Protein AF-A0A661N215-F1 (afdb_monomer_lite)

Foldseek 3Di:
DDDDDDDDDDDDDDDDDDDDDDDDDDDDDDDDDDDDDDDDPDPDDDDWDWFKWWKKWWFFFFDDDDDDDDDDDDDDDDDDDDDDDDDDDDDDDDDDDDDPPPPPPQPPPPPPCDVVNVVCVVPDDDDDPDPLVVLLVVQLVLLLVVLVVDDQQDWFKKKKFADDPDDLCLLLVLLQDDLVVNVVSQVVQCVVLVVVVVVVCVVCVVQVWAWFAAARLGGMTITTHRSNSSVVVVVDPRIGMHGKDDDDFFWFADFLVCLCVLQVLVQLVLVPLQQCAQALHPDRRAGAEEEQEAAQFDALQVALQQAQAAVHDGLAPADWEFELHATDGDDDDDDGDFLSQLLQQQQEGFCQNVSDVVQPDNVLRSRQGHQRHNHRYHYYHYNILSSVLNSLVVCSSVSHQEYEALDFRPRQQLFQVLDLSRDHSNVLSSLVSSLSSLYAYFYEQHFAQQPDQRFTGGPPLQFLSHQYEWAWDPPDPDPALFTAGDRRGTFHWRWFAAQVRDIATAASHAAYEHFWHFQGQGSHDSGTGRTTGGTSSSRRSSVRNLLSSQSSVCVVVVDPSSRNQNSSNVQLLQAFCDLRHGRDTNPDQKQHRGGGSHHNHNQDAPPDVVSDDGPSRRDPPIHIDMDMDIAIAQDKDKDFDSDQFADALSTFKMKMKMATGDSRRHHQWQKKKFKFFVVVPRHTLDIDRHSYRMIMGMDGSVSRGRGRIMMMMHTD

pLDDT: mean 73.9, std 22.43, range [23.33, 97.94]

Structure (mmCIF, N/CA/C/O backbone):
data_AF-A0A661N215-F1
#
_entry.id   AF-A0A661N215-F1
#
loop_
_atom_site.group_PDB
_atom_site.id
_atom_site.type_symbol
_atom_site.label_atom_id
_atom_site.label_alt_id
_atom_site.label_comp_id
_atom_site.label_asym_id
_atom_site.label_entity_id
_atom_site.label_seq_id
_atom_site.pdbx_PDB_ins_code
_atom_site.Cartn_x
_atom_site.Cartn_y
_atom_site.Cartn_z
_atom_site.occupancy
_atom_site.B_iso_or_equiv
_atom_site.auth_seq_id
_atom_site.auth_comp_id
_atom_site.auth_asym_id
_atom_site.auth_atom_id
_atom_site.pdbx_PDB_model_num
ATOM 1 N N . MET A 1 1 ? 46.128 -22.372 -17.627 1.00 33.53 1 MET A N 1
ATOM 2 C CA . MET A 1 1 ? 47.148 -23.351 -17.192 1.00 33.53 1 MET A CA 1
ATOM 3 C C . MET A 1 1 ? 46.422 -24.565 -16.640 1.00 33.53 1 MET A C 1
ATOM 5 O O . MET A 1 1 ? 45.306 -24.405 -16.167 1.00 33.53 1 MET A O 1
ATOM 9 N N . GLU A 1 2 ? 46.986 -25.752 -16.842 1.00 31.31 2 GLU A N 1
ATOM 10 C CA . GLU A 1 2 ? 46.258 -27.031 -16.853 1.00 31.31 2 GLU A CA 1
ATOM 11 C C . GLU A 1 2 ? 46.226 -27.787 -15.511 1.00 31.31 2 GLU A C 1
ATOM 13 O O . GLU A 1 2 ? 46.956 -27.456 -14.581 1.00 31.31 2 GLU A O 1
ATOM 18 N N . HIS A 1 3 ? 45.448 -28.881 -15.522 1.00 32.16 3 HIS A N 1
ATOM 19 C CA . HIS A 1 3 ? 45.294 -29.941 -14.512 1.00 32.16 3 HIS A CA 1
ATOM 20 C C . HIS A 1 3 ? 44.430 -29.556 -13.291 1.00 32.16 3 HIS A C 1
ATOM 22 O O . HIS A 1 3 ? 44.573 -28.484 -12.725 1.00 32.16 3 HIS A O 1
ATOM 28 N N . TRP A 1 4 ? 43.487 -30.391 -12.837 1.00 31.31 4 TRP A N 1
ATOM 29 C CA . TRP A 1 4 ? 43.508 -31.867 -12.774 1.00 31.31 4 TRP A CA 1
ATOM 30 C C . TRP A 1 4 ? 42.335 -32.605 -13.468 1.00 31.31 4 TRP A C 1
ATOM 32 O O . TRP A 1 4 ? 41.359 -32.003 -13.905 1.00 31.31 4 TRP A O 1
ATOM 42 N N . LYS A 1 5 ? 42.465 -33.937 -13.588 1.00 38.97 5 LYS A N 1
ATOM 43 C CA . LYS A 1 5 ? 41.541 -34.897 -14.236 1.00 38.97 5 LYS A CA 1
ATOM 44 C C . LYS A 1 5 ? 41.432 -36.188 -13.392 1.00 38.97 5 LYS A C 1
ATOM 46 O O . LYS A 1 5 ? 42.305 -36.417 -12.564 1.00 38.97 5 LYS A O 1
ATOM 51 N N . GLN A 1 6 ? 40.486 -37.069 -13.767 1.00 32.19 6 GLN A N 1
ATOM 52 C CA . GLN A 1 6 ? 40.220 -38.441 -13.251 1.00 32.19 6 GLN A CA 1
ATOM 53 C C . GLN A 1 6 ? 39.440 -38.474 -11.919 1.00 32.19 6 GLN A C 1
ATOM 55 O O . GLN A 1 6 ? 39.679 -37.635 -11.062 1.00 32.19 6 GLN A O 1
ATOM 60 N N . GLY A 1 7 ? 38.495 -39.389 -11.661 1.00 28.36 7 GLY A N 1
ATOM 61 C CA . GLY A 1 7 ? 37.962 -40.571 -12.383 1.00 28.36 7 GLY A CA 1
ATOM 62 C C . GLY A 1 7 ? 37.384 -41.554 -11.331 1.00 28.36 7 GLY A C 1
ATOM 63 O O . GLY A 1 7 ? 37.800 -41.475 -10.182 1.00 28.36 7 GLY A O 1
ATOM 64 N N . GLY A 1 8 ? 36.440 -42.471 -11.573 1.00 25.98 8 GLY A N 1
ATOM 65 C CA . GLY A 1 8 ? 35.729 -42.903 -12.782 1.00 25.98 8 GLY A CA 1
ATOM 66 C C . GLY A 1 8 ? 34.502 -43.774 -12.415 1.00 25.98 8 GLY A C 1
ATOM 67 O O . GLY A 1 8 ? 34.031 -43.731 -11.282 1.00 25.98 8 GLY A O 1
ATOM 68 N N . GLU A 1 9 ? 33.973 -44.530 -13.379 1.00 33.09 9 GLU A N 1
ATOM 69 C CA . GLU A 1 9 ? 32.658 -45.206 -13.341 1.00 33.09 9 GLU A CA 1
ATOM 70 C C . GLU A 1 9 ? 32.619 -46.551 -12.580 1.00 33.09 9 GLU A C 1
ATOM 72 O O . GLU A 1 9 ? 33.642 -47.216 -12.411 1.00 33.09 9 GLU A O 1
ATOM 77 N N . LEU A 1 10 ? 31.405 -47.024 -12.250 1.00 25.55 10 LEU A N 1
ATOM 78 C CA . LEU A 1 10 ? 31.095 -48.460 -12.162 1.00 25.55 10 LEU A CA 1
ATOM 79 C C . LEU A 1 10 ? 29.646 -48.733 -12.624 1.00 25.55 10 LEU A C 1
ATOM 81 O O . LEU A 1 10 ? 28.744 -47.953 -12.323 1.00 25.55 10 LEU A O 1
ATOM 85 N N . ILE A 1 11 ? 29.438 -49.823 -13.372 1.00 32.09 11 ILE A N 1
ATOM 86 C CA . ILE A 1 11 ? 28.206 -50.165 -14.116 1.00 32.09 11 ILE A CA 1
ATOM 87 C C . ILE A 1 11 ? 27.756 -51.614 -13.804 1.00 32.09 11 ILE A C 1
ATOM 89 O O . ILE A 1 11 ? 28.561 -52.423 -13.350 1.00 32.09 11 ILE A O 1
ATOM 93 N N . ASP A 1 12 ? 26.484 -51.907 -14.120 1.00 31.41 12 ASP A N 1
ATOM 94 C CA . ASP A 1 12 ? 25.762 -53.199 -14.120 1.00 31.41 12 ASP A CA 1
ATOM 95 C C . ASP A 1 12 ? 25.358 -53.819 -12.761 1.00 31.41 12 ASP A C 1
ATOM 97 O O . ASP A 1 12 ? 26.123 -53.855 -11.806 1.00 31.41 12 ASP A O 1
ATOM 101 N N . GLY A 1 13 ? 24.154 -54.392 -12.602 1.00 28.17 13 GLY A N 1
ATOM 102 C CA . GLY A 1 13 ? 22.989 -54.452 -13.509 1.00 28.17 13 GLY A CA 1
ATOM 103 C C . GLY A 1 13 ? 22.095 -55.679 -13.236 1.00 28.17 13 GLY A C 1
ATOM 104 O O . GLY A 1 13 ? 22.616 -56.722 -12.858 1.00 28.17 13 GLY A O 1
ATOM 105 N N . MET A 1 14 ? 20.763 -55.612 -13.448 1.00 25.81 14 MET A N 1
ATOM 106 C CA . MET A 1 14 ? 19.904 -56.821 -13.526 1.00 25.81 14 MET A CA 1
ATOM 107 C C . MET A 1 14 ? 18.540 -56.637 -14.244 1.00 25.81 14 MET A C 1
ATOM 109 O O . MET A 1 14 ? 17.599 -56.065 -13.713 1.00 25.81 14 MET A O 1
ATOM 113 N N . LYS A 1 15 ? 18.468 -57.217 -15.453 1.00 29.45 15 LYS A N 1
ATOM 114 C CA . LYS A 1 15 ? 17.372 -57.977 -16.116 1.00 29.45 15 LYS A CA 1
ATOM 115 C C . LYS A 1 15 ? 15.888 -57.545 -16.028 1.00 29.45 15 LYS A C 1
ATOM 117 O O . LYS A 1 15 ? 15.258 -57.549 -14.979 1.00 29.45 15 LYS A O 1
ATOM 122 N N . ARG A 1 16 ? 15.281 -57.424 -17.221 1.00 36.06 16 ARG A N 1
ATOM 123 C CA . ARG A 1 16 ? 13.825 -57.480 -17.490 1.00 36.06 16 ARG A CA 1
ATOM 124 C C . ARG A 1 16 ? 13.351 -58.917 -17.775 1.00 36.06 16 ARG A C 1
ATOM 126 O O . ARG A 1 16 ? 14.134 -59.715 -18.286 1.00 36.06 16 ARG A O 1
ATOM 133 N N . GLY A 1 17 ? 12.038 -59.149 -17.649 1.00 30.00 17 GLY A N 1
ATOM 134 C CA . GLY A 1 17 ? 11.286 -60.025 -18.566 1.00 30.00 17 GLY A CA 1
ATOM 135 C C . GLY A 1 17 ? 10.275 -60.984 -17.927 1.00 30.00 17 GLY A C 1
ATOM 136 O O . GLY A 1 17 ? 10.681 -61.926 -17.257 1.00 30.00 17 GLY A O 1
ATOM 137 N N . LEU A 1 18 ? 8.979 -60.827 -18.239 1.00 27.45 18 LEU A N 1
ATOM 138 C CA . LEU A 1 18 ? 8.257 -61.703 -19.186 1.00 27.45 18 LEU A CA 1
ATOM 139 C C . LEU A 1 18 ? 6.776 -61.301 -19.364 1.00 27.45 18 LEU A C 1
ATOM 141 O O . LEU A 1 18 ? 6.183 -60.629 -18.527 1.00 27.45 18 LEU A O 1
ATOM 145 N N . SER A 1 19 ? 6.210 -61.708 -20.500 1.00 32.66 19 SER A N 1
ATOM 146 C CA . SER A 1 19 ? 4.838 -61.469 -20.976 1.00 32.66 19 SER A CA 1
ATOM 147 C C . SER A 1 19 ? 3.872 -62.616 -20.642 1.00 32.66 19 SER A C 1
ATOM 149 O O . SER A 1 19 ? 4.303 -63.767 -20.600 1.00 32.66 19 SER A O 1
ATOM 151 N N . GLY A 1 20 ? 2.560 -62.352 -20.565 1.00 27.38 20 GLY A N 1
ATOM 152 C CA . GLY A 1 20 ? 1.525 -63.400 -20.522 1.00 27.38 20 GLY A CA 1
ATOM 153 C C . GLY A 1 20 ? 0.106 -62.862 -20.758 1.00 27.38 20 GLY A C 1
ATOM 154 O O . GLY A 1 20 ? -0.254 -61.827 -20.209 1.00 27.38 20 GLY A O 1
ATOM 155 N N . SER A 1 21 ? -0.683 -63.545 -21.592 1.00 31.19 21 SER A N 1
ATOM 156 C CA . SER A 1 21 ? -1.974 -63.091 -22.146 1.00 31.19 21 SER A CA 1
ATOM 157 C C . SER A 1 21 ? -3.158 -64.016 -21.816 1.00 31.19 21 SER A C 1
ATOM 159 O O . SER A 1 21 ? -2.967 -65.224 -21.709 1.00 31.19 21 SER A O 1
ATOM 161 N N . GLY A 1 22 ? -4.383 -63.472 -21.809 1.00 26.59 22 GLY A N 1
ATOM 162 C CA . GLY A 1 22 ? -5.669 -64.203 -21.808 1.00 26.59 22 GLY A CA 1
ATOM 163 C C . GLY A 1 22 ? -6.768 -63.324 -21.188 1.00 26.59 22 GLY A C 1
ATOM 164 O O . GLY A 1 22 ? -6.641 -62.964 -20.028 1.00 26.59 22 GLY A O 1
ATOM 165 N N . VAL A 1 23 ? -7.754 -62.764 -21.901 1.00 31.30 23 VAL A N 1
ATOM 166 C CA . VAL A 1 23 ? -8.800 -63.349 -22.776 1.00 31.30 23 VAL A CA 1
ATOM 167 C C . VAL A 1 23 ? -9.754 -64.282 -22.026 1.00 31.30 23 VAL A C 1
ATOM 169 O O . VAL A 1 23 ? -9.428 -65.445 -21.818 1.00 31.30 23 VAL A O 1
ATOM 172 N N . HIS A 1 24 ? -10.957 -63.778 -21.718 1.00 30.58 24 HIS A N 1
ATOM 173 C CA . HIS A 1 24 ? -12.213 -64.539 -21.781 1.00 30.58 24 HIS A CA 1
ATOM 174 C C . HIS A 1 24 ? -13.443 -63.606 -21.781 1.00 30.58 24 HIS A C 1
ATOM 176 O O . HIS A 1 24 ? -13.748 -62.972 -20.775 1.00 30.58 24 HIS A O 1
ATOM 182 N N . ASP A 1 25 ? -14.171 -63.572 -22.902 1.00 31.05 25 ASP A N 1
ATOM 183 C CA . ASP A 1 25 ? -15.547 -63.060 -23.003 1.00 31.05 25 ASP A CA 1
ATOM 184 C C . ASP A 1 25 ? -16.556 -64.119 -22.531 1.00 31.05 25 ASP A C 1
ATOM 186 O O . ASP A 1 25 ? -16.436 -65.269 -22.957 1.00 31.05 25 ASP A O 1
ATOM 190 N N . ILE A 1 26 ? -17.608 -63.729 -21.786 1.00 29.64 26 ILE A N 1
ATOM 191 C CA . ILE A 1 26 ? -18.924 -64.410 -21.801 1.00 29.64 26 ILE A CA 1
ATOM 192 C C . ILE A 1 26 ? -20.091 -63.400 -21.685 1.00 29.64 26 ILE A C 1
ATOM 194 O O . ILE A 1 26 ? -20.200 -62.631 -20.737 1.00 29.64 26 ILE A O 1
ATOM 198 N N . HIS A 1 27 ? -20.978 -63.496 -22.678 1.00 28.23 27 HIS A N 1
ATOM 199 C CA . HIS A 1 27 ? -22.348 -62.997 -22.881 1.00 28.23 27 HIS A CA 1
ATOM 200 C C . HIS A 1 27 ? -23.157 -62.172 -21.846 1.00 28.23 27 HIS A C 1
ATOM 202 O O . HIS A 1 27 ? -23.389 -62.538 -20.699 1.00 28.23 27 HIS A O 1
ATOM 208 N N . ALA A 1 28 ? -23.795 -61.154 -22.437 1.00 33.69 28 ALA A N 1
ATOM 209 C CA . ALA A 1 28 ? -24.942 -60.345 -22.017 1.00 33.69 28 ALA A CA 1
ATOM 210 C C . ALA A 1 28 ? -26.272 -61.073 -21.697 1.00 33.69 28 ALA A C 1
ATOM 212 O O . ALA A 1 28 ? -26.559 -62.099 -22.305 1.00 33.69 28 ALA A O 1
ATOM 213 N N . THR A 1 29 ? -27.175 -60.386 -20.962 1.00 29.73 29 THR A N 1
ATOM 214 C CA . THR A 1 29 ? -28.637 -60.320 -21.258 1.00 29.73 29 THR A CA 1
ATOM 215 C C . THR A 1 29 ? -29.361 -59.094 -20.645 1.00 29.73 29 THR A C 1
ATOM 217 O O . THR A 1 29 ? -29.341 -58.910 -19.438 1.00 29.73 29 THR A O 1
ATOM 220 N N . ASN A 1 30 ? -30.060 -58.335 -21.505 1.00 29.97 30 ASN A N 1
ATOM 221 C CA . ASN A 1 30 ? -31.365 -57.631 -21.392 1.00 29.97 30 ASN A CA 1
ATOM 222 C C . ASN A 1 30 ? -31.884 -56.832 -20.149 1.00 29.97 30 ASN A C 1
ATOM 224 O O . ASN A 1 30 ? -31.759 -57.198 -18.990 1.00 29.97 30 ASN A O 1
ATOM 228 N N . ARG A 1 31 ? -32.600 -55.743 -20.505 1.00 36.88 31 ARG A N 1
ATOM 229 C CA . ARG A 1 31 ? -33.427 -54.750 -19.748 1.00 36.88 31 ARG A CA 1
ATOM 230 C C . ARG A 1 31 ? -34.721 -55.366 -19.121 1.00 36.88 31 ARG A C 1
ATOM 232 O O . ARG A 1 31 ? -35.021 -56.485 -19.534 1.00 36.88 31 ARG A O 1
ATOM 239 N N . PRO A 1 32 ? -35.558 -54.682 -18.269 1.00 45.78 32 PRO A N 1
ATOM 240 C CA . PRO A 1 32 ? -35.763 -53.216 -18.136 1.00 45.78 32 PRO A CA 1
ATOM 241 C C . PRO A 1 32 ? -36.038 -52.588 -16.727 1.00 45.78 32 PRO A C 1
ATOM 243 O O . PRO A 1 32 ? -36.098 -53.256 -15.704 1.00 45.78 32 PRO A O 1
ATOM 246 N N . ARG A 1 33 ? -36.226 -51.249 -16.733 1.00 38.69 33 ARG A N 1
ATOM 247 C CA . ARG A 1 33 ? -36.795 -50.330 -15.696 1.00 38.69 33 ARG A CA 1
ATOM 248 C C . ARG A 1 33 ? -38.235 -50.749 -15.247 1.00 38.69 33 ARG A C 1
ATOM 250 O O . ARG A 1 33 ? -38.823 -51.503 -16.022 1.00 38.69 33 ARG A O 1
ATOM 257 N N . PRO A 1 34 ? -38.875 -50.218 -14.153 1.00 53.16 34 PRO A N 1
ATOM 258 C CA . PRO A 1 34 ? -38.735 -48.829 -13.651 1.00 53.16 34 PRO A CA 1
ATOM 259 C C . PRO A 1 34 ? -39.002 -48.499 -12.144 1.00 53.16 34 PRO A C 1
ATOM 261 O O . PRO A 1 34 ? -39.400 -49.342 -11.356 1.00 53.16 34 PRO A O 1
ATOM 264 N N . LEU A 1 35 ? -38.908 -47.186 -11.846 1.00 35.62 35 LEU A N 1
ATOM 265 C CA . LEU A 1 35 ? -39.532 -46.399 -10.753 1.00 35.62 35 LEU A CA 1
ATOM 266 C C . LEU A 1 35 ? -39.068 -46.586 -9.291 1.00 35.62 35 LEU A C 1
ATOM 268 O O . LEU A 1 35 ? -39.114 -47.664 -8.718 1.00 35.62 35 LEU A O 1
ATOM 272 N N . GLY A 1 36 ? -38.740 -45.445 -8.671 1.00 27.94 36 GLY A N 1
ATOM 273 C CA . GLY A 1 36 ? -38.431 -45.293 -7.247 1.00 27.94 36 GLY A CA 1
ATOM 274 C C . GLY A 1 36 ? -37.936 -43.875 -6.940 1.00 27.94 36 GLY A C 1
ATOM 275 O O . GLY A 1 36 ? -36.734 -43.644 -6.873 1.00 27.94 36 GLY A O 1
ATOM 276 N N . ARG A 1 37 ? -38.854 -42.905 -6.814 1.00 39.56 37 ARG A N 1
ATOM 277 C CA . ARG A 1 37 ? -38.554 -41.634 -6.128 1.00 39.56 37 ARG A CA 1
ATOM 278 C C . ARG A 1 37 ? -38.511 -41.943 -4.638 1.00 39.56 37 ARG A C 1
ATOM 280 O O . ARG A 1 37 ? -39.513 -42.457 -4.159 1.00 39.56 37 ARG A O 1
ATOM 287 N N . ASP A 1 38 ? -37.460 -41.538 -3.931 1.00 31.05 38 ASP A N 1
ATOM 288 C CA . ASP A 1 38 ? -37.627 -41.067 -2.557 1.00 31.05 38 ASP A CA 1
ATOM 289 C C . ASP A 1 38 ? -36.488 -40.159 -2.075 1.00 31.05 38 ASP A C 1
ATOM 291 O O . ASP A 1 38 ? -35.407 -40.076 -2.653 1.00 31.05 38 ASP A O 1
ATOM 295 N N . GLN A 1 39 ? -36.842 -39.399 -1.050 1.00 32.69 39 GLN A N 1
ATOM 296 C CA . GLN A 1 39 ? -36.245 -38.172 -0.538 1.00 32.69 39 GLN A CA 1
ATOM 297 C C . GLN A 1 39 ? -34.786 -38.298 -0.058 1.00 32.69 39 GLN A C 1
ATOM 299 O O . GLN A 1 39 ? -34.489 -39.082 0.840 1.00 32.69 39 GLN A O 1
ATOM 304 N N . TYR A 1 40 ? -33.911 -37.401 -0.529 1.00 28.67 40 TYR A N 1
ATOM 305 C CA . TYR A 1 40 ? -32.688 -37.024 0.191 1.00 28.67 40 TYR A CA 1
ATOM 306 C C . TYR A 1 40 ? -32.895 -35.678 0.892 1.00 28.67 40 TYR A C 1
ATOM 308 O O . TYR A 1 40 ? -32.784 -34.614 0.285 1.00 28.67 40 TYR A O 1
ATOM 316 N N . THR A 1 41 ? -33.175 -35.717 2.194 1.00 33.78 41 THR A N 1
ATOM 317 C CA . THR A 1 41 ? -33.044 -34.550 3.072 1.00 33.78 41 THR A CA 1
ATOM 318 C C . THR A 1 41 ? -31.569 -34.341 3.406 1.00 33.78 41 THR A C 1
ATOM 320 O O . THR A 1 41 ? -31.038 -34.906 4.362 1.00 33.78 41 THR A O 1
ATOM 323 N N . ALA A 1 42 ? -30.888 -33.511 2.617 1.00 30.42 42 ALA A N 1
ATOM 324 C CA . ALA A 1 42 ? -29.536 -33.072 2.938 1.00 30.42 42 ALA A CA 1
ATOM 325 C C . ALA A 1 42 ? -29.557 -32.207 4.213 1.00 30.42 42 ALA A C 1
ATOM 327 O O . ALA A 1 42 ? -29.882 -31.020 4.177 1.00 30.42 42 ALA A O 1
ATOM 328 N N . ARG A 1 43 ? -29.198 -32.796 5.361 1.00 30.80 43 ARG A N 1
ATOM 329 C CA . ARG A 1 43 ? -28.778 -32.017 6.532 1.00 30.80 43 ARG A CA 1
ATOM 330 C C . ARG A 1 43 ? -27.419 -31.404 6.214 1.00 30.80 43 ARG A C 1
ATOM 332 O O . ARG A 1 43 ? -26.403 -32.077 6.357 1.00 30.80 43 ARG A O 1
ATOM 339 N N . GLY A 1 44 ? -27.415 -30.144 5.786 1.00 28.28 44 GLY A N 1
ATOM 340 C CA . GLY A 1 44 ? -26.187 -29.375 5.626 1.00 28.28 44 GLY A CA 1
ATOM 341 C C . GLY A 1 44 ? -25.445 -29.281 6.958 1.00 28.28 44 GLY A C 1
ATOM 342 O O . GLY A 1 44 ? -25.922 -28.650 7.902 1.00 28.28 44 GLY A O 1
ATOM 343 N N . THR A 1 45 ? -24.283 -29.922 7.042 1.00 31.14 45 THR A N 1
ATOM 344 C CA . THR A 1 45 ? -23.313 -29.683 8.110 1.00 31.14 45 THR A CA 1
ATOM 345 C C . THR A 1 45 ? -22.731 -28.291 7.911 1.00 31.14 45 THR A C 1
ATOM 347 O O . THR A 1 45 ? -21.967 -28.084 6.970 1.00 31.14 45 THR A O 1
ATOM 350 N N . ARG A 1 46 ? -23.088 -27.335 8.777 1.00 34.72 46 ARG A N 1
ATOM 351 C CA . ARG A 1 46 ? -22.422 -26.027 8.804 1.00 34.72 46 ARG A CA 1
ATOM 352 C C . ARG A 1 46 ? -20.952 -26.242 9.166 1.00 34.72 46 ARG A C 1
ATOM 354 O O . ARG A 1 46 ? -20.658 -26.729 10.256 1.00 34.72 46 ARG A O 1
ATOM 361 N N . SER A 1 47 ? -20.051 -25.915 8.250 1.00 40.19 47 SER A N 1
ATOM 362 C CA . SER A 1 47 ? -18.624 -25.792 8.533 1.00 40.19 47 SER A CA 1
ATOM 363 C C . SER A 1 47 ? -18.383 -24.495 9.300 1.00 40.19 47 SER A C 1
ATOM 365 O O . SER A 1 47 ? -18.767 -23.428 8.825 1.00 40.19 47 SER A O 1
ATOM 367 N N . ASN A 1 48 ? -17.729 -24.573 10.458 1.00 45.41 48 ASN A N 1
ATOM 368 C CA . ASN A 1 48 ? -17.285 -23.379 11.173 1.00 45.41 48 ASN A CA 1
ATOM 369 C C . ASN A 1 48 ? -16.127 -22.741 10.394 1.00 45.41 48 ASN A C 1
ATOM 371 O O . ASN A 1 48 ? -14.998 -23.229 10.454 1.00 45.41 48 ASN A O 1
ATOM 375 N N . VAL A 1 49 ? -16.411 -21.665 9.664 1.00 54.91 49 VAL A N 1
ATOM 376 C CA . VAL A 1 49 ? -15.388 -20.791 9.079 1.00 54.91 49 VAL A CA 1
ATOM 377 C C . VAL A 1 49 ? -14.935 -19.808 10.164 1.00 54.91 49 VAL A C 1
ATOM 379 O O . VAL A 1 49 ? -15.751 -19.337 10.960 1.00 54.91 49 VAL A O 1
ATOM 382 N N . GLY A 1 50 ? -13.628 -19.561 10.251 1.00 56.03 50 GLY A N 1
ATOM 383 C CA . GLY A 1 50 ? -13.034 -18.625 11.204 1.00 56.03 50 GLY A CA 1
ATOM 384 C C . GLY A 1 50 ? -12.177 -17.600 10.479 1.00 56.03 50 GLY A C 1
ATOM 385 O O . GLY A 1 50 ? -11.271 -17.978 9.735 1.00 56.03 50 GLY A O 1
ATOM 386 N N . THR A 1 51 ? -12.443 -16.323 10.726 1.00 72.06 51 THR A N 1
ATOM 387 C CA . THR A 1 51 ? -11.780 -15.196 10.060 1.00 72.06 51 THR A CA 1
ATOM 388 C C . THR A 1 51 ? -10.713 -14.602 10.978 1.00 72.06 51 THR A C 1
ATOM 390 O O . THR A 1 51 ? -10.895 -14.516 12.195 1.00 72.06 51 THR A O 1
ATOM 393 N N . THR A 1 52 ? -9.566 -14.211 10.410 1.00 74.06 52 THR A N 1
ATOM 394 C CA . THR A 1 52 ? -8.481 -13.557 11.163 1.00 74.06 52 THR A CA 1
ATOM 395 C C . THR A 1 52 ? -8.639 -12.041 11.099 1.00 74.06 52 THR A C 1
ATOM 397 O O . THR A 1 52 ? -8.699 -11.462 10.018 1.00 74.06 52 THR A O 1
ATOM 400 N N . LEU A 1 53 ? -8.688 -11.413 12.270 1.00 69.44 53 LEU A N 1
ATOM 401 C CA . LEU A 1 53 ? -8.981 -10.003 12.490 1.00 69.44 53 LEU A CA 1
ATOM 402 C C . LEU A 1 53 ? -7.736 -9.273 13.002 1.00 69.44 53 LEU A C 1
ATOM 404 O O . LEU A 1 53 ? -7.185 -9.678 14.025 1.00 69.44 53 LEU A O 1
ATOM 408 N N . CYS A 1 54 ? -7.339 -8.173 12.365 1.00 73.19 54 CYS A N 1
ATOM 409 C CA . CYS A 1 54 ? -6.248 -7.304 12.817 1.00 73.19 54 CYS A CA 1
ATOM 410 C C . CYS A 1 54 ? -6.793 -5.919 13.190 1.00 73.19 54 CYS A C 1
ATOM 412 O O . CYS A 1 54 ? -7.626 -5.367 12.476 1.00 73.19 54 CYS A O 1
ATOM 414 N N . PHE A 1 55 ? -6.329 -5.339 14.298 1.00 75.88 55 PHE A N 1
ATOM 415 C CA . PHE A 1 55 ? -6.727 -3.989 14.715 1.00 75.88 55 PHE A CA 1
ATOM 416 C C . PHE A 1 55 ? -5.576 -3.231 15.393 1.00 75.88 55 PHE A C 1
ATOM 418 O O . PHE A 1 55 ? -4.683 -3.828 16.001 1.00 75.88 55 PHE A O 1
ATOM 425 N N . ALA A 1 56 ? -5.623 -1.905 15.294 1.00 61.69 56 ALA A N 1
ATOM 426 C CA . ALA A 1 56 ? -4.693 -0.964 15.901 1.00 61.69 56 ALA A CA 1
ATOM 427 C C . ALA A 1 56 ? -5.464 0.138 16.640 1.00 61.69 56 ALA A C 1
ATOM 429 O O . ALA A 1 56 ? -6.607 0.464 16.307 1.00 61.69 56 ALA A O 1
ATOM 430 N N . ILE A 1 57 ? -4.822 0.675 17.670 1.00 65.44 57 ILE A N 1
ATOM 431 C CA . ILE A 1 57 ? -5.402 1.577 18.657 1.00 65.44 57 ILE A CA 1
ATOM 432 C C . ILE A 1 57 ? -4.415 2.709 18.884 1.00 65.44 57 ILE A C 1
ATOM 434 O O . ILE A 1 57 ? -3.268 2.451 19.254 1.00 65.44 57 ILE A O 1
ATOM 438 N N . LEU A 1 58 ? -4.891 3.940 18.744 1.00 64.88 58 LEU A N 1
ATOM 439 C CA . LEU A 1 58 ? -4.176 5.144 19.135 1.00 64.88 58 LEU A CA 1
ATOM 440 C C . LEU A 1 58 ? -4.999 5.885 20.188 1.00 64.88 58 LEU A C 1
ATOM 442 O O . LEU A 1 58 ? -6.183 6.161 20.007 1.00 64.88 58 LEU A O 1
ATOM 446 N N . VAL A 1 59 ? -4.346 6.185 21.302 1.00 62.62 59 VAL A N 1
ATOM 447 C CA . VAL A 1 59 ? -4.890 6.920 22.438 1.00 62.62 59 VAL A CA 1
ATOM 448 C C . VAL A 1 59 ? -4.090 8.206 22.572 1.00 62.62 59 VAL A C 1
ATOM 450 O O . VAL A 1 59 ? -2.878 8.148 22.776 1.00 62.62 59 VAL A O 1
ATOM 453 N N . ALA A 1 60 ? -4.749 9.355 22.469 1.00 53.31 60 ALA A N 1
ATOM 454 C CA . ALA A 1 60 ? -4.109 10.662 22.519 1.00 53.31 60 ALA A CA 1
ATOM 455 C C . ALA A 1 60 ? -4.698 11.533 23.638 1.00 53.31 60 ALA A C 1
ATOM 457 O O . ALA A 1 60 ? -5.904 11.517 23.913 1.00 53.31 60 ALA A O 1
ATOM 458 N N . GLY A 1 61 ? -3.831 12.292 24.309 1.00 43.38 61 GLY A N 1
ATOM 459 C CA . GLY A 1 61 ? -4.189 13.106 25.465 1.00 43.38 61 GLY A CA 1
ATOM 460 C C . GLY A 1 61 ? -3.393 14.396 25.523 1.00 43.38 61 GLY A C 1
ATOM 461 O O . GLY A 1 61 ? -2.294 14.448 26.073 1.00 43.38 61 GLY A O 1
ATOM 462 N N . CYS A 1 62 ? -3.970 15.467 24.988 1.00 41.59 62 CYS A N 1
ATOM 463 C CA . CYS A 1 62 ? -3.392 16.798 25.100 1.00 41.59 62 CYS A CA 1
ATOM 464 C C . CYS A 1 62 ? -3.702 17.398 26.478 1.00 41.59 62 CYS A C 1
ATOM 466 O O . CYS A 1 62 ? -4.829 17.817 26.754 1.00 41.59 62 CYS A O 1
ATOM 468 N N . ALA A 1 63 ? -2.683 17.534 27.330 1.00 38.44 63 ALA A N 1
ATOM 469 C CA . ALA A 1 63 ? -2.775 18.441 28.469 1.00 38.44 63 ALA A CA 1
ATOM 470 C C . ALA A 1 63 ? -3.041 19.870 27.959 1.00 38.44 63 ALA A C 1
ATOM 472 O O . ALA A 1 63 ? -2.279 20.396 27.145 1.00 38.44 63 ALA A O 1
ATOM 473 N N . ALA A 1 64 ? -4.122 20.501 28.429 1.00 36.91 64 ALA A N 1
ATOM 474 C CA . ALA A 1 64 ? -4.459 21.867 28.035 1.00 36.91 64 ALA A CA 1
ATOM 475 C C . ALA A 1 64 ? -3.276 22.813 28.328 1.00 36.91 64 ALA A C 1
ATOM 477 O O . ALA A 1 64 ? -2.701 22.726 29.419 1.00 36.91 64 ALA A O 1
ATOM 478 N N . PRO A 1 65 ? -2.906 23.721 27.403 1.00 37.31 65 PRO A N 1
ATOM 479 C CA . PRO A 1 65 ? -1.752 24.587 27.590 1.00 37.31 65 PRO A CA 1
ATOM 480 C C . PRO A 1 65 ? -1.968 25.484 28.809 1.00 37.31 65 PRO A C 1
ATOM 482 O O . PRO A 1 65 ? -2.775 26.415 28.789 1.00 37.31 65 PRO A O 1
ATOM 485 N N . THR A 1 66 ? -1.225 25.212 29.883 1.00 35.97 66 THR A N 1
ATOM 486 C CA . THR A 1 66 ? -1.157 26.107 31.035 1.00 35.97 66 THR A CA 1
ATOM 487 C C . THR A 1 66 ? -0.595 27.437 30.555 1.00 35.97 66 THR A C 1
ATOM 489 O O . THR A 1 66 ? 0.546 27.489 30.092 1.00 35.97 66 THR A O 1
ATOM 492 N N . SER A 1 67 ? -1.390 28.504 30.652 1.00 28.98 67 SER A N 1
ATOM 493 C CA . SER A 1 67 ? -0.960 29.859 30.304 1.00 28.98 67 SER A CA 1
ATOM 494 C C . SER A 1 67 ? 0.381 30.167 30.982 1.00 28.98 67 SER A C 1
ATOM 496 O O . SER A 1 67 ? 0.453 30.022 32.208 1.00 28.98 67 SER A O 1
ATOM 498 N N . PRO A 1 68 ? 1.431 30.577 30.247 1.00 33.03 68 PRO A N 1
ATOM 499 C CA . PRO A 1 68 ? 2.738 30.802 30.844 1.00 33.03 68 PRO A CA 1
ATOM 500 C C . PRO A 1 68 ? 2.648 31.951 31.850 1.00 33.03 68 PRO A C 1
ATOM 502 O O . PRO A 1 68 ? 2.436 33.104 31.480 1.00 33.03 68 PRO A O 1
ATOM 505 N N . SER A 1 69 ? 2.809 31.632 33.133 1.00 34.00 69 SER A N 1
ATOM 506 C CA . SER A 1 69 ? 3.048 32.636 34.166 1.00 34.00 69 SER A CA 1
ATOM 507 C C . SER A 1 69 ? 4.394 33.302 33.894 1.00 34.00 69 SER A C 1
ATOM 509 O O . SER A 1 69 ? 5.398 32.601 33.757 1.00 34.00 69 SER A O 1
ATOM 511 N N . GLU A 1 70 ? 4.417 34.633 33.824 1.00 29.53 70 GLU A N 1
ATOM 512 C CA . GLU A 1 70 ? 5.630 35.407 33.547 1.00 29.53 70 GLU A CA 1
ATOM 513 C C . GLU A 1 70 ? 6.783 35.009 34.493 1.00 29.53 70 GLU A C 1
ATOM 515 O O . GLU A 1 70 ? 6.618 35.073 35.717 1.00 29.53 70 GLU A O 1
ATOM 520 N N . PRO A 1 71 ? 7.963 34.618 33.976 1.00 37.06 71 PRO A N 1
ATOM 521 C CA . PRO A 1 71 ? 9.116 34.354 34.822 1.00 37.06 71 PRO A CA 1
ATOM 522 C C . PRO A 1 71 ? 9.661 35.677 35.371 1.00 37.06 71 PRO A C 1
ATOM 524 O O . PRO A 1 71 ? 10.147 36.533 34.629 1.00 37.06 71 PRO A O 1
ATOM 527 N N . SER A 1 72 ? 9.607 35.846 36.692 1.00 31.94 72 SER A N 1
ATOM 528 C CA . SER A 1 72 ? 10.165 37.015 37.374 1.00 31.94 72 SER A CA 1
ATOM 529 C C . SER A 1 72 ? 11.683 37.099 37.169 1.00 31.94 72 SER A C 1
ATOM 531 O O . SER A 1 72 ? 12.401 36.141 37.461 1.00 31.94 72 SER A O 1
ATOM 533 N N . ALA A 1 73 ? 12.179 38.249 36.712 1.00 39.47 73 ALA A N 1
ATOM 534 C CA . ALA A 1 73 ? 13.596 38.472 36.421 1.00 39.47 73 ALA A CA 1
ATOM 535 C C . ALA A 1 73 ? 14.512 38.316 37.657 1.00 39.47 73 ALA A C 1
ATOM 537 O O . ALA A 1 73 ? 14.231 38.881 38.714 1.00 39.47 73 ALA A O 1
ATOM 538 N N . GLY A 1 74 ? 15.639 37.603 37.501 1.00 30.62 74 GLY A N 1
ATOM 539 C CA . GLY A 1 74 ? 16.471 37.182 38.637 1.00 30.62 74 GLY A CA 1
ATOM 540 C C . GLY A 1 74 ? 17.937 36.816 38.360 1.00 30.62 74 GLY A C 1
ATOM 541 O O . GLY A 1 74 ? 18.409 35.862 38.957 1.00 30.62 74 GLY A O 1
ATOM 542 N N . SER A 1 75 ? 18.661 37.606 37.550 1.00 31.61 75 SER A N 1
ATOM 543 C CA . SER A 1 75 ? 20.146 37.720 37.517 1.00 31.61 75 SER A CA 1
ATOM 544 C C . SER A 1 75 ? 21.029 36.475 37.208 1.00 31.61 75 SER A C 1
ATOM 546 O O . SER A 1 75 ? 20.541 35.350 37.193 1.00 31.61 75 SER A O 1
ATOM 548 N N . PRO A 1 76 ? 22.319 36.664 36.828 1.00 42.22 76 PRO A N 1
ATOM 549 C CA . PRO A 1 76 ? 22.926 35.793 35.816 1.00 42.22 76 PRO A CA 1
ATOM 550 C C . PRO A 1 76 ? 24.203 35.027 36.218 1.00 42.22 76 PRO A C 1
ATOM 552 O O . PRO A 1 76 ? 24.886 35.365 37.179 1.00 42.22 76 PRO A O 1
ATOM 555 N N . ALA A 1 77 ? 24.575 34.137 35.289 1.00 31.17 77 ALA A N 1
ATOM 556 C CA . ALA A 1 77 ? 25.925 33.683 34.945 1.00 31.17 77 ALA A CA 1
ATOM 557 C C . ALA A 1 77 ? 26.662 32.722 35.895 1.00 31.17 77 ALA A C 1
ATOM 559 O O . ALA A 1 77 ? 27.227 33.125 36.903 1.00 31.17 77 ALA A O 1
ATOM 560 N N . GLU A 1 78 ? 26.876 31.502 35.396 1.00 29.61 78 GLU A N 1
ATOM 561 C CA . GLU A 1 78 ? 28.199 30.876 35.436 1.00 29.61 78 GLU A CA 1
ATOM 562 C C . GLU A 1 78 ? 28.434 30.100 34.130 1.00 29.61 78 GLU A C 1
ATOM 564 O O . GLU A 1 78 ? 27.569 29.358 33.665 1.00 29.61 78 GLU A O 1
ATOM 569 N N . ALA A 1 79 ? 29.582 30.331 33.489 1.00 31.14 79 ALA A N 1
ATOM 570 C CA . ALA A 1 79 ? 29.965 29.679 32.241 1.00 31.14 79 ALA A CA 1
ATOM 571 C C . ALA A 1 79 ? 30.991 28.583 32.539 1.00 31.14 79 ALA A C 1
ATOM 573 O O . ALA A 1 79 ? 32.029 28.864 33.139 1.00 31.14 79 ALA A O 1
ATOM 574 N N . LEU A 1 80 ? 30.731 27.355 32.085 1.00 27.45 80 LEU A N 1
ATOM 575 C CA . LEU A 1 80 ? 31.664 26.234 32.202 1.00 27.45 80 LEU A CA 1
ATOM 576 C C . LEU A 1 80 ? 31.979 25.633 30.830 1.00 27.45 80 LEU A C 1
ATOM 578 O O . LEU A 1 80 ? 31.134 25.542 29.943 1.00 27.45 80 LEU A O 1
ATOM 582 N N . SER A 1 81 ? 33.255 25.304 30.650 1.00 25.88 81 SER A N 1
ATOM 583 C CA . SER A 1 81 ? 33.889 25.032 29.361 1.00 25.88 81 SER A CA 1
ATOM 584 C C . SER A 1 81 ? 33.558 23.656 28.790 1.00 25.88 81 SER A C 1
ATOM 586 O O . SER A 1 81 ? 33.663 22.655 29.499 1.00 25.88 81 SER A O 1
ATOM 588 N N . MET A 1 82 ? 33.327 23.585 27.477 1.00 26.28 82 MET A N 1
ATOM 589 C CA . MET A 1 82 ? 33.357 22.315 26.748 1.00 26.28 82 MET A CA 1
ATOM 590 C C . MET A 1 82 ? 34.788 21.761 26.690 1.00 26.28 82 MET A C 1
ATOM 592 O O . MET A 1 82 ? 35.647 22.316 26.007 1.00 26.28 82 MET A O 1
ATOM 596 N N . GLY A 1 83 ? 35.029 20.651 27.387 1.00 25.58 83 GLY A N 1
ATOM 597 C CA . GLY A 1 83 ? 36.164 19.760 27.149 1.00 25.58 83 GLY A CA 1
ATOM 598 C C . GLY A 1 83 ? 35.671 18.518 26.413 1.00 25.58 83 GLY A C 1
ATOM 599 O O . GLY A 1 83 ? 34.801 17.818 26.924 1.00 25.58 83 GLY A O 1
ATOM 600 N N . GLY A 1 84 ? 36.185 18.263 25.209 1.00 29.28 84 GLY A N 1
ATOM 601 C CA . GLY A 1 84 ? 35.776 17.109 24.408 1.00 29.28 84 GLY A CA 1
ATOM 602 C C . GLY A 1 84 ? 36.327 15.790 24.953 1.00 29.28 84 GLY A C 1
ATOM 603 O O . GLY A 1 84 ? 37.490 15.723 25.350 1.00 29.28 84 GLY A O 1
ATOM 604 N N . VAL A 1 85 ? 35.501 14.743 24.925 1.00 28.39 85 VAL A N 1
ATOM 605 C CA . VAL A 1 85 ? 35.907 13.345 25.120 1.00 28.39 85 VAL A CA 1
ATOM 606 C C . VAL A 1 85 ? 35.090 12.480 24.162 1.00 28.39 85 VAL A C 1
ATOM 608 O O . VAL A 1 85 ? 33.873 12.384 24.300 1.00 28.39 85 VAL A O 1
ATOM 611 N N . GLU A 1 86 ? 35.760 11.847 23.202 1.00 33.44 86 GLU A N 1
ATOM 612 C CA . GLU A 1 86 ? 35.201 10.715 22.458 1.00 33.44 86 GLU A CA 1
ATOM 613 C C . GLU A 1 86 ? 35.059 9.519 23.411 1.00 33.44 86 GLU A C 1
ATOM 615 O O . GLU A 1 86 ? 35.978 9.216 24.177 1.00 33.44 86 GLU A O 1
ATOM 620 N N . GLY A 1 87 ? 33.922 8.825 23.384 1.00 28.89 87 GLY A N 1
ATOM 621 C CA . GLY A 1 87 ? 33.729 7.654 24.235 1.00 28.89 87 GLY A CA 1
ATOM 622 C C . GLY A 1 87 ? 32.374 6.988 24.058 1.00 28.89 87 GLY A C 1
ATOM 623 O O . GLY A 1 87 ? 31.357 7.501 24.518 1.00 28.89 87 GLY A O 1
ATOM 624 N N . GLU A 1 88 ? 32.382 5.803 23.451 1.00 39.59 88 GLU A N 1
ATOM 625 C CA . GLU A 1 88 ? 31.236 4.897 23.390 1.00 39.59 88 GLU A CA 1
ATOM 626 C C . GLU A 1 88 ? 30.680 4.627 24.798 1.00 39.59 88 GLU A C 1
ATOM 628 O O . GLU A 1 88 ? 31.380 4.090 25.663 1.00 39.59 88 GLU A O 1
ATOM 633 N N . ARG A 1 89 ? 29.404 4.949 25.041 1.00 30.89 89 ARG A N 1
ATOM 634 C CA . ARG A 1 89 ? 28.668 4.468 26.218 1.00 30.89 89 ARG A CA 1
ATOM 635 C C . ARG A 1 89 ? 27.214 4.176 25.881 1.00 30.89 89 ARG A C 1
ATOM 637 O O . ARG A 1 89 ? 26.428 5.087 25.647 1.00 30.89 89 ARG A O 1
ATOM 644 N N . GLY A 1 90 ? 26.840 2.901 25.971 1.00 30.42 90 GLY A N 1
ATOM 645 C CA . GLY A 1 90 ? 25.441 2.523 26.135 1.00 30.42 90 GLY A CA 1
ATOM 646 C C . GLY A 1 90 ? 24.914 3.081 27.458 1.00 30.42 90 GLY A C 1
ATOM 647 O O . GLY A 1 90 ? 25.451 2.773 28.525 1.00 30.42 90 GLY A O 1
ATOM 648 N N . ALA A 1 91 ? 23.883 3.922 27.393 1.00 25.89 91 ALA A N 1
ATOM 649 C CA . ALA A 1 91 ? 23.284 4.535 28.569 1.00 25.89 91 ALA A CA 1
ATOM 650 C C . ALA A 1 91 ? 22.443 3.509 29.347 1.00 25.89 91 ALA A C 1
ATOM 652 O O . ALA A 1 91 ? 21.311 3.197 28.981 1.00 25.89 91 ALA A O 1
ATOM 653 N N . ARG A 1 92 ? 22.991 3.000 30.454 1.00 26.95 92 ARG A N 1
ATOM 654 C CA . ARG A 1 92 ? 22.216 2.288 31.475 1.00 26.95 92 ARG A CA 1
ATOM 655 C C . ARG A 1 92 ? 21.711 3.318 32.484 1.00 26.95 92 ARG A C 1
ATOM 657 O O . ARG A 1 92 ? 22.483 3.788 33.312 1.00 26.95 92 ARG A O 1
ATOM 664 N N . LEU A 1 93 ? 20.437 3.686 32.377 1.00 27.02 93 LEU A N 1
ATOM 665 C CA . LEU A 1 93 ? 19.781 4.596 33.317 1.00 27.02 93 LEU A CA 1
ATOM 666 C C . LEU A 1 93 ? 19.444 3.850 34.615 1.00 27.02 93 LEU A C 1
ATOM 668 O O . LEU A 1 93 ? 18.585 2.967 34.623 1.00 27.02 93 LEU A O 1
ATOM 672 N N . GLU A 1 94 ? 20.116 4.214 35.704 1.00 27.64 94 GLU A N 1
ATOM 673 C CA . GLU A 1 94 ? 19.623 3.978 37.064 1.00 27.64 94 GLU A CA 1
ATOM 674 C C . GLU A 1 94 ? 18.744 5.171 37.465 1.00 27.64 94 GLU A C 1
ATOM 676 O O . GLU A 1 94 ? 19.034 6.312 37.101 1.00 27.64 94 GLU A O 1
ATOM 681 N N . ALA A 1 95 ? 17.626 4.899 38.139 1.00 28.39 95 ALA A N 1
ATOM 682 C CA . ALA A 1 95 ? 16.654 5.915 38.529 1.00 28.39 95 ALA A CA 1
ATOM 683 C C . ALA A 1 95 ? 16.928 6.395 39.957 1.00 28.39 95 ALA A C 1
ATOM 685 O O . ALA A 1 95 ? 17.132 5.569 40.846 1.00 28.39 95 ALA A O 1
ATOM 686 N N . ASP A 1 96 ? 16.886 7.711 40.158 1.00 25.62 96 ASP A N 1
ATOM 687 C CA . ASP A 1 96 ? 16.950 8.349 41.474 1.00 25.62 96 ASP A CA 1
ATOM 688 C C . ASP A 1 96 ? 15.531 8.793 41.884 1.00 25.62 96 ASP A C 1
ATOM 690 O O . ASP A 1 96 ? 14.770 9.322 41.064 1.00 25.62 96 ASP A O 1
ATOM 694 N N . ASP A 1 97 ? 15.145 8.534 43.133 1.00 31.30 97 ASP A N 1
ATOM 695 C CA . ASP A 1 97 ? 13.770 8.715 43.619 1.00 31.30 97 ASP A CA 1
ATOM 696 C C . ASP A 1 97 ? 13.460 10.194 43.916 1.00 31.30 97 ASP A C 1
ATOM 698 O O . ASP A 1 97 ? 13.996 10.766 44.867 1.00 31.30 97 ASP A O 1
ATOM 702 N N . GLY A 1 98 ? 12.540 10.828 43.173 1.00 25.20 98 GLY A N 1
ATOM 703 C CA . GLY A 1 98 ? 12.186 12.219 43.502 1.00 25.20 98 GLY A CA 1
ATOM 704 C C . GLY A 1 98 ? 11.262 13.018 42.583 1.00 25.20 98 GLY A C 1
ATOM 705 O O . GLY A 1 98 ? 11.263 14.243 42.673 1.00 25.20 98 GLY A O 1
ATOM 706 N N . GLY A 1 99 ? 10.464 12.400 41.711 1.00 23.33 99 GLY A N 1
ATOM 707 C CA . GLY A 1 99 ? 9.525 13.154 40.873 1.00 23.33 99 GLY A CA 1
ATOM 708 C C . GLY A 1 99 ? 8.710 12.255 39.959 1.00 23.33 99 GLY A C 1
ATOM 709 O O . GLY A 1 99 ? 9.263 11.603 39.079 1.00 23.33 99 GLY A O 1
ATOM 710 N N . ALA A 1 100 ? 7.392 12.212 40.160 1.00 24.41 100 ALA A N 1
ATOM 711 C CA . ALA A 1 100 ? 6.497 11.322 39.425 1.00 24.41 100 ALA A CA 1
ATOM 712 C C . ALA A 1 100 ? 6.215 11.818 37.994 1.00 24.41 100 ALA A C 1
ATOM 714 O O . ALA A 1 100 ? 5.085 12.163 37.653 1.00 24.41 100 ALA A O 1
ATOM 715 N N . ILE A 1 101 ? 7.232 11.789 37.129 1.00 23.73 101 ILE A N 1
ATOM 716 C CA . ILE A 1 101 ? 6.998 11.612 35.697 1.00 23.73 101 ILE A CA 1
ATOM 717 C C . ILE A 1 101 ? 6.610 10.145 35.531 1.00 23.73 101 ILE A C 1
ATOM 719 O O . ILE A 1 101 ? 7.466 9.276 35.358 1.00 23.73 101 ILE A O 1
ATOM 723 N N . SER A 1 102 ? 5.310 9.848 35.601 1.00 25.14 102 SER A N 1
ATOM 724 C CA . SER A 1 102 ? 4.803 8.566 35.124 1.00 25.14 102 SER A CA 1
ATOM 725 C C . SER A 1 102 ? 4.905 8.559 33.601 1.00 25.14 102 SER A C 1
ATOM 727 O O . SER A 1 102 ? 3.912 8.736 32.893 1.00 25.14 102 SER A O 1
ATOM 729 N N . VAL A 1 103 ? 6.120 8.328 33.093 1.00 28.70 103 VAL A N 1
ATOM 730 C CA . VAL A 1 103 ? 6.273 7.628 31.823 1.00 28.70 103 VAL A CA 1
ATOM 731 C C . VAL A 1 103 ? 5.457 6.363 32.018 1.00 28.70 103 VAL A C 1
ATOM 733 O O . VAL A 1 103 ? 5.838 5.497 32.812 1.00 28.70 103 VAL A O 1
ATOM 736 N N . PHE A 1 104 ? 4.295 6.291 31.366 1.00 35.34 104 PHE A N 1
ATOM 737 C CA . PHE A 1 104 ? 3.611 5.025 31.208 1.00 35.34 104 PHE A CA 1
ATOM 738 C C . PHE A 1 104 ? 4.667 4.108 30.613 1.00 35.34 104 PHE A C 1
ATOM 740 O O . PHE A 1 104 ? 5.076 4.297 29.467 1.00 35.34 104 PHE A O 1
ATOM 747 N N . ARG A 1 105 ? 5.158 3.145 31.406 1.00 31.11 105 ARG A N 1
ATOM 748 C CA . ARG A 1 105 ? 5.814 1.990 30.814 1.00 31.11 105 ARG A CA 1
ATOM 749 C C . ARG A 1 105 ? 4.772 1.474 29.850 1.00 31.11 105 ARG A C 1
ATOM 751 O O . ARG A 1 105 ? 3.719 1.020 30.298 1.00 31.11 105 ARG A O 1
ATOM 758 N N . SER A 1 106 ? 5.052 1.611 28.560 1.00 32.44 106 SER A N 1
ATOM 759 C CA . SER A 1 106 ? 4.353 0.887 27.524 1.00 32.44 106 SER A CA 1
ATOM 760 C C . SER A 1 106 ? 4.505 -0.570 27.918 1.00 32.44 106 SER A C 1
ATOM 762 O O . SER A 1 106 ? 5.546 -1.199 27.724 1.00 32.44 106 SER A O 1
ATOM 764 N N . ALA A 1 107 ? 3.482 -1.080 28.600 1.00 29.83 107 ALA A N 1
ATOM 765 C CA . ALA A 1 107 ? 3.335 -2.486 28.845 1.00 29.83 107 ALA A CA 1
ATOM 766 C C . ALA A 1 107 ? 3.069 -3.052 27.459 1.00 29.83 107 ALA A C 1
ATOM 768 O O . ALA A 1 107 ? 1.933 -3.090 26.989 1.00 29.83 107 ALA A O 1
ATOM 769 N N . VAL A 1 108 ? 4.161 -3.390 26.770 1.00 31.62 108 VAL A N 1
ATOM 770 C CA . VAL A 1 108 ? 4.150 -4.182 25.552 1.00 31.62 108 VAL A CA 1
ATOM 771 C C . VAL A 1 108 ? 3.601 -5.529 25.993 1.00 31.62 108 VAL A C 1
ATOM 773 O O . VAL A 1 108 ? 4.346 -6.433 26.369 1.00 31.62 108 VAL A O 1
ATOM 776 N N . TYR A 1 109 ? 2.270 -5.614 26.040 1.00 33.41 109 TYR A N 1
ATOM 777 C CA . TYR A 1 109 ? 1.511 -6.811 26.352 1.00 33.41 109 TYR A CA 1
ATOM 778 C C . TYR A 1 109 ? 1.651 -7.758 25.169 1.00 33.41 109 TYR A C 1
ATOM 780 O O . TYR A 1 109 ? 0.744 -7.956 24.363 1.00 33.41 109 TYR A O 1
ATOM 788 N N . ARG A 1 110 ? 2.841 -8.348 25.080 1.00 31.84 110 ARG A N 1
ATOM 789 C CA . ARG A 1 110 ? 3.085 -9.569 24.344 1.00 31.84 110 ARG A CA 1
ATOM 790 C C . ARG A 1 110 ? 2.443 -10.688 25.155 1.00 31.84 110 ARG A C 1
ATOM 792 O O . ARG A 1 110 ? 3.102 -11.376 25.926 1.00 31.84 110 ARG A O 1
ATOM 799 N N . GLU A 1 111 ? 1.127 -10.819 25.021 1.00 37.38 111 GLU A N 1
ATOM 800 C CA . GLU A 1 111 ? 0.480 -12.095 25.300 1.00 37.38 111 GLU A CA 1
ATOM 801 C C . GLU A 1 111 ? 0.990 -13.062 24.235 1.00 37.38 111 GLU A C 1
ATOM 803 O O . GLU A 1 111 ? 0.481 -13.113 23.114 1.00 37.38 111 GLU A O 1
ATOM 808 N N . ASP A 1 112 ? 2.073 -13.766 24.570 1.00 34.62 112 ASP A N 1
ATOM 809 C CA . ASP A 1 112 ? 2.531 -14.903 23.787 1.00 34.62 112 ASP A CA 1
ATOM 810 C C . ASP A 1 112 ? 1.338 -15.848 23.614 1.00 34.62 112 ASP A C 1
ATOM 812 O O . ASP A 1 112 ? 0.709 -16.252 24.598 1.00 34.62 112 ASP A O 1
ATOM 816 N N . LEU A 1 113 ? 1.004 -16.164 22.357 1.00 35.59 113 LEU A N 1
ATOM 817 C CA . LEU A 1 113 ? -0.064 -17.106 22.030 1.00 35.59 113 LEU A CA 1
ATOM 818 C C . LEU A 1 113 ? 0.170 -18.380 22.838 1.00 35.59 113 LEU A C 1
ATOM 820 O O . LEU A 1 113 ? 1.180 -19.058 22.641 1.00 35.59 113 LEU A O 1
ATOM 824 N N . THR A 1 114 ? -0.747 -18.683 23.758 1.00 41.06 114 THR A N 1
ATOM 825 C CA . THR A 1 114 ? -0.581 -19.815 24.669 1.00 41.06 114 THR A CA 1
ATOM 826 C C . THR A 1 114 ? -0.353 -21.097 23.868 1.00 41.06 114 THR A C 1
ATOM 828 O O . THR A 1 114 ? -0.926 -21.273 22.789 1.00 41.06 114 THR A O 1
ATOM 831 N N . GLU A 1 115 ? 0.446 -22.028 24.398 1.00 40.34 115 GLU A N 1
ATOM 832 C CA . GLU A 1 115 ? 0.621 -23.359 23.786 1.00 40.34 115 GLU A CA 1
ATOM 833 C C . GLU A 1 115 ? -0.734 -24.040 23.515 1.00 40.34 115 GLU A C 1
ATOM 835 O O . GLU A 1 115 ? -0.888 -24.749 22.528 1.00 40.34 115 GLU A O 1
ATOM 840 N N . GLU A 1 116 ? -1.756 -23.743 24.322 1.00 36.28 116 GLU A N 1
ATOM 841 C CA . GLU A 1 116 ? -3.148 -24.143 24.099 1.00 36.28 116 GLU A CA 1
ATOM 842 C C . GLU A 1 116 ? -3.759 -23.532 22.821 1.00 36.28 116 GLU A C 1
ATOM 844 O O . GLU A 1 116 ? -4.339 -24.255 22.012 1.00 36.28 116 GLU A O 1
ATOM 849 N N . THR A 1 117 ? -3.557 -22.235 22.561 1.00 38.97 117 THR A N 1
ATOM 850 C CA . THR A 1 117 ? -3.987 -21.577 21.311 1.00 38.97 117 THR A CA 1
ATOM 851 C C . THR A 1 117 ? -3.258 -22.153 20.091 1.00 38.97 117 THR A C 1
ATOM 853 O O . THR A 1 117 ? -3.871 -22.404 19.050 1.00 38.97 117 THR A O 1
ATOM 856 N N . LEU A 1 118 ? -1.956 -22.433 20.219 1.00 40.34 118 LEU A N 1
ATOM 857 C CA . LEU A 1 118 ? -1.165 -23.087 19.171 1.00 40.34 118 LEU A CA 1
ATOM 858 C C . LEU A 1 118 ? -1.592 -24.550 18.951 1.00 40.34 118 LEU A C 1
ATOM 860 O O . LEU A 1 118 ? -1.639 -25.010 17.807 1.00 40.34 118 LEU A O 1
ATOM 864 N N . ALA A 1 119 ? -1.957 -25.272 20.012 1.00 39.09 119 ALA A N 1
ATOM 865 C CA . ALA A 1 119 ? -2.479 -26.633 19.939 1.00 39.09 119 ALA A CA 1
ATOM 866 C C . ALA A 1 119 ? -3.866 -26.686 19.280 1.00 39.09 119 ALA A C 1
ATOM 868 O O . ALA A 1 119 ? -4.090 -27.542 18.422 1.00 39.09 119 ALA A O 1
ATOM 869 N N . ILE A 1 120 ? -4.769 -25.749 19.594 1.00 38.12 120 ILE A N 1
ATOM 870 C CA . ILE A 1 120 ? -6.073 -25.603 18.924 1.00 38.12 120 ILE A CA 1
ATOM 871 C C . ILE A 1 120 ? -5.878 -25.332 17.424 1.00 38.12 120 ILE A C 1
ATOM 873 O O . ILE A 1 120 ? -6.526 -25.979 16.598 1.00 38.12 120 ILE A O 1
ATOM 877 N N . ARG A 1 121 ? -4.922 -24.470 17.041 1.00 38.50 121 ARG A N 1
ATOM 878 C CA . ARG A 1 121 ? -4.580 -24.209 15.625 1.00 38.50 121 ARG A CA 1
ATOM 879 C C . ARG A 1 121 ? -4.042 -25.448 14.886 1.00 38.50 121 ARG A C 1
ATOM 881 O O . ARG A 1 121 ? -4.219 -25.550 13.678 1.00 38.50 121 ARG A O 1
ATOM 888 N N . ARG A 1 122 ? -3.409 -26.393 15.596 1.00 40.19 122 ARG A N 1
ATOM 889 C CA . ARG A 1 122 ? -2.891 -27.669 15.050 1.00 40.19 122 ARG A CA 1
ATOM 890 C C . ARG A 1 122 ? -3.915 -28.810 15.028 1.00 40.19 122 ARG A C 1
ATOM 892 O O . ARG A 1 122 ? -3.688 -29.790 14.325 1.00 40.19 122 ARG A O 1
ATOM 899 N N . THR A 1 123 ? -4.986 -28.726 15.818 1.00 29.89 123 THR A N 1
ATOM 900 C CA . THR A 1 123 ? -5.946 -29.833 16.026 1.00 29.89 123 THR A CA 1
ATOM 901 C C . THR A 1 123 ? -7.345 -29.557 15.487 1.00 29.89 123 THR A C 1
ATOM 903 O O . THR A 1 123 ? -8.117 -30.497 15.303 1.00 29.89 123 THR A O 1
ATOM 906 N N . SER A 1 124 ? -7.669 -28.298 15.188 1.00 26.86 124 SER A N 1
ATOM 907 C CA . SER A 1 124 ? -8.920 -27.939 14.522 1.00 26.86 124 SER A CA 1
ATOM 908 C C . SER A 1 124 ? -8.950 -28.533 13.108 1.00 26.86 124 SER A C 1
ATOM 910 O O . SER A 1 124 ? -8.023 -28.278 12.333 1.00 26.86 124 SER A O 1
ATOM 912 N N . PRO A 1 125 ? -9.991 -29.298 12.727 1.00 26.52 125 PRO A N 1
ATOM 913 C CA . PRO A 1 125 ? -10.177 -29.704 11.342 1.00 26.52 125 PRO A CA 1
ATOM 914 C C . PRO A 1 125 ? -10.282 -28.447 10.477 1.00 26.52 125 PRO A C 1
ATOM 916 O O . PRO A 1 125 ? -11.196 -27.644 10.672 1.00 26.52 125 PRO A O 1
ATOM 919 N N . ARG A 1 126 ? -9.348 -28.257 9.535 1.00 37.56 126 ARG A N 1
ATOM 920 C CA . ARG A 1 126 ? -9.484 -27.188 8.538 1.00 37.56 126 ARG A CA 1
ATOM 921 C C . ARG A 1 126 ? -10.809 -27.400 7.786 1.00 37.56 126 ARG A C 1
ATOM 923 O O . ARG A 1 126 ? -11.112 -28.552 7.453 1.00 37.56 126 ARG A O 1
ATOM 930 N N . PRO A 1 127 ? -11.588 -26.341 7.497 1.00 27.52 127 PRO A N 1
ATOM 931 C CA . PRO A 1 127 ? -12.667 -26.467 6.529 1.00 27.52 127 PRO A CA 1
ATOM 932 C C . PRO A 1 127 ? -12.073 -26.982 5.205 1.00 27.52 127 PRO A C 1
ATOM 934 O O . PRO A 1 127 ? -10.938 -26.621 4.872 1.00 27.52 127 PRO A O 1
ATOM 937 N N . PRO A 1 128 ? -12.783 -27.851 4.461 1.00 27.39 128 PRO A N 1
ATOM 938 C CA . PRO A 1 128 ? -12.362 -28.182 3.106 1.00 27.39 128 PRO A CA 1
ATOM 939 C C . PRO A 1 128 ? -12.284 -26.885 2.280 1.00 27.39 128 PRO A C 1
ATOM 941 O O . PRO A 1 128 ? -13.068 -25.970 2.550 1.00 27.39 128 PRO A O 1
ATOM 944 N N . PRO A 1 129 ? -11.364 -26.781 1.302 1.00 34.97 129 PRO A N 1
ATOM 945 C CA . PRO A 1 129 ? -11.341 -25.633 0.402 1.00 34.97 129 PRO A CA 1
ATOM 946 C C . PRO A 1 129 ? -12.726 -25.467 -0.233 1.00 34.97 129 PRO A C 1
ATOM 948 O O . PRO A 1 129 ? -13.309 -26.440 -0.720 1.00 34.97 129 PRO A O 1
ATOM 951 N N . LEU A 1 130 ? -13.271 -24.252 -0.147 1.00 34.66 130 LEU A N 1
ATOM 952 C CA . LEU A 1 130 ? -14.563 -23.919 -0.736 1.00 34.66 130 LEU A CA 1
ATOM 953 C C . LEU A 1 130 ? -14.457 -23.975 -2.265 1.00 34.66 130 LEU A C 1
ATOM 955 O O . LEU A 1 130 ? -13.424 -23.654 -2.848 1.00 34.66 130 LEU A O 1
ATOM 959 N N . ASP A 1 131 ? -15.533 -24.439 -2.890 1.00 39.09 131 ASP A N 1
ATOM 960 C CA . ASP A 1 131 ? -15.645 -24.691 -4.327 1.00 39.09 131 ASP A CA 1
ATOM 961 C C . ASP A 1 131 ? -15.836 -23.352 -5.068 1.00 39.09 131 ASP A C 1
ATOM 963 O O . ASP A 1 131 ? -16.965 -22.963 -5.361 1.00 39.09 131 ASP A O 1
ATOM 967 N N . ASP A 1 132 ? -14.739 -22.626 -5.326 1.00 46.81 132 ASP A N 1
ATOM 968 C CA . ASP A 1 132 ? -14.698 -21.276 -5.937 1.00 46.81 132 ASP A CA 1
ATOM 969 C C . ASP A 1 132 ? -15.033 -21.259 -7.448 1.00 46.81 132 ASP A C 1
ATOM 971 O O . ASP A 1 132 ? -14.448 -20.559 -8.275 1.00 46.81 132 ASP A O 1
ATOM 975 N N . ARG A 1 133 ? -16.015 -22.072 -7.844 1.00 49.91 133 ARG A N 1
ATOM 976 C CA . ARG A 1 133 ? -16.477 -22.181 -9.233 1.00 49.91 133 ARG A CA 1
ATOM 977 C C . ARG A 1 133 ? -17.070 -20.882 -9.763 1.00 49.91 133 ARG A C 1
ATOM 979 O O . ARG A 1 133 ? -17.046 -20.662 -10.966 1.00 49.91 133 ARG A O 1
ATOM 986 N N . THR A 1 134 ? -17.587 -20.018 -8.893 1.00 47.22 134 THR A N 1
ATOM 987 C CA . THR A 1 134 ? -18.283 -18.796 -9.316 1.00 47.22 134 THR A CA 1
ATOM 988 C C . THR A 1 134 ? -17.349 -17.663 -9.747 1.00 47.22 134 THR A C 1
ATOM 990 O O . THR A 1 134 ? -17.749 -16.881 -10.605 1.00 47.22 134 THR A O 1
ATOM 993 N N . GLY A 1 135 ? -16.132 -17.556 -9.197 1.00 45.38 135 GLY A N 1
ATOM 994 C CA . GLY A 1 135 ? -15.100 -16.654 -9.735 1.00 45.38 135 GLY A CA 1
ATOM 995 C C . GLY A 1 135 ? -14.513 -17.174 -11.041 1.00 45.38 135 GLY A C 1
ATOM 996 O O . GLY A 1 135 ? -14.372 -16.425 -12.010 1.00 45.38 135 GLY A O 1
ATOM 997 N N . LEU A 1 136 ? -14.298 -18.490 -11.102 1.00 57.38 136 LEU A N 1
ATOM 998 C CA . LEU A 1 136 ? -13.897 -19.187 -12.317 1.00 57.38 136 LEU A CA 1
ATOM 999 C C . LEU A 1 136 ? -14.893 -18.966 -13.471 1.00 57.38 136 LEU A C 1
ATOM 1001 O O . LEU A 1 136 ? -14.467 -18.625 -14.568 1.00 57.38 136 LEU A O 1
ATOM 1005 N N . GLU A 1 137 ? -16.203 -19.103 -13.240 1.00 64.62 137 GLU A N 1
ATOM 1006 C CA . GLU A 1 137 ? -17.243 -18.869 -14.258 1.00 64.62 137 GLU A CA 1
ATOM 1007 C C . GLU A 1 137 ? -17.153 -17.462 -14.882 1.00 64.62 137 GLU A C 1
ATOM 1009 O O . GLU A 1 137 ? -17.191 -17.338 -16.105 1.00 64.62 137 GLU A O 1
ATOM 1014 N N . VAL A 1 138 ? -16.942 -16.410 -14.080 1.00 52.88 138 VAL A N 1
ATOM 1015 C CA . VAL A 1 138 ? -16.803 -15.026 -14.583 1.00 52.88 138 VAL A CA 1
ATOM 1016 C C . VAL A 1 138 ? -15.516 -14.841 -15.394 1.00 52.88 138 VAL A C 1
ATOM 1018 O O . VAL A 1 138 ? -15.540 -14.228 -16.464 1.00 52.88 138 VAL A O 1
ATOM 1021 N N . ALA A 1 139 ? -14.392 -15.386 -14.920 1.00 58.53 139 ALA A N 1
ATOM 1022 C CA . ALA A 1 139 ? -13.123 -15.324 -15.646 1.00 58.53 139 ALA A CA 1
ATOM 1023 C C . ALA A 1 139 ? -13.186 -16.095 -16.980 1.00 58.53 139 ALA A C 1
ATOM 1025 O O . ALA A 1 139 ? -12.655 -15.632 -17.992 1.00 58.53 139 ALA A O 1
ATOM 1026 N N . ILE A 1 140 ? -13.904 -17.225 -17.003 1.00 73.44 140 ILE A N 1
ATOM 1027 C CA . ILE A 1 140 ? -14.198 -18.008 -18.207 1.00 73.44 140 ILE A CA 1
ATOM 1028 C C . ILE A 1 140 ? -15.070 -17.216 -19.186 1.00 73.44 140 ILE A C 1
ATOM 1030 O O . ILE A 1 140 ? -14.709 -17.129 -20.359 1.00 73.44 140 ILE A O 1
ATOM 1034 N N . ASP A 1 141 ? -16.175 -16.619 -18.734 1.00 70.56 141 ASP A N 1
ATOM 1035 C CA . ASP A 1 141 ? -17.067 -15.823 -19.588 1.00 70.56 141 ASP A CA 1
ATOM 1036 C C . ASP A 1 141 ? -16.326 -14.625 -20.206 1.00 70.56 141 ASP A C 1
ATOM 1038 O O . ASP A 1 141 ? -16.444 -14.365 -21.406 1.00 70.56 141 ASP A O 1
ATOM 1042 N N . PHE A 1 142 ? -15.491 -13.933 -19.424 1.00 64.81 142 PHE A N 1
ATOM 1043 C CA . PHE A 1 142 ? -14.668 -12.821 -19.907 1.00 64.81 142 PHE A CA 1
ATOM 1044 C C . PHE A 1 142 ? -13.590 -13.271 -20.912 1.00 64.81 142 PHE A C 1
ATOM 1046 O O . PHE A 1 142 ? -13.346 -12.604 -21.926 1.00 64.81 142 PHE A O 1
ATOM 1053 N N . LEU A 1 143 ? -12.974 -14.434 -20.675 1.00 73.19 143 LEU A N 1
ATOM 1054 C CA . LEU A 1 143 ? -12.020 -15.047 -21.597 1.00 73.19 143 LEU A CA 1
ATOM 1055 C C . LEU A 1 143 ? -12.693 -15.473 -22.912 1.00 73.19 143 LEU A C 1
ATOM 1057 O O . LEU A 1 143 ? -12.139 -15.231 -23.986 1.00 73.19 143 LEU A O 1
ATOM 1061 N N . GLN A 1 144 ? -13.900 -16.042 -22.853 1.00 80.75 144 GLN A N 1
ATOM 1062 C CA . GLN A 1 144 ? -14.702 -16.376 -24.035 1.00 80.75 144 GLN A CA 1
ATOM 1063 C C . GLN A 1 144 ? -15.149 -15.130 -24.808 1.00 80.75 144 GLN A C 1
ATOM 1065 O O . GLN A 1 144 ? -15.067 -15.125 -26.035 1.00 80.75 144 GLN A O 1
ATOM 1070 N N . ALA A 1 145 ? -15.578 -14.070 -24.117 1.00 68.81 145 ALA A N 1
ATOM 1071 C CA . ALA A 1 145 ? -15.961 -12.805 -24.741 1.00 68.81 145 ALA A CA 1
ATOM 1072 C C . ALA A 1 145 ? -14.778 -12.180 -25.497 1.00 68.81 145 ALA A C 1
ATOM 1074 O O . ALA A 1 145 ? -14.879 -11.926 -26.696 1.00 68.81 145 ALA A O 1
ATOM 1075 N N . THR A 1 146 ? -13.619 -12.054 -24.844 1.00 68.50 146 THR A N 1
ATOM 1076 C CA . THR A 1 146 ? -12.398 -11.545 -25.493 1.00 68.50 146 THR A CA 1
ATOM 1077 C C . THR A 1 146 ? -11.963 -12.424 -26.672 1.00 68.50 146 THR A C 1
ATOM 1079 O O . THR A 1 146 ? -11.505 -11.915 -27.694 1.00 68.50 146 THR A O 1
ATOM 1082 N N . ALA A 1 147 ? -12.132 -13.747 -26.570 1.00 80.81 147 ALA A N 1
ATOM 1083 C CA . ALA A 1 147 ? -11.848 -14.672 -27.666 1.00 80.81 147 ALA A CA 1
ATOM 1084 C C . ALA A 1 147 ? -12.802 -14.523 -28.859 1.00 80.81 147 ALA A C 1
ATOM 1086 O O . ALA A 1 147 ? -12.380 -14.713 -29.998 1.00 80.81 147 ALA A O 1
ATOM 1087 N N . ALA A 1 148 ? -14.064 -14.163 -28.619 1.00 81.50 148 ALA A N 1
ATOM 1088 C CA . ALA A 1 148 ? -15.047 -13.898 -29.666 1.00 81.50 148 ALA A CA 1
ATOM 1089 C C . ALA A 1 148 ? -14.831 -12.545 -30.376 1.00 81.50 148 ALA A C 1
ATOM 1091 O O . ALA A 1 148 ? -15.297 -12.370 -31.502 1.00 81.50 148 ALA A O 1
ATOM 1092 N N . GLU A 1 149 ? -14.129 -11.602 -29.739 1.00 74.06 149 GLU A N 1
ATOM 1093 C CA . GLU A 1 149 ? -13.801 -10.281 -30.297 1.00 74.06 149 GLU A CA 1
ATOM 1094 C C . GLU A 1 149 ? -12.503 -10.253 -31.129 1.00 74.06 149 GLU A C 1
ATOM 1096 O O . GLU A 1 149 ? -12.290 -9.311 -31.897 1.00 74.06 149 GLU A O 1
ATOM 1101 N N . ARG A 1 150 ? -11.645 -11.276 -31.012 1.00 75.81 150 ARG A N 1
ATOM 1102 C CA . ARG A 1 150 ? -10.362 -11.392 -31.734 1.00 75.81 150 ARG A CA 1
ATOM 1103 C C . ARG A 1 150 ? -10.442 -12.353 -32.933 1.00 75.81 150 ARG A C 1
ATOM 1105 O O . ARG A 1 150 ? -11.354 -13.174 -33.040 1.00 75.81 150 ARG A O 1
ATOM 1112 N N . ALA A 1 151 ? -9.491 -12.264 -33.865 1.00 85.94 151 ALA A N 1
ATOM 1113 C CA . ALA A 1 151 ? -9.370 -13.229 -34.960 1.00 85.94 151 ALA A CA 1
ATOM 1114 C C . ALA A 1 151 ? -8.949 -14.609 -34.423 1.00 85.94 151 ALA A C 1
ATOM 1116 O O . ALA A 1 151 ? -8.253 -14.710 -33.419 1.00 85.94 151 ALA A O 1
ATOM 1117 N N . SER A 1 152 ? -9.338 -15.700 -35.092 1.00 86.94 152 SER A N 1
ATOM 1118 C CA . SER A 1 152 ? -9.141 -17.067 -34.569 1.00 86.94 152 SER A CA 1
ATOM 1119 C C . SER A 1 152 ? -7.681 -17.457 -34.285 1.00 86.94 152 SER A C 1
ATOM 1121 O O . SER A 1 152 ? -7.434 -18.364 -33.489 1.00 86.94 152 SER A O 1
ATOM 1123 N N . ASP A 1 153 ? -6.738 -16.801 -34.957 1.00 88.94 153 ASP A N 1
ATOM 1124 C CA . ASP A 1 153 ? -5.289 -16.963 -34.865 1.00 88.94 153 ASP A CA 1
ATOM 1125 C C . ASP A 1 153 ? -4.592 -15.892 -34.004 1.00 88.94 153 ASP A C 1
ATOM 1127 O O . ASP A 1 153 ? -3.414 -16.062 -33.672 1.00 88.94 153 ASP A O 1
ATOM 1131 N N . ASP A 1 154 ? -5.307 -14.846 -33.569 1.00 77.81 154 ASP A N 1
ATOM 1132 C CA . ASP A 1 154 ? -4.788 -13.879 -32.599 1.00 77.81 154 ASP A CA 1
ATOM 1133 C C . ASP A 1 154 ? -4.435 -14.596 -31.296 1.00 77.81 154 ASP A C 1
ATOM 1135 O O . ASP A 1 154 ? -5.192 -15.426 -30.784 1.00 77.81 154 ASP A O 1
ATOM 1139 N N . GLN A 1 155 ? -3.274 -14.264 -30.739 1.00 78.00 155 GLN A N 1
ATOM 1140 C CA . GLN A 1 155 ? -2.846 -14.825 -29.467 1.00 78.00 155 GLN A CA 1
ATOM 1141 C C . GLN A 1 155 ? -3.520 -14.080 -28.314 1.00 78.00 155 GLN A C 1
ATOM 1143 O O . GLN A 1 155 ? -3.492 -12.850 -28.243 1.00 78.00 155 GLN A O 1
ATOM 1148 N N . ILE A 1 156 ? -4.094 -14.841 -27.388 1.00 68.75 156 ILE A N 1
ATOM 1149 C CA . ILE A 1 156 ? -4.580 -14.353 -26.100 1.00 68.75 156 ILE A CA 1
ATOM 1150 C C . ILE A 1 156 ? -3.646 -14.902 -25.033 1.00 68.75 156 ILE A C 1
ATOM 1152 O O . ILE A 1 156 ? -3.371 -16.102 -24.990 1.00 68.75 156 ILE A O 1
ATOM 1156 N N . ARG A 1 157 ? -3.136 -14.020 -24.173 1.00 67.88 157 ARG A N 1
ATOM 1157 C CA . ARG A 1 157 ? -2.355 -14.417 -22.999 1.00 67.88 157 ARG A CA 1
ATOM 1158 C C . ARG A 1 157 ? -3.308 -14.883 -21.913 1.00 67.88 157 ARG A C 1
ATOM 1160 O O . ARG A 1 157 ? -4.113 -14.090 -21.433 1.00 67.88 157 ARG A O 1
ATOM 1167 N N . VAL A 1 158 ? -3.192 -16.154 -21.543 1.00 73.00 158 VAL A N 1
ATOM 1168 C CA . VAL A 1 158 ? -4.029 -16.811 -20.542 1.00 73.00 158 VAL A CA 1
ATOM 1169 C C . VAL A 1 158 ? -3.153 -17.352 -19.413 1.00 73.00 158 VAL A C 1
ATOM 1171 O O . VAL A 1 158 ? -2.199 -18.084 -19.681 1.00 73.00 158 VAL A O 1
ATOM 1174 N N . LEU A 1 159 ? -3.468 -17.024 -18.157 1.00 72.75 159 LEU A N 1
ATOM 1175 C CA . LEU A 1 159 ? -2.975 -17.780 -17.002 1.00 72.75 159 LEU A CA 1
ATOM 1176 C C . LEU A 1 159 ? -3.798 -19.052 -16.831 1.00 72.75 159 LEU A C 1
ATOM 1178 O O . LEU A 1 159 ? -5.015 -18.997 -16.918 1.00 72.75 159 LEU A O 1
ATOM 1182 N N . VAL A 1 160 ? -3.116 -20.150 -16.529 1.00 84.12 160 VAL A N 1
ATOM 1183 C CA . VAL A 1 160 ? -3.636 -21.461 -16.161 1.00 84.12 160 VAL A CA 1
ATOM 1184 C C . VAL A 1 160 ? -3.228 -21.762 -14.714 1.00 84.12 160 VAL A C 1
ATOM 1186 O O . VAL A 1 160 ? -2.055 -22.050 -14.461 1.00 84.12 160 VAL A O 1
ATOM 1189 N N . THR A 1 161 ? -4.149 -21.676 -13.753 1.00 81.56 161 THR A N 1
ATOM 1190 C CA . THR A 1 161 ? -3.910 -22.084 -12.352 1.00 81.56 161 THR A CA 1
ATOM 1191 C C . THR A 1 161 ? -4.238 -23.562 -12.162 1.00 81.56 161 THR A C 1
ATOM 1193 O O . THR A 1 161 ? -5.141 -24.093 -12.798 1.00 81.56 161 THR A O 1
ATOM 1196 N N . LEU A 1 162 ? -3.463 -24.232 -11.311 1.00 87.19 162 LEU A N 1
ATOM 1197 C CA . LEU A 1 162 ? -3.518 -25.658 -11.007 1.00 87.19 162 LEU A CA 1
ATOM 1198 C C . LEU A 1 162 ? -3.748 -25.877 -9.502 1.00 87.19 162 LEU A C 1
ATOM 1200 O O . LEU A 1 162 ? -3.329 -25.041 -8.695 1.00 87.19 162 LEU A O 1
ATOM 1204 N N . PRO A 1 163 ? -4.278 -27.044 -9.089 1.00 86.19 163 PRO A N 1
ATOM 1205 C CA . PRO A 1 163 ? -4.314 -27.450 -7.690 1.00 86.19 163 PRO A CA 1
ATOM 1206 C C . PRO A 1 163 ? -2.941 -27.347 -7.012 1.00 86.19 163 PRO A C 1
ATOM 1208 O O . PRO A 1 163 ? -1.926 -27.833 -7.525 1.00 86.19 163 PRO A O 1
ATOM 1211 N N . ASP A 1 164 ? -2.909 -26.733 -5.832 1.00 82.06 164 ASP A N 1
ATOM 1212 C CA . ASP A 1 164 ? -1.697 -26.621 -5.027 1.00 82.06 164 ASP A CA 1
ATOM 1213 C C . ASP A 1 164 ? -1.508 -27.876 -4.154 1.00 82.06 164 ASP A C 1
ATOM 1215 O O . ASP A 1 164 ? -2.400 -28.212 -3.369 1.00 82.06 164 ASP A O 1
ATOM 1219 N N . PRO A 1 165 ? -0.369 -28.591 -4.242 1.00 81.25 165 PRO A N 1
ATOM 1220 C CA . PRO A 1 165 ? -0.093 -29.730 -3.368 1.00 81.25 165 PRO A CA 1
ATOM 1221 C C . PRO A 1 165 ? 0.228 -29.337 -1.912 1.00 81.25 165 PRO A C 1
ATOM 1223 O O . PRO A 1 165 ? 0.398 -30.226 -1.075 1.00 81.25 165 PRO A O 1
ATOM 1226 N N . GLU A 1 166 ? 0.351 -28.045 -1.585 1.00 73.81 166 GLU A N 1
ATOM 1227 C CA . GLU A 1 166 ? 0.664 -27.555 -0.238 1.00 73.81 166 GLU A CA 1
ATOM 1228 C C . GLU A 1 166 ? -0.376 -26.549 0.274 1.00 73.81 166 GLU A C 1
ATOM 1230 O O . GLU A 1 166 ? -1.051 -25.870 -0.492 1.00 73.81 166 GLU A O 1
ATOM 1235 N N . SER A 1 167 ? -0.493 -26.409 1.599 1.00 61.78 167 SER A N 1
ATOM 1236 C CA . SER A 1 167 ? -1.316 -25.342 2.180 1.00 61.78 167 SER A CA 1
ATOM 1237 C C . SER A 1 167 ? -0.625 -23.982 2.104 1.00 61.78 167 SER A C 1
ATOM 1239 O O . SER A 1 167 ? 0.583 -23.907 2.338 1.00 61.78 167 SER A O 1
ATOM 1241 N N . SER A 1 168 ? -1.417 -22.923 1.910 1.00 57.53 168 SER A N 1
ATOM 1242 C CA . SER A 1 168 ? -1.040 -21.495 1.897 1.00 57.53 168 SER A CA 1
ATOM 1243 C C . SER A 1 168 ? 0.036 -21.078 2.908 1.00 57.53 168 SER A C 1
ATOM 1245 O O . SER A 1 168 ? 0.908 -20.272 2.594 1.00 57.53 168 SER A O 1
ATOM 1247 N N . ASP A 1 169 ? 0.006 -21.667 4.104 1.00 59.50 169 ASP A N 1
ATOM 1248 C CA . ASP A 1 169 ? 0.866 -21.388 5.259 1.00 59.50 169 ASP A CA 1
ATOM 1249 C C . ASP A 1 169 ? 2.378 -21.562 4.981 1.00 59.50 169 ASP A C 1
ATOM 1251 O O . ASP A 1 169 ? 3.210 -21.200 5.812 1.00 59.50 169 ASP A O 1
ATOM 1255 N N . TRP A 1 170 ? 2.773 -22.128 3.832 1.00 71.50 170 TRP A N 1
ATOM 1256 C CA . TRP A 1 170 ? 4.186 -22.260 3.465 1.00 71.50 170 TRP A CA 1
ATOM 1257 C C . TRP A 1 170 ? 4.869 -20.895 3.242 1.00 71.50 170 TRP A C 1
ATOM 1259 O O . TRP A 1 170 ? 6.069 -20.763 3.498 1.00 71.50 170 TRP A O 1
ATOM 1269 N N . ILE A 1 171 ? 4.111 -19.874 2.825 1.00 65.81 171 ILE A N 1
ATOM 1270 C CA . ILE A 1 171 ? 4.634 -18.544 2.470 1.00 65.81 171 ILE A CA 1
ATOM 1271 C C . ILE A 1 171 ? 4.986 -17.726 3.718 1.00 65.81 171 ILE A C 1
ATOM 1273 O O . ILE A 1 171 ? 6.085 -17.172 3.771 1.00 65.81 171 ILE A O 1
ATOM 1277 N N . ASP A 1 172 ? 4.146 -17.777 4.762 1.00 59.41 172 ASP A N 1
ATOM 1278 C CA . ASP A 1 172 ? 4.447 -17.278 6.119 1.00 59.41 172 ASP A CA 1
ATOM 1279 C C . ASP A 1 172 ? 5.827 -17.754 6.603 1.00 59.41 172 ASP A C 1
ATOM 1281 O O . ASP A 1 172 ? 6.588 -17.005 7.220 1.00 59.41 172 ASP A O 1
ATOM 1285 N N . GLY A 1 173 ? 6.134 -19.031 6.344 1.00 70.12 173 GLY A N 1
ATOM 1286 C CA . GLY A 1 173 ? 7.395 -19.660 6.718 1.00 70.12 173 GLY A CA 1
ATOM 1287 C C . GLY A 1 173 ? 8.572 -19.118 5.912 1.00 70.12 173 GLY A C 1
ATOM 1288 O O . GLY A 1 173 ? 9.559 -18.682 6.497 1.00 70.12 173 GLY A O 1
ATOM 1289 N N . VAL A 1 174 ? 8.463 -19.116 4.580 1.00 73.00 174 VAL A N 1
ATOM 1290 C CA . VAL A 1 174 ? 9.547 -18.708 3.666 1.00 73.00 174 VAL A CA 1
ATOM 1291 C C . VAL A 1 174 ? 9.884 -17.227 3.772 1.00 73.00 174 VAL A C 1
ATOM 1293 O O . VAL A 1 174 ? 11.052 -16.848 3.699 1.00 73.00 174 VAL A O 1
ATOM 1296 N N . ALA A 1 175 ? 8.884 -16.388 4.008 1.00 61.34 175 ALA A N 1
ATOM 1297 C CA . ALA A 1 175 ? 9.062 -14.956 4.157 1.00 61.34 175 ALA A CA 1
ATOM 1298 C C . ALA A 1 175 ? 9.932 -14.562 5.358 1.00 61.34 175 ALA A C 1
ATOM 1300 O O . ALA A 1 175 ? 10.624 -13.548 5.289 1.00 61.34 175 ALA A O 1
ATOM 1301 N N . ARG A 1 176 ? 9.906 -15.353 6.437 1.00 67.00 176 ARG A N 1
ATOM 1302 C CA . ARG A 1 176 ? 10.651 -15.109 7.685 1.00 67.00 176 ARG A CA 1
ATOM 1303 C C . ARG A 1 176 ? 12.068 -15.686 7.669 1.00 67.00 176 ARG A C 1
ATOM 1305 O O . ARG A 1 176 ? 12.772 -15.565 8.666 1.00 67.00 176 ARG A O 1
ATOM 1312 N N . LEU A 1 177 ? 12.469 -16.337 6.577 1.00 73.56 177 LEU A N 1
ATOM 1313 C CA . LEU A 1 177 ? 13.815 -16.872 6.415 1.00 73.56 177 LEU A CA 1
ATOM 1314 C C . LEU A 1 177 ? 14.796 -15.771 5.998 1.00 73.56 177 LEU A C 1
ATOM 1316 O O . LEU A 1 177 ? 14.467 -14.893 5.191 1.00 73.56 177 LEU A O 1
ATOM 1320 N N . GLU A 1 178 ? 16.023 -15.892 6.501 1.00 72.25 178 GLU A N 1
ATOM 1321 C CA . GLU A 1 178 ? 17.196 -15.192 5.973 1.00 72.25 178 GLU A CA 1
ATOM 1322 C C . GLU A 1 178 ? 17.379 -15.507 4.479 1.00 72.25 178 GLU A C 1
ATOM 1324 O O . GLU A 1 178 ? 16.956 -16.562 4.001 1.00 72.25 178 GLU A O 1
ATOM 1329 N N . GLU A 1 179 ? 18.006 -14.602 3.726 1.00 70.56 179 GLU A N 1
ATOM 1330 C CA . GLU A 1 179 ? 18.029 -14.626 2.251 1.00 70.56 179 GLU A CA 1
ATOM 1331 C C . GLU A 1 179 ? 18.440 -15.988 1.651 1.00 70.56 179 GLU A C 1
ATOM 1333 O O . GLU A 1 179 ? 17.736 -16.538 0.802 1.00 70.56 179 GLU A O 1
ATOM 1338 N N . THR A 1 180 ? 19.527 -16.587 2.146 1.00 74.69 180 THR A N 1
ATOM 1339 C CA . THR A 1 180 ? 20.019 -17.896 1.682 1.00 74.69 180 THR A CA 1
ATOM 1340 C C . THR A 1 180 ? 19.000 -19.020 1.905 1.00 74.69 180 THR A C 1
ATOM 1342 O O . THR A 1 180 ? 18.773 -19.847 1.018 1.00 74.69 180 THR A O 1
ATOM 1345 N N . ASP A 1 181 ? 18.353 -19.048 3.073 1.00 76.25 181 ASP A N 1
ATOM 1346 C CA . ASP A 1 181 ? 17.350 -20.062 3.414 1.00 76.25 181 ASP A CA 1
ATOM 1347 C C . ASP A 1 181 ? 16.034 -19.829 2.659 1.00 76.25 181 ASP A C 1
ATOM 1349 O O . ASP A 1 181 ? 15.374 -20.794 2.253 1.00 76.25 181 ASP A O 1
ATOM 1353 N N . ARG A 1 182 ? 15.685 -18.559 2.409 1.00 80.00 182 ARG A N 1
ATOM 1354 C CA . ARG A 1 182 ? 14.550 -18.131 1.583 1.00 80.00 182 ARG A CA 1
ATOM 1355 C C . ARG A 1 182 ? 14.703 -18.630 0.147 1.00 80.00 182 ARG A C 1
ATOM 1357 O O . ARG A 1 182 ? 13.806 -19.315 -0.344 1.00 80.00 182 ARG A O 1
ATOM 1364 N N . HIS A 1 183 ? 15.857 -18.401 -0.485 1.00 72.56 183 HIS A N 1
ATOM 1365 C CA . HIS A 1 183 ? 16.176 -18.948 -1.810 1.00 72.56 183 HIS A CA 1
ATOM 1366 C C . HIS A 1 183 ? 16.094 -20.481 -1.833 1.00 72.56 183 HIS A C 1
ATOM 1368 O O . HIS A 1 183 ? 15.382 -21.055 -2.660 1.00 72.56 183 HIS A O 1
ATOM 1374 N N . ALA A 1 184 ? 16.721 -21.157 -0.865 1.00 78.62 184 ALA A N 1
ATOM 1375 C CA . ALA A 1 184 ? 16.682 -22.615 -0.782 1.00 78.62 184 ALA A CA 1
ATOM 1376 C C . ALA A 1 184 ? 15.254 -23.171 -0.593 1.00 78.62 184 ALA A C 1
ATOM 1378 O O . ALA A 1 184 ? 14.948 -24.273 -1.058 1.00 78.62 184 ALA A O 1
ATOM 1379 N N . ALA A 1 185 ? 14.363 -22.443 0.086 1.00 81.75 185 ALA A N 1
ATOM 1380 C CA . ALA A 1 185 ? 12.965 -22.833 0.236 1.00 81.75 185 ALA A CA 1
ATOM 1381 C C . ALA A 1 185 ? 12.143 -22.613 -1.044 1.00 81.75 185 ALA A C 1
ATOM 1383 O O . ALA A 1 185 ? 11.358 -23.492 -1.411 1.00 81.75 185 ALA A O 1
ATOM 1384 N N . ILE A 1 186 ? 12.373 -21.506 -1.755 1.00 80.12 186 ILE A N 1
ATOM 1385 C CA . ILE A 1 186 ? 11.760 -21.223 -3.062 1.00 80.12 186 ILE A CA 1
ATOM 1386 C C . ILE A 1 186 ? 12.160 -22.294 -4.091 1.00 80.12 186 ILE A C 1
ATOM 1388 O O . ILE A 1 186 ? 11.305 -22.792 -4.824 1.00 80.12 186 ILE A O 1
ATOM 1392 N N . ASP A 1 187 ? 13.415 -22.747 -4.110 1.00 83.19 187 ASP A N 1
ATOM 1393 C CA . ASP A 1 187 ? 13.846 -23.799 -5.041 1.00 83.19 187 ASP A CA 1
ATOM 1394 C C . ASP A 1 187 ? 13.270 -25.185 -4.700 1.00 83.19 187 ASP A C 1
ATOM 1396 O O . ASP A 1 187 ? 12.865 -25.933 -5.601 1.00 83.19 187 ASP A O 1
ATOM 1400 N N . ARG A 1 188 ? 13.114 -25.520 -3.408 1.00 86.69 188 ARG A N 1
ATOM 1401 C CA . ARG A 1 188 ? 12.350 -26.713 -2.982 1.00 86.69 188 ARG A CA 1
ATOM 1402 C C . ARG A 1 188 ? 10.888 -26.636 -3.428 1.00 86.69 188 ARG A C 1
ATOM 1404 O O . ARG A 1 188 ? 10.335 -27.635 -3.887 1.00 86.69 188 ARG A O 1
ATOM 1411 N N . ARG A 1 189 ? 10.265 -25.459 -3.329 1.00 87.88 189 ARG A N 1
ATOM 1412 C CA . ARG A 1 189 ? 8.895 -25.207 -3.796 1.00 87.88 189 ARG A CA 1
ATOM 1413 C C . ARG A 1 189 ? 8.774 -25.396 -5.311 1.00 87.88 189 ARG A C 1
ATOM 1415 O O . ARG A 1 189 ? 7.977 -26.226 -5.743 1.00 87.88 189 ARG A O 1
ATOM 1422 N N . ARG A 1 190 ? 9.618 -24.724 -6.104 1.00 85.56 190 ARG A N 1
ATOM 1423 C CA . ARG A 1 190 ? 9.693 -24.869 -7.573 1.00 85.56 190 ARG A CA 1
ATOM 1424 C C . ARG A 1 190 ? 9.838 -26.333 -7.997 1.00 85.56 190 ARG A C 1
ATOM 1426 O O . ARG A 1 190 ? 9.127 -26.786 -8.888 1.00 85.56 190 ARG A O 1
ATOM 1433 N N . THR A 1 191 ? 10.707 -27.087 -7.321 1.00 87.94 191 THR A N 1
ATOM 1434 C CA . THR A 1 191 ? 10.942 -28.516 -7.599 1.00 87.94 191 THR A CA 1
ATOM 1435 C C . THR A 1 191 ? 9.691 -29.375 -7.378 1.00 87.94 191 THR A C 1
ATOM 1437 O O . THR A 1 191 ? 9.465 -30.317 -8.131 1.00 87.94 191 THR A O 1
ATOM 1440 N N . ARG A 1 192 ? 8.858 -29.053 -6.378 1.00 89.44 192 ARG A N 1
ATOM 1441 C CA . ARG A 1 192 ? 7.626 -29.803 -6.064 1.00 89.44 192 ARG A CA 1
ATOM 1442 C C . ARG A 1 192 ? 6.458 -29.489 -6.995 1.00 89.44 192 ARG A C 1
ATOM 1444 O O . ARG A 1 192 ? 5.668 -30.385 -7.262 1.00 89.44 192 ARG A O 1
ATOM 1451 N N . LEU A 1 193 ? 6.360 -28.256 -7.494 1.00 90.12 193 LEU A N 1
ATOM 1452 C CA . LEU A 1 193 ? 5.322 -27.862 -8.457 1.00 90.12 193 LEU A CA 1
ATOM 1453 C C . LEU A 1 193 ? 5.619 -28.320 -9.889 1.00 90.12 193 LEU A C 1
ATOM 1455 O O . LEU A 1 193 ? 4.697 -28.527 -10.680 1.00 90.12 193 LEU A O 1
ATOM 1459 N N . ARG A 1 194 ? 6.908 -28.492 -10.218 1.00 92.56 194 ARG A N 1
ATOM 1460 C CA . ARG A 1 194 ? 7.380 -28.812 -11.569 1.00 92.56 194 ARG A CA 1
ATOM 1461 C C . ARG A 1 194 ? 6.620 -29.973 -12.241 1.00 92.56 194 ARG A C 1
ATOM 1463 O O . ARG A 1 194 ? 6.230 -29.756 -13.380 1.00 92.56 194 ARG A O 1
ATOM 1470 N N . PRO A 1 195 ? 6.328 -31.128 -11.601 1.00 94.44 195 PRO A N 1
ATOM 1471 C CA . PRO A 1 195 ? 5.609 -32.224 -12.261 1.00 94.44 195 PRO A CA 1
ATOM 1472 C C . PRO A 1 195 ? 4.235 -31.806 -12.802 1.00 94.44 195 PRO A C 1
ATOM 1474 O O . PRO A 1 195 ? 3.999 -31.928 -13.997 1.00 94.44 195 PRO A O 1
ATOM 1477 N N . SER A 1 196 ? 3.376 -31.204 -11.968 1.00 92.94 196 SER A N 1
ATOM 1478 C CA . SER A 1 196 ? 2.051 -30.733 -12.406 1.00 92.94 196 SER A CA 1
ATOM 1479 C C . SER A 1 196 ? 2.123 -29.635 -13.471 1.00 92.94 196 SER A C 1
ATOM 1481 O O . SER A 1 196 ? 1.249 -29.537 -14.328 1.00 92.94 196 SER A O 1
ATOM 1483 N N . GLN A 1 197 ? 3.175 -28.811 -13.436 1.00 91.94 197 GLN A N 1
ATOM 1484 C CA . GLN A 1 197 ? 3.383 -27.764 -14.434 1.00 91.94 197 GLN A CA 1
ATOM 1485 C C . GLN A 1 197 ? 3.897 -28.322 -15.762 1.00 91.94 197 GLN A C 1
ATOM 1487 O O . GLN A 1 197 ? 3.571 -27.782 -16.810 1.00 91.94 197 GLN A O 1
ATOM 1492 N N . ASP A 1 198 ? 4.689 -29.390 -15.741 1.00 94.38 198 ASP A N 1
ATOM 1493 C CA . ASP A 1 198 ? 5.202 -30.026 -16.953 1.00 94.38 198 ASP A CA 1
ATOM 1494 C C . ASP A 1 198 ? 4.116 -30.862 -17.649 1.00 94.38 198 ASP A C 1
ATOM 1496 O O . ASP A 1 198 ? 4.041 -30.840 -18.879 1.00 94.38 198 ASP A O 1
ATOM 1500 N N . ASP A 1 199 ? 3.222 -31.497 -16.880 1.00 92.00 199 ASP A N 1
ATOM 1501 C CA . ASP A 1 199 ? 2.007 -32.136 -17.404 1.00 92.00 199 ASP A CA 1
ATOM 1502 C C . ASP A 1 199 ? 1.107 -31.096 -18.108 1.00 92.00 199 ASP A C 1
ATOM 1504 O O . ASP A 1 199 ? 0.756 -31.266 -19.277 1.00 92.00 199 ASP A O 1
ATOM 1508 N N . MET A 1 200 ? 0.825 -29.955 -17.463 1.00 95.06 200 MET A N 1
ATOM 1509 C CA . MET A 1 200 ? 0.024 -28.884 -18.078 1.00 95.06 200 MET A CA 1
ATOM 1510 C C . MET A 1 200 ? 0.723 -28.212 -19.277 1.00 95.06 200 MET A C 1
ATOM 1512 O O . MET A 1 200 ? 0.073 -27.900 -20.271 1.00 95.06 200 MET A O 1
ATOM 1516 N N . ASP A 1 201 ? 2.046 -28.005 -19.245 1.00 93.38 201 ASP A N 1
ATOM 1517 C CA . ASP A 1 201 ? 2.809 -27.487 -20.398 1.00 93.38 201 ASP A CA 1
ATOM 1518 C C . ASP A 1 201 ? 2.691 -28.439 -21.609 1.00 93.38 201 ASP A C 1
ATOM 1520 O O . ASP A 1 201 ? 2.561 -27.990 -22.751 1.00 93.38 201 ASP A O 1
ATOM 1524 N N . SER A 1 202 ? 2.647 -29.7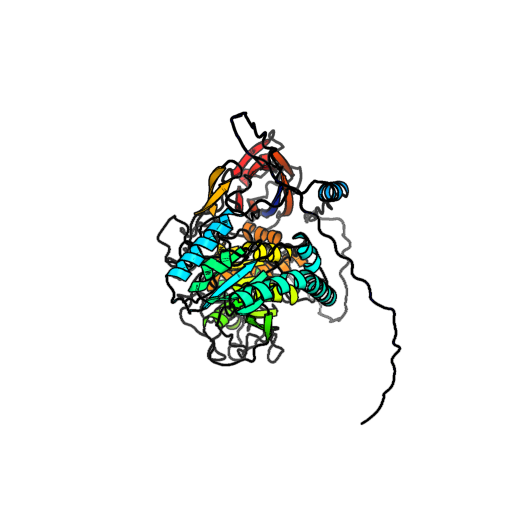55 -21.372 1.00 93.62 202 SER A N 1
ATOM 1525 C CA . SER A 1 202 ? 2.378 -30.753 -22.414 1.00 93.62 202 SER A CA 1
ATOM 1526 C C . SER A 1 202 ? 0.963 -30.623 -22.998 1.00 93.62 202 SER A C 1
ATOM 1528 O O . SER A 1 202 ? 0.816 -30.573 -24.224 1.00 93.62 202 SER A O 1
ATOM 1530 N N . ASP A 1 203 ? -0.068 -30.516 -22.156 1.00 92.88 203 ASP A N 1
ATOM 1531 C CA . ASP A 1 203 ? -1.465 -30.395 -22.602 1.00 92.88 203 ASP A CA 1
ATOM 1532 C C . ASP A 1 203 ? -1.721 -29.083 -23.365 1.00 92.88 203 ASP A C 1
ATOM 1534 O O . ASP A 1 203 ? -2.318 -29.084 -24.447 1.00 92.88 203 ASP A O 1
ATOM 1538 N N . LEU A 1 204 ? -1.174 -27.964 -22.881 1.00 92.06 204 LEU A N 1
ATOM 1539 C CA . LEU A 1 204 ? -1.244 -26.664 -23.555 1.00 92.06 204 LEU A CA 1
ATOM 1540 C C . LEU A 1 204 ? -0.568 -26.704 -24.935 1.00 92.06 204 LEU A C 1
ATOM 1542 O O . LEU A 1 204 ? -1.142 -26.241 -25.925 1.00 92.06 204 LEU A O 1
ATOM 1546 N N . ARG A 1 205 ? 0.611 -27.328 -25.052 1.00 91.94 205 ARG A N 1
ATOM 1547 C CA . ARG A 1 205 ? 1.279 -27.515 -26.354 1.00 91.94 205 ARG A CA 1
ATOM 1548 C C . ARG A 1 205 ? 0.499 -28.428 -27.295 1.00 91.94 205 ARG A C 1
ATOM 1550 O O . ARG A 1 205 ? 0.533 -28.199 -28.504 1.00 91.94 205 ARG A O 1
ATOM 1557 N N . ALA A 1 206 ? -0.225 -29.424 -26.782 1.00 92.19 206 ALA A N 1
ATOM 1558 C CA . ALA A 1 206 ? -1.103 -30.268 -27.595 1.00 92.19 206 ALA A CA 1
ATOM 1559 C C . ALA A 1 206 ? -2.309 -29.493 -28.170 1.00 92.19 206 ALA A C 1
ATOM 1561 O O . ALA A 1 206 ? -2.831 -29.859 -29.227 1.00 92.19 206 ALA A O 1
ATOM 1562 N N . LEU A 1 207 ? -2.706 -28.384 -27.533 1.00 91.00 207 LEU A N 1
ATOM 1563 C CA . LEU A 1 207 ? -3.645 -27.398 -28.079 1.00 91.00 207 LEU A CA 1
ATOM 1564 C C . LEU A 1 207 ? -2.983 -26.341 -28.981 1.00 91.00 207 LEU A C 1
ATOM 1566 O O . LEU A 1 207 ? -3.666 -25.433 -29.439 1.00 91.00 207 LEU A O 1
ATOM 1570 N N . GLY A 1 208 ? -1.682 -26.430 -29.266 1.00 90.25 208 GLY A N 1
ATOM 1571 C CA . GLY A 1 208 ? -0.967 -25.426 -30.061 1.00 90.25 208 GLY A CA 1
ATOM 1572 C C . GLY A 1 208 ? -0.693 -24.113 -29.318 1.00 90.25 208 GLY A C 1
ATOM 1573 O O . GLY A 1 208 ? -0.290 -23.140 -29.952 1.00 90.25 208 GLY A O 1
ATOM 1574 N N . ALA A 1 209 ? -0.885 -24.081 -27.997 1.00 90.19 209 ALA A N 1
ATOM 1575 C CA . ALA A 1 209 ? -0.528 -22.939 -27.171 1.00 90.19 209 ALA A CA 1
ATOM 1576 C C . ALA A 1 209 ? 0.987 -22.875 -26.908 1.00 90.19 209 ALA A C 1
ATOM 1578 O O . ALA A 1 209 ? 1.705 -23.882 -26.922 1.00 90.19 209 ALA A O 1
ATOM 1579 N N . ARG A 1 210 ? 1.479 -21.669 -26.621 1.00 83.69 210 ARG A N 1
ATOM 1580 C CA . ARG A 1 210 ? 2.876 -21.385 -26.286 1.00 83.69 210 ARG A CA 1
ATOM 1581 C C . ARG A 1 210 ? 2.978 -20.984 -24.820 1.00 83.69 210 ARG A C 1
ATOM 1583 O O . ARG A 1 210 ? 2.729 -19.829 -24.490 1.00 83.69 210 ARG A O 1
ATOM 1590 N N . VAL A 1 211 ? 3.387 -21.909 -23.948 1.00 85.25 211 VAL A N 1
ATOM 1591 C CA . VAL A 1 211 ? 3.698 -21.575 -22.548 1.00 85.25 211 VAL A CA 1
ATOM 1592 C C . VAL A 1 211 ? 4.813 -20.530 -22.503 1.00 85.25 211 VAL A C 1
ATOM 1594 O O . VAL A 1 211 ? 5.916 -20.754 -23.009 1.00 85.25 211 VAL A O 1
ATOM 1597 N N . LEU A 1 212 ? 4.488 -19.385 -21.910 1.00 62.31 212 LEU A N 1
ATOM 1598 C CA . LEU A 1 212 ? 5.352 -18.225 -21.738 1.00 62.31 212 LEU A CA 1
ATOM 1599 C C . LEU A 1 212 ? 6.097 -18.250 -20.400 1.00 62.31 212 LEU A C 1
ATOM 1601 O O . LEU A 1 212 ? 7.171 -17.668 -20.283 1.00 62.31 212 LEU A O 1
ATOM 1605 N N . GLY A 1 213 ? 5.547 -18.920 -19.386 1.00 75.06 213 GLY A N 1
ATOM 1606 C CA . GLY A 1 213 ? 6.210 -19.053 -18.095 1.00 75.06 213 GLY A CA 1
ATOM 1607 C C . GLY A 1 213 ? 5.441 -19.892 -17.080 1.00 75.06 213 GLY A C 1
ATOM 1608 O O . GLY A 1 213 ? 4.357 -20.405 -17.355 1.00 75.06 213 GLY A O 1
ATOM 1609 N N . ARG A 1 214 ? 6.076 -20.088 -15.922 1.00 85.69 214 ARG A N 1
ATOM 1610 C CA . ARG A 1 214 ? 5.608 -20.891 -14.787 1.00 85.69 214 ARG A CA 1
ATOM 1611 C C . ARG A 1 214 ? 5.778 -20.069 -13.513 1.00 85.69 214 ARG A C 1
ATOM 1613 O O . ARG A 1 214 ? 6.800 -19.407 -13.346 1.00 85.69 214 ARG A O 1
ATOM 1620 N N . HIS A 1 215 ? 4.834 -20.176 -12.594 1.00 77.56 215 HIS A N 1
ATOM 1621 C CA . HIS A 1 215 ? 4.823 -19.462 -11.322 1.00 77.56 215 HIS A CA 1
ATOM 1622 C C . HIS A 1 215 ? 4.928 -20.425 -10.140 1.00 77.56 215 HIS A C 1
ATOM 1624 O O . HIS A 1 215 ? 4.585 -21.600 -10.241 1.00 77.56 215 HIS A O 1
ATOM 1630 N N . TRP A 1 216 ? 5.448 -19.935 -9.014 1.00 85.12 216 TRP A N 1
ATOM 1631 C CA . TRP A 1 216 ? 5.670 -20.759 -7.820 1.00 85.12 216 TRP A CA 1
ATOM 1632 C C . TRP A 1 216 ? 4.923 -20.282 -6.569 1.00 85.12 216 TRP A C 1
ATOM 1634 O O . TRP A 1 216 ? 4.815 -21.052 -5.608 1.00 85.12 216 TRP A O 1
ATOM 1644 N N . ILE A 1 217 ? 4.421 -19.038 -6.572 1.00 73.38 217 ILE A N 1
ATOM 1645 C CA . ILE A 1 217 ? 3.699 -18.453 -5.432 1.00 73.38 217 ILE A CA 1
ATOM 1646 C C . ILE A 1 217 ? 2.312 -19.099 -5.271 1.00 73.38 217 ILE A C 1
ATOM 1648 O O . ILE A 1 217 ? 2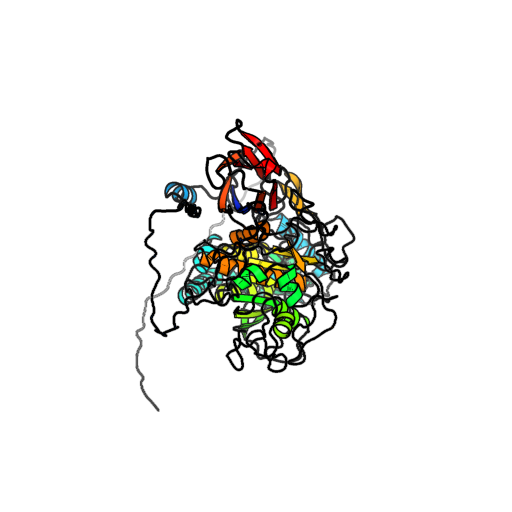.014 -19.629 -4.206 1.00 73.38 217 ILE A O 1
ATOM 1652 N N . HIS A 1 218 ? 1.562 -19.205 -6.370 1.00 74.88 218 HIS A N 1
ATOM 1653 C CA . HIS A 1 218 ? 0.502 -20.191 -6.605 1.00 74.88 218 HIS A CA 1
ATOM 1654 C C . HIS A 1 218 ? 0.954 -21.127 -7.737 1.00 74.88 218 HIS A C 1
ATOM 1656 O O . HIS A 1 218 ? 1.825 -20.766 -8.535 1.00 74.88 218 HIS A O 1
ATOM 1662 N N . ASN A 1 219 ? 0.409 -22.344 -7.789 1.00 84.94 219 ASN A N 1
ATOM 1663 C CA . ASN A 1 219 ? 0.756 -23.315 -8.825 1.00 84.94 219 ASN A CA 1
ATOM 1664 C C . ASN A 1 219 ? 0.101 -22.917 -10.156 1.00 84.94 219 ASN A C 1
ATOM 1666 O O . ASN A 1 219 ? -1.082 -23.166 -10.349 1.00 84.94 219 ASN A O 1
ATOM 1670 N N . SER A 1 220 ? 0.830 -22.261 -11.061 1.00 84.94 220 SER A N 1
ATOM 1671 C CA . SER A 1 220 ? 0.247 -21.787 -12.324 1.00 84.94 220 SER A CA 1
ATOM 1672 C C . SER A 1 220 ? 1.265 -21.617 -13.453 1.00 84.94 220 SER A C 1
ATOM 1674 O O . SER A 1 220 ? 2.484 -21.638 -13.247 1.00 84.94 220 SER A O 1
ATOM 1676 N N . LEU A 1 221 ? 0.749 -21.467 -14.671 1.00 86.31 221 LEU A N 1
ATOM 1677 C CA . LEU A 1 221 ? 1.485 -21.184 -15.900 1.00 86.31 221 LEU A CA 1
ATOM 1678 C C . LEU A 1 221 ? 0.806 -20.047 -16.653 1.00 86.31 221 LEU A C 1
ATOM 1680 O O . LEU A 1 221 ? -0.389 -19.845 -16.496 1.00 86.31 221 LEU A O 1
ATOM 1684 N N . ILE A 1 222 ? 1.522 -19.377 -17.549 1.00 73.81 222 ILE A N 1
ATOM 1685 C CA . ILE A 1 222 ? 0.893 -18.574 -18.605 1.00 73.81 222 ILE A CA 1
ATOM 1686 C C . ILE A 1 222 ? 1.198 -19.192 -19.951 1.00 73.81 222 ILE A C 1
ATOM 1688 O O . ILE A 1 222 ? 2.333 -19.603 -20.201 1.00 73.81 222 ILE A O 1
ATOM 1692 N N . ALA A 1 223 ? 0.213 -19.171 -20.840 1.00 81.88 223 ALA A N 1
ATOM 1693 C CA . ALA A 1 223 ? 0.383 -19.469 -22.248 1.00 81.88 223 ALA A CA 1
ATOM 1694 C C . ALA A 1 223 ? -0.228 -18.384 -23.139 1.00 81.88 223 ALA A C 1
ATOM 1696 O O . ALA A 1 223 ? -1.223 -17.755 -22.794 1.00 81.88 223 ALA A O 1
ATOM 1697 N N . GLU A 1 224 ? 0.355 -18.196 -24.317 1.00 80.44 224 GLU A N 1
ATOM 1698 C CA . GLU A 1 224 ? -0.363 -17.634 -25.459 1.00 80.44 224 GLU A CA 1
ATOM 1699 C C . GLU A 1 224 ? -1.174 -18.749 -26.115 1.00 80.44 224 GLU A C 1
ATOM 1701 O O . GLU A 1 224 ? -0.625 -19.796 -26.466 1.00 80.44 224 GLU A O 1
ATOM 1706 N N . VAL A 1 225 ? -2.478 -18.532 -26.249 1.00 88.19 225 VAL A N 1
ATOM 1707 C CA . VAL A 1 225 ? -3.426 -19.469 -26.850 1.00 88.19 225 VAL A CA 1
ATOM 1708 C C . VAL A 1 225 ? -4.108 -18.755 -28.022 1.00 88.19 225 VAL A C 1
ATOM 1710 O O . VAL A 1 225 ? -4.590 -17.637 -27.828 1.00 88.19 225 VAL A O 1
ATOM 1713 N N . PRO A 1 226 ? -4.182 -19.353 -29.226 1.00 91.56 226 PRO A N 1
ATOM 1714 C CA . PRO A 1 226 ? -4.981 -18.797 -30.316 1.00 91.56 226 PRO A CA 1
ATOM 1715 C C . PRO A 1 226 ? -6.446 -18.639 -29.888 1.00 91.56 226 PRO A C 1
ATOM 1717 O O . PRO A 1 226 ? -7.020 -19.581 -29.334 1.00 91.56 226 PRO A O 1
ATOM 1720 N N . ALA A 1 227 ? -7.071 -17.492 -30.164 1.00 83.81 227 ALA A N 1
ATOM 1721 C CA . ALA A 1 227 ? -8.430 -17.182 -29.708 1.00 83.81 227 ALA A CA 1
ATOM 1722 C C . ALA A 1 227 ? -9.456 -18.269 -30.094 1.00 83.81 227 ALA A C 1
ATOM 1724 O O 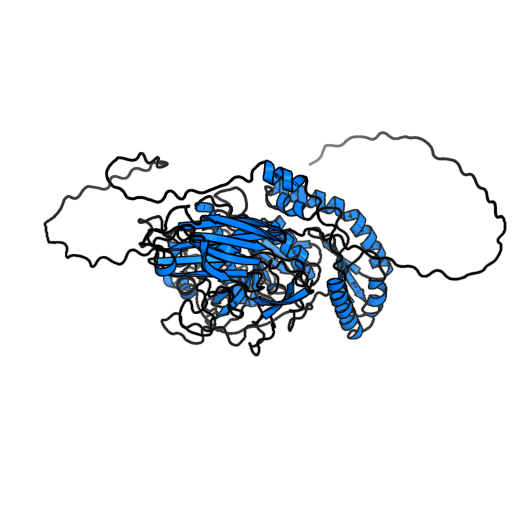. ALA A 1 227 ? -10.283 -18.679 -29.279 1.00 83.81 227 ALA A O 1
ATOM 1725 N N . GLY A 1 228 ? -9.337 -18.840 -31.299 1.00 89.19 228 GLY A N 1
ATOM 1726 C CA . GLY A 1 228 ? -10.199 -19.926 -31.779 1.00 89.19 228 GLY A CA 1
ATOM 1727 C C . GLY A 1 228 ? -10.041 -21.267 -31.044 1.00 89.19 228 GLY A C 1
ATOM 1728 O O . GLY A 1 228 ? -10.810 -22.192 -31.300 1.00 89.19 228 GLY A O 1
ATOM 1729 N N . LEU A 1 229 ? -9.059 -21.398 -30.147 1.00 94.75 229 LEU A N 1
ATOM 1730 C CA . LEU A 1 229 ? -8.790 -22.601 -29.352 1.00 94.75 229 LEU A CA 1
ATOM 1731 C C . LEU A 1 229 ? -9.134 -22.430 -27.865 1.00 94.75 229 LEU A C 1
ATOM 1733 O O . LEU A 1 229 ? -9.117 -23.421 -27.135 1.00 94.75 229 LEU A O 1
ATOM 1737 N N . ILE A 1 230 ? -9.547 -21.232 -27.436 1.00 91.00 230 ILE A N 1
ATOM 1738 C CA . ILE A 1 230 ? -10.041 -20.964 -26.077 1.00 91.00 230 ILE A CA 1
ATOM 1739 C C . ILE A 1 230 ? -11.167 -21.924 -25.644 1.00 91.00 230 ILE A C 1
ATOM 1741 O O . ILE A 1 230 ? -11.064 -22.463 -24.546 1.00 91.00 230 ILE A O 1
ATOM 1745 N N . PRO A 1 231 ? -12.177 -22.275 -26.470 1.00 91.69 231 PRO A N 1
ATOM 1746 C CA . PRO A 1 231 ? -13.183 -23.258 -26.058 1.00 91.69 231 PRO A CA 1
ATOM 1747 C C . PRO A 1 231 ? -12.602 -24.635 -25.703 1.00 91.69 231 PRO A C 1
ATOM 1749 O O . PRO A 1 231 ? -13.124 -25.296 -24.818 1.00 91.69 231 PRO A O 1
ATOM 1752 N N . ARG A 1 232 ? -11.504 -25.055 -26.353 1.00 89.44 232 ARG A N 1
ATOM 1753 C CA . ARG A 1 232 ? -10.814 -26.329 -26.071 1.00 89.44 232 ARG A CA 1
ATOM 1754 C C . ARG A 1 232 ? -9.843 -26.235 -24.896 1.00 89.44 232 ARG A C 1
ATOM 1756 O O . ARG A 1 232 ? -9.585 -27.239 -24.245 1.00 89.44 232 ARG A O 1
ATOM 1763 N N . LEU A 1 233 ? -9.303 -25.046 -24.630 1.00 90.31 233 LEU A N 1
ATOM 1764 C CA . LEU A 1 233 ? -8.502 -24.764 -23.437 1.00 90.31 233 LEU A CA 1
ATOM 1765 C C . LEU A 1 233 ? -9.327 -25.014 -22.166 1.00 90.31 233 LEU A C 1
ATOM 1767 O O . LEU A 1 233 ? -8.873 -25.687 -21.249 1.00 90.31 233 LEU A O 1
ATOM 1771 N N . LEU A 1 234 ? -10.573 -24.543 -22.178 1.00 89.31 234 LEU A N 1
ATOM 1772 C CA . LEU A 1 234 ? -11.542 -24.682 -21.090 1.00 89.31 234 LEU A CA 1
ATOM 1773 C C . LEU A 1 234 ? -12.041 -26.125 -20.864 1.00 89.31 234 LEU A C 1
ATOM 1775 O O . LEU A 1 234 ? -12.706 -26.391 -19.868 1.00 89.31 234 LEU A O 1
ATOM 1779 N N . GLU A 1 235 ? -11.731 -27.062 -21.768 1.00 91.19 235 GLU A N 1
ATOM 1780 C CA . GLU A 1 235 ? -12.035 -28.492 -21.603 1.00 91.19 235 GLU A CA 1
ATOM 1781 C C . GLU A 1 235 ? -10.960 -29.239 -20.786 1.00 91.19 235 GLU A C 1
ATOM 1783 O O . GLU A 1 235 ? -11.172 -30.403 -20.430 1.00 91.19 235 GLU A O 1
ATOM 1788 N N . ILE A 1 236 ? -9.809 -28.615 -20.483 1.00 87.25 236 ILE A N 1
ATOM 1789 C CA . ILE A 1 236 ? -8.742 -29.256 -19.701 1.00 87.25 236 ILE A CA 1
ATOM 1790 C C . ILE A 1 236 ? -9.181 -29.379 -18.226 1.00 87.25 236 ILE A C 1
ATOM 1792 O O . ILE A 1 236 ? -9.489 -28.371 -17.588 1.00 87.25 236 ILE A O 1
ATOM 1796 N N . PRO A 1 237 ? -9.205 -30.591 -17.639 1.00 85.25 237 PRO A N 1
ATOM 1797 C CA . PRO A 1 237 ? -9.681 -30.788 -16.275 1.00 85.25 237 PRO A CA 1
ATOM 1798 C C . PRO A 1 237 ? -8.661 -30.333 -15.220 1.00 85.25 237 PRO A C 1
ATOM 1800 O O . PRO A 1 237 ? -7.464 -30.585 -15.346 1.00 85.25 237 PRO A O 1
ATOM 1803 N N . ASN A 1 238 ? -9.167 -29.808 -14.099 1.00 82.31 238 ASN A N 1
ATOM 1804 C CA . ASN A 1 238 ? -8.382 -29.326 -12.951 1.00 82.31 238 ASN A CA 1
ATOM 1805 C C . ASN A 1 238 ? -7.477 -28.122 -13.285 1.00 82.31 238 ASN A C 1
ATOM 1807 O O . ASN A 1 238 ? -6.320 -28.085 -12.862 1.00 82.31 238 ASN A O 1
ATOM 1811 N N . ALA A 1 239 ? -8.002 -27.165 -14.053 1.00 79.94 239 ALA A N 1
ATOM 1812 C CA . ALA A 1 239 ? -7.301 -25.949 -14.438 1.00 79.94 239 ALA A CA 1
ATOM 1813 C C . ALA A 1 239 ? -8.251 -24.740 -14.513 1.00 79.94 239 ALA A C 1
ATOM 1815 O O . ALA A 1 239 ? -9.368 -24.873 -15.014 1.00 79.94 239 ALA A O 1
ATOM 1816 N N . ASP A 1 240 ? -7.776 -23.577 -14.063 1.00 79.81 240 ASP A N 1
ATOM 1817 C CA . ASP A 1 240 ? -8.536 -22.318 -13.978 1.00 79.81 240 ASP A CA 1
ATOM 1818 C C . ASP A 1 240 ? -7.899 -21.230 -14.871 1.00 79.81 240 ASP A C 1
ATOM 1820 O O . ASP A 1 240 ? -6.671 -21.178 -14.959 1.00 79.81 240 ASP A O 1
ATOM 1824 N N . PHE A 1 241 ? -8.684 -20.353 -15.525 1.00 78.19 241 PHE A N 1
ATOM 1825 C CA . PHE A 1 241 ? -8.207 -19.536 -16.667 1.00 78.19 241 PHE A CA 1
ATOM 1826 C C . PHE A 1 241 ? -8.535 -18.017 -16.609 1.00 78.19 241 PHE A C 1
ATOM 1828 O O . PHE A 1 241 ? -9.669 -17.667 -16.302 1.00 78.19 241 PHE A O 1
ATOM 1835 N N . ALA A 1 242 ? -7.590 -17.111 -16.959 1.00 64.81 242 ALA A N 1
ATOM 1836 C CA . ALA A 1 242 ? -7.783 -15.628 -16.978 1.00 64.81 242 ALA A CA 1
ATOM 1837 C C . ALA A 1 242 ? -6.802 -14.820 -17.899 1.00 64.81 242 ALA A C 1
ATOM 1839 O O . ALA A 1 242 ? -5.773 -15.361 -18.284 1.00 64.81 242 ALA A O 1
ATOM 1840 N N . ILE A 1 243 ? -7.085 -13.536 -18.228 1.00 61.75 243 ILE A N 1
ATOM 1841 C CA . ILE A 1 243 ? -6.434 -12.657 -19.268 1.00 61.75 243 ILE A CA 1
ATOM 1842 C C . ILE A 1 243 ? -5.346 -11.663 -18.748 1.00 61.75 243 ILE A C 1
ATOM 1844 O O . ILE A 1 243 ? -5.304 -11.402 -17.552 1.00 61.75 243 ILE A O 1
ATOM 1848 N N . ALA A 1 244 ? -4.466 -11.082 -19.611 1.00 40.22 244 ALA A N 1
ATOM 1849 C CA . ALA A 1 244 ? -3.385 -10.144 -19.190 1.00 40.22 244 ALA A CA 1
ATOM 1850 C C . ALA A 1 244 ? -2.793 -9.089 -20.216 1.00 40.22 244 ALA A C 1
ATOM 1852 O O . ALA A 1 244 ? -1.747 -9.383 -20.808 1.00 40.22 244 ALA A O 1
ATOM 1853 N N . GLU A 1 245 ? -3.315 -7.839 -20.362 1.00 35.47 245 GLU A N 1
ATOM 1854 C CA . GLU A 1 245 ? -2.769 -6.738 -21.250 1.00 35.47 245 GLU A CA 1
ATOM 1855 C C . GLU A 1 245 ? -3.228 -5.256 -20.927 1.00 35.47 245 GLU A C 1
ATOM 1857 O O . GLU A 1 245 ? -4.423 -5.091 -20.719 1.00 35.47 245 GLU A O 1
ATOM 1862 N N . ALA A 1 246 ? -2.354 -4.203 -21.069 1.00 35.25 246 ALA A N 1
ATOM 1863 C CA . ALA A 1 246 ? -2.569 -2.702 -21.279 1.00 35.25 246 ALA A CA 1
ATOM 1864 C C . ALA A 1 246 ? -1.982 -1.609 -20.280 1.00 35.25 246 ALA A C 1
ATOM 1866 O O . ALA A 1 246 ? -1.213 -1.973 -19.389 1.00 35.25 246 ALA A O 1
ATOM 1867 N N . GLU A 1 247 ? -2.227 -0.279 -20.491 1.00 28.64 247 GLU A N 1
ATOM 1868 C CA . GLU A 1 247 ? -1.403 0.926 -20.073 1.00 28.64 247 GLU A CA 1
ATOM 1869 C C . GLU A 1 247 ? -2.197 2.306 -19.952 1.00 28.64 247 GLU A C 1
ATOM 1871 O O . GLU A 1 247 ? -3.221 2.437 -20.618 1.00 28.64 247 GLU A O 1
ATOM 1876 N N . VAL A 1 248 ? -1.783 3.356 -19.163 1.00 27.03 248 VAL A N 1
ATOM 1877 C CA . VAL A 1 248 ? -2.608 4.594 -18.783 1.00 27.03 248 VAL A CA 1
ATOM 1878 C C . VAL A 1 248 ? -1.843 5.987 -18.614 1.00 27.03 248 VAL A C 1
ATOM 1880 O O . VAL A 1 248 ? -0.617 6.008 -18.700 1.00 27.03 248 VAL A O 1
ATOM 1883 N N . ARG A 1 249 ? -2.517 7.174 -18.403 1.00 26.62 249 ARG A N 1
ATOM 1884 C CA . ARG A 1 249 ? -1.989 8.609 -18.301 1.00 26.62 249 ARG A CA 1
ATOM 1885 C C . ARG A 1 249 ? -2.677 9.587 -17.250 1.00 26.62 249 ARG A C 1
ATOM 1887 O O . ARG A 1 249 ? -3.635 9.152 -16.623 1.00 26.62 249 ARG A O 1
ATOM 1894 N N . LEU A 1 250 ? -2.204 10.865 -17.043 1.00 30.30 250 LEU A N 1
ATOM 1895 C CA . LEU A 1 250 ? -2.309 11.719 -15.781 1.00 30.30 250 LEU A CA 1
ATOM 1896 C C . LEU A 1 250 ? -2.519 13.304 -15.814 1.00 30.30 250 LEU A C 1
ATOM 1898 O O . LEU A 1 250 ? -2.583 13.881 -16.898 1.00 30.30 250 LEU A O 1
ATOM 1902 N N . GLY A 1 251 ? -2.571 13.967 -14.606 1.00 28.03 251 GLY A N 1
ATOM 1903 C CA . GLY A 1 251 ? -3.008 15.362 -14.192 1.00 28.03 251 GLY A CA 1
ATOM 1904 C C . GLY A 1 251 ? -2.050 16.427 -13.494 1.00 28.03 251 GLY A C 1
ATOM 1905 O O . GLY A 1 251 ? -1.185 16.950 -14.192 1.00 28.03 251 GLY A O 1
ATOM 1906 N N . ALA A 1 252 ? -2.238 16.872 -12.208 1.00 34.59 252 ALA A N 1
ATOM 1907 C CA . ALA A 1 252 ? -1.735 18.169 -11.591 1.00 34.59 252 ALA A CA 1
ATOM 1908 C C . ALA A 1 252 ? -0.764 18.113 -10.334 1.00 34.59 252 ALA A C 1
ATOM 1910 O O . ALA A 1 252 ? -0.086 17.111 -10.222 1.00 34.59 252 ALA A O 1
ATOM 1911 N N . ASN A 1 253 ? -0.555 19.154 -9.456 1.00 52.38 253 ASN A N 1
ATOM 1912 C CA . ASN A 1 253 ? 0.719 19.362 -8.647 1.00 52.38 253 ASN A CA 1
ATOM 1913 C C . ASN A 1 253 ? 0.804 19.802 -7.122 1.00 52.38 253 ASN A C 1
ATOM 1915 O O . ASN A 1 253 ? 0.481 20.943 -6.788 1.00 52.38 253 ASN A O 1
ATOM 1919 N N . TYR A 1 254 ? 1.559 19.044 -6.282 1.00 60.16 254 TYR A N 1
ATOM 1920 C CA . TYR A 1 254 ? 2.214 19.353 -4.959 1.00 60.16 254 TYR A CA 1
ATOM 1921 C C . TYR A 1 254 ? 3.761 19.147 -4.991 1.00 60.16 254 TYR A C 1
ATOM 1923 O O . TYR A 1 254 ? 4.241 18.493 -5.890 1.00 60.16 254 TYR A O 1
ATOM 1931 N N . ASP A 1 255 ? 4.595 19.597 -4.040 1.00 70.56 255 ASP A N 1
ATOM 1932 C CA . ASP A 1 255 ? 6.047 19.231 -4.004 1.00 70.56 255 ASP A CA 1
ATOM 1933 C C . ASP A 1 255 ? 6.497 18.582 -2.687 1.00 70.56 255 ASP A C 1
ATOM 1935 O O . ASP A 1 255 ? 5.710 18.487 -1.752 1.00 70.56 255 ASP A O 1
ATOM 1939 N N . GLY A 1 256 ? 7.750 18.119 -2.600 1.00 68.25 256 GLY A N 1
ATOM 1940 C CA . GLY A 1 256 ? 8.251 17.338 -1.458 1.00 68.25 256 GLY A CA 1
ATOM 1941 C C . GLY A 1 256 ? 8.187 18.033 -0.087 1.00 68.25 256 GLY A C 1
ATOM 1942 O O . GLY A 1 256 ? 8.002 17.373 0.938 1.00 68.25 256 GLY A O 1
ATOM 1943 N N . LEU A 1 257 ? 8.234 19.372 -0.055 1.00 73.31 257 LEU A N 1
ATOM 1944 C CA . LEU A 1 257 ? 8.038 20.155 1.168 1.00 73.31 257 LEU A CA 1
ATOM 1945 C C . LEU A 1 257 ? 6.573 20.069 1.602 1.00 73.31 257 LEU A C 1
ATOM 1947 O O . LEU A 1 257 ? 6.281 19.765 2.759 1.00 73.31 257 LEU A O 1
ATOM 1951 N N . TYR A 1 258 ? 5.662 20.251 0.645 1.00 78.19 258 TYR A N 1
ATOM 1952 C CA . TYR A 1 258 ? 4.232 20.058 0.857 1.00 78.19 258 TYR A CA 1
ATOM 1953 C C . TYR A 1 258 ? 3.877 18.605 1.196 1.00 78.19 258 TYR A C 1
ATOM 1955 O O . TYR A 1 258 ? 2.990 18.395 2.012 1.00 78.19 258 TYR A O 1
ATOM 1963 N N . LEU A 1 259 ? 4.571 17.599 0.652 1.00 81.88 259 LEU A N 1
ATOM 1964 C CA . LEU A 1 259 ? 4.369 16.201 1.048 1.00 81.88 259 LEU A CA 1
ATOM 1965 C C . LEU A 1 259 ? 4.733 15.979 2.522 1.00 81.88 259 LEU A C 1
ATOM 1967 O O . LEU A 1 259 ? 3.948 15.376 3.250 1.00 81.88 259 LEU A O 1
ATOM 1971 N N . SER A 1 260 ? 5.873 16.499 2.990 1.00 78.62 260 SER A N 1
ATOM 1972 C CA . SER A 1 260 ? 6.284 16.379 4.399 1.00 78.62 260 SER A CA 1
ATOM 1973 C C . SER A 1 260 ? 5.317 17.086 5.364 1.00 78.62 260 SER A C 1
ATOM 1975 O O . SER A 1 260 ? 5.025 16.562 6.444 1.00 78.62 260 SER A O 1
ATOM 1977 N N . GLU A 1 261 ? 4.770 18.241 4.962 1.00 75.44 261 GLU A N 1
ATOM 1978 C CA . GLU A 1 261 ? 3.782 18.995 5.742 1.00 75.44 261 GLU A CA 1
ATOM 1979 C C . GLU A 1 261 ? 2.383 18.352 5.706 1.00 75.44 261 GLU A C 1
ATOM 1981 O O . GLU A 1 261 ? 1.863 17.983 6.758 1.00 75.44 261 GLU A O 1
ATOM 1986 N N . TYR A 1 262 ? 1.801 18.139 4.519 1.00 76.81 262 TYR A N 1
ATOM 1987 C CA . TYR A 1 262 ? 0.433 17.624 4.332 1.00 76.81 262 TYR A CA 1
ATOM 1988 C C . TYR A 1 262 ? 0.263 16.119 4.574 1.00 76.81 262 TYR A C 1
ATOM 1990 O O . TYR A 1 262 ? -0.847 15.604 4.494 1.00 76.81 262 TYR A O 1
ATOM 1998 N N . THR A 1 263 ? 1.335 15.387 4.867 1.00 81.94 263 THR A N 1
ATOM 1999 C CA . THR A 1 263 ? 1.232 14.022 5.413 1.00 81.94 263 THR A CA 1
ATOM 2000 C C . THR A 1 263 ? 1.715 13.946 6.856 1.00 81.94 263 THR A C 1
ATOM 2002 O O . THR A 1 263 ? 1.715 12.866 7.435 1.00 81.94 263 THR A O 1
ATOM 2005 N N . ASN A 1 264 ? 2.169 15.062 7.438 1.00 76.25 264 ASN A N 1
ATOM 2006 C CA . ASN A 1 264 ? 2.849 15.135 8.732 1.00 76.25 264 ASN A CA 1
ATOM 2007 C C . ASN A 1 264 ? 4.061 14.197 8.912 1.00 76.25 264 ASN A C 1
ATOM 2009 O O . ASN A 1 264 ? 4.559 14.050 10.031 1.00 76.25 264 ASN A O 1
ATOM 2013 N N . ARG A 1 265 ? 4.629 13.663 7.814 1.00 83.69 265 ARG A N 1
ATOM 2014 C CA . ARG A 1 265 ? 5.877 12.874 7.817 1.00 83.69 265 ARG A CA 1
ATOM 2015 C C . ARG A 1 265 ? 7.006 13.572 8.579 1.00 83.69 265 ARG A C 1
ATOM 2017 O O . ARG A 1 265 ? 7.823 12.894 9.189 1.00 83.69 265 ARG A O 1
ATOM 2024 N N . ARG A 1 266 ? 7.013 14.910 8.634 1.00 76.62 266 ARG A N 1
ATOM 2025 C CA . ARG A 1 266 ? 7.956 15.696 9.449 1.00 76.62 266 ARG A CA 1
ATOM 2026 C C . ARG A 1 266 ? 8.126 15.203 10.899 1.00 76.62 266 ARG A C 1
ATOM 2028 O O . ARG A 1 266 ? 9.204 15.375 11.452 1.00 76.62 266 ARG A O 1
ATOM 2035 N N . TYR A 1 267 ? 7.113 14.596 11.530 1.00 76.06 267 TYR A N 1
ATOM 2036 C CA . TYR A 1 267 ? 7.248 14.066 12.897 1.00 76.06 267 TYR A CA 1
ATOM 2037 C C . TYR A 1 267 ? 8.012 12.739 12.956 1.00 76.06 267 TYR A C 1
ATOM 2039 O O . TYR A 1 267 ? 8.759 12.516 13.906 1.00 76.06 267 TYR A O 1
ATOM 2047 N N . LEU A 1 268 ? 7.893 11.898 11.925 1.00 80.62 268 LEU A N 1
ATOM 2048 C CA . LEU A 1 268 ? 8.773 10.744 11.720 1.00 80.62 268 LEU A CA 1
ATOM 2049 C C . LEU A 1 268 ? 10.190 11.206 11.347 1.00 80.62 268 LEU A C 1
ATOM 2051 O O . LEU A 1 268 ? 11.167 10.660 11.860 1.00 80.62 268 LEU A O 1
ATOM 2055 N N . ASP A 1 269 ? 10.295 12.262 10.529 1.00 78.50 269 ASP A N 1
ATOM 2056 C CA . ASP A 1 269 ? 11.577 12.844 10.129 1.00 78.50 269 ASP A CA 1
ATOM 2057 C C . ASP A 1 269 ? 12.371 13.355 11.343 1.00 78.50 269 ASP A C 1
ATOM 2059 O O . ASP A 1 269 ? 13.547 13.037 11.481 1.00 78.50 269 ASP A O 1
ATOM 2063 N N . LEU A 1 270 ? 11.732 14.088 12.265 1.00 69.56 270 LEU A N 1
ATOM 2064 C CA . LEU A 1 270 ? 12.376 14.600 13.486 1.00 69.56 270 LEU A CA 1
ATOM 2065 C C . LEU A 1 270 ? 12.990 13.492 14.360 1.00 69.56 270 LEU A C 1
ATOM 2067 O O . LEU A 1 270 ? 13.959 13.750 15.069 1.00 69.56 270 LEU A O 1
ATOM 2071 N N . VAL A 1 271 ? 12.452 12.269 14.314 1.00 71.25 271 VAL A N 1
ATOM 2072 C CA . VAL A 1 271 ? 12.949 11.116 15.090 1.00 71.25 271 VAL A CA 1
ATOM 2073 C C . VAL A 1 271 ? 13.916 10.235 14.268 1.00 71.25 271 VAL A C 1
ATOM 2075 O O . VAL A 1 271 ? 14.531 9.325 14.819 1.00 71.25 271 VAL A O 1
ATOM 2078 N N . GLY A 1 272 ? 14.127 10.545 12.983 1.00 79.25 272 GLY A N 1
ATOM 2079 C CA . GLY A 1 272 ? 15.101 9.880 12.108 1.00 79.25 272 GLY A CA 1
ATOM 2080 C C . GLY A 1 272 ? 14.575 8.668 11.331 1.00 79.25 272 GLY A C 1
ATOM 2081 O O . GLY A 1 272 ? 15.368 7.854 10.871 1.00 79.25 272 GLY A O 1
ATOM 2082 N N . PHE A 1 273 ? 13.257 8.505 11.177 1.00 87.25 273 PHE A N 1
ATOM 2083 C CA . PHE A 1 273 ? 12.674 7.346 10.483 1.00 87.25 273 PHE A CA 1
ATOM 2084 C C . PHE A 1 273 ? 12.597 7.559 8.964 1.00 87.25 273 PHE A C 1
ATOM 2086 O O . PHE A 1 273 ? 11.522 7.726 8.385 1.00 87.25 273 PHE A O 1
ATOM 2093 N N . TYR A 1 274 ? 13.764 7.582 8.314 1.00 86.25 274 TYR A N 1
ATOM 2094 C CA . TYR A 1 274 ? 13.907 7.882 6.883 1.00 86.25 274 TYR A CA 1
ATOM 2095 C C . TYR A 1 274 ? 13.928 6.649 5.963 1.00 86.25 274 TYR A C 1
ATOM 2097 O O . TYR A 1 274 ? 13.954 6.802 4.737 1.00 86.25 274 TYR A O 1
ATOM 2105 N N . GLY A 1 275 ? 13.928 5.440 6.535 1.00 86.31 275 GLY A N 1
ATOM 2106 C CA . GLY A 1 275 ? 14.041 4.176 5.801 1.00 86.31 275 GLY A CA 1
ATOM 2107 C C . GLY A 1 275 ? 15.463 3.616 5.680 1.00 86.31 275 GLY A C 1
ATOM 2108 O O . GLY A 1 275 ? 15.644 2.573 5.055 1.00 86.31 275 GLY A O 1
ATOM 2109 N N . GLU A 1 276 ? 16.453 4.250 6.316 1.00 85.44 276 GLU A N 1
ATOM 2110 C CA . GLU A 1 276 ? 17.859 3.804 6.365 1.00 85.44 276 GLU A CA 1
ATOM 2111 C C . GLU A 1 276 ? 18.092 2.567 7.254 1.00 85.44 276 GLU A C 1
ATOM 2113 O O . GLU A 1 276 ? 19.219 2.108 7.421 1.00 85.44 276 GLU A O 1
ATOM 2118 N N . SER A 1 277 ? 17.041 2.034 7.885 1.00 81.12 277 SER A N 1
ATOM 2119 C CA . SER A 1 277 ? 17.160 0.926 8.828 1.00 81.12 277 SER A CA 1
ATOM 2120 C C . SER A 1 277 ? 15.847 0.158 9.003 1.00 81.12 277 SER A C 1
ATOM 2122 O O . SER A 1 277 ? 14.779 0.613 8.598 1.00 81.12 277 SER A O 1
ATOM 2124 N N . ARG A 1 278 ? 15.930 -1.004 9.664 1.00 80.06 278 ARG A N 1
ATOM 2125 C CA . ARG A 1 278 ? 14.784 -1.806 10.132 1.00 80.06 278 ARG A CA 1
ATOM 2126 C C . ARG A 1 278 ? 13.851 -2.330 9.018 1.00 80.06 278 ARG A C 1
ATOM 2128 O O . ARG A 1 278 ? 12.662 -2.567 9.258 1.00 80.06 278 ARG A O 1
ATOM 2135 N N . GLY A 1 279 ? 14.421 -2.629 7.851 1.00 74.75 279 GLY A N 1
ATOM 2136 C CA . GLY A 1 279 ? 13.865 -3.501 6.807 1.00 74.75 279 GLY A CA 1
ATOM 2137 C C . GLY A 1 279 ? 13.452 -4.882 7.321 1.00 74.75 279 GLY A C 1
ATOM 2138 O O . GLY A 1 279 ? 13.650 -5.222 8.492 1.00 74.75 279 GLY A O 1
ATOM 2139 N N . ARG A 1 280 ? 12.775 -5.679 6.486 1.00 74.56 280 ARG A N 1
ATOM 2140 C CA . ARG A 1 280 ? 12.077 -6.912 6.911 1.00 74.56 280 ARG A CA 1
ATOM 2141 C C . ARG A 1 280 ? 13.015 -7.940 7.546 1.00 74.56 280 ARG A C 1
ATOM 2143 O O . ARG A 1 280 ? 12.585 -8.649 8.461 1.00 74.56 280 ARG A O 1
ATOM 2150 N N . VAL A 1 281 ? 14.258 -8.001 7.067 1.00 67.06 281 VAL A N 1
ATOM 2151 C CA . VAL A 1 281 ? 15.287 -8.966 7.474 1.00 67.06 281 VAL A CA 1
ATOM 2152 C C . VAL A 1 281 ? 15.873 -8.580 8.841 1.00 67.06 281 VAL A C 1
ATOM 2154 O O . VAL A 1 281 ? 15.792 -7.434 9.273 1.00 67.06 281 VAL A O 1
ATOM 2157 N N . SER A 1 282 ? 16.427 -9.546 9.573 1.00 53.72 282 SER A N 1
ATOM 2158 C CA . SER A 1 282 ? 16.721 -9.447 11.014 1.00 53.72 282 SER A CA 1
ATOM 2159 C C . SER A 1 282 ? 17.792 -8.423 11.434 1.00 53.72 282 SER A C 1
ATOM 2161 O O . SER A 1 282 ? 18.080 -8.319 12.629 1.00 53.72 282 SER A O 1
ATOM 2163 N N . SER A 1 283 ? 18.416 -7.693 10.503 1.00 57.56 283 SER A N 1
ATOM 2164 C CA . SER A 1 283 ? 19.492 -6.749 10.824 1.00 57.56 283 SER A CA 1
ATOM 2165 C C . SER A 1 283 ? 18.953 -5.351 11.153 1.00 57.56 283 SER A C 1
ATOM 2167 O O . SER A 1 283 ? 18.197 -4.786 10.364 1.00 57.56 283 SER A O 1
ATOM 2169 N N . PRO A 1 284 ? 19.420 -4.704 12.239 1.00 60.22 284 PRO A N 1
ATOM 2170 C CA . PRO A 1 284 ? 19.221 -3.270 12.449 1.00 60.22 284 PRO A CA 1
ATOM 2171 C C . PRO A 1 284 ? 19.774 -2.395 11.312 1.00 60.22 284 PRO A C 1
ATOM 2173 O O . PRO A 1 284 ? 19.354 -1.252 11.191 1.00 60.22 284 PRO A O 1
ATOM 2176 N N . SER A 1 285 ? 20.696 -2.925 10.497 1.00 66.69 285 SER A N 1
ATOM 2177 C CA . SER A 1 285 ? 21.280 -2.269 9.318 1.00 66.69 285 SER A CA 1
ATOM 2178 C C . SER A 1 285 ? 20.624 -2.672 7.989 1.00 66.69 285 SER A C 1
ATOM 2180 O O . SER A 1 285 ? 21.223 -2.453 6.940 1.00 66.69 285 SER A O 1
ATOM 2182 N N . ASP A 1 286 ? 19.485 -3.370 8.010 1.00 81.62 286 ASP A N 1
ATOM 2183 C CA . ASP A 1 286 ? 18.716 -3.637 6.792 1.00 81.62 286 ASP A CA 1
ATOM 2184 C C . ASP A 1 286 ? 17.906 -2.377 6.466 1.00 81.62 286 ASP A C 1
ATOM 2186 O O . ASP A 1 286 ? 17.066 -1.992 7.274 1.00 81.62 286 ASP A O 1
ATOM 2190 N N . ASN A 1 287 ? 18.142 -1.708 5.338 1.00 91.12 287 ASN A N 1
ATOM 2191 C CA . ASN A 1 287 ? 17.300 -0.581 4.918 1.00 91.12 287 ASN A CA 1
ATOM 2192 C C . ASN A 1 287 ? 15.885 -1.078 4.569 1.00 91.12 287 ASN A C 1
ATOM 2194 O O . ASN A 1 287 ? 15.698 -2.237 4.181 1.00 91.12 287 ASN A O 1
ATOM 2198 N N . ILE A 1 288 ? 14.891 -0.189 4.646 1.00 95.25 288 ILE A N 1
ATOM 2199 C CA . ILE A 1 288 ? 13.546 -0.472 4.134 1.00 95.25 288 ILE A CA 1
ATOM 2200 C C . ILE A 1 288 ? 13.626 -0.649 2.612 1.00 95.25 288 ILE A C 1
ATOM 2202 O O . ILE A 1 288 ? 14.146 0.214 1.903 1.00 95.25 288 ILE A O 1
ATOM 2206 N N . LYS A 1 289 ? 13.075 -1.753 2.103 1.00 96.69 289 LYS A N 1
ATOM 2207 C CA . LYS A 1 289 ? 13.050 -2.097 0.677 1.00 96.69 289 LYS A CA 1
ATOM 2208 C C . LYS A 1 289 ? 11.688 -1.786 0.074 1.00 96.69 289 LYS A C 1
ATOM 2210 O O . LYS A 1 289 ? 10.703 -2.463 0.381 1.00 96.69 289 LYS A O 1
ATOM 2215 N N . ILE A 1 290 ? 11.624 -0.801 -0.815 1.00 97.69 290 ILE A N 1
ATOM 2216 C CA . ILE A 1 290 ? 10.397 -0.427 -1.521 1.00 97.69 290 ILE A CA 1
ATOM 2217 C C . ILE A 1 290 ? 10.443 -0.889 -2.978 1.00 97.69 290 ILE A C 1
ATOM 2219 O O . ILE A 1 290 ? 11.334 -0.521 -3.745 1.00 97.69 290 ILE A O 1
ATOM 2223 N N . ALA A 1 291 ? 9.466 -1.710 -3.363 1.00 97.75 291 ALA A N 1
ATOM 2224 C CA . ALA A 1 291 ? 9.272 -2.115 -4.742 1.00 97.75 291 ALA A CA 1
ATOM 2225 C C . ALA A 1 291 ? 8.377 -1.124 -5.488 1.00 97.75 291 ALA A C 1
ATOM 2227 O O . ALA A 1 291 ? 7.287 -0.792 -5.024 1.00 97.75 291 ALA A O 1
ATOM 2228 N N . ILE A 1 292 ? 8.823 -0.697 -6.665 1.00 96.50 292 ILE A N 1
ATOM 2229 C CA . ILE A 1 292 ? 8.074 0.143 -7.598 1.00 96.50 292 ILE A CA 1
ATOM 2230 C C . ILE A 1 292 ? 7.741 -0.707 -8.816 1.00 96.50 292 ILE A C 1
ATOM 2232 O O . ILE A 1 292 ? 8.650 -1.164 -9.514 1.00 96.50 292 ILE A O 1
ATOM 2236 N N . VAL A 1 293 ? 6.449 -0.944 -9.050 1.00 93.44 293 VAL A N 1
ATOM 2237 C CA . VAL A 1 293 ? 5.976 -1.851 -10.098 1.00 93.44 293 VAL A CA 1
ATOM 2238 C C . VAL A 1 293 ? 5.146 -1.096 -11.121 1.00 93.44 293 VAL A C 1
ATOM 2240 O O . VAL A 1 293 ? 4.062 -0.591 -10.835 1.00 93.44 293 VAL A O 1
ATOM 2243 N N . GLU A 1 294 ? 5.712 -1.008 -12.319 1.00 88.94 294 GLU A N 1
ATOM 2244 C CA . GLU A 1 294 ? 5.392 -0.005 -13.330 1.00 88.94 294 GLU A CA 1
ATOM 2245 C C . GLU A 1 294 ? 5.570 -0.626 -14.717 1.00 88.94 294 GLU A C 1
ATOM 2247 O O . GLU A 1 294 ? 6.699 -0.919 -15.088 1.00 88.94 294 GLU A O 1
ATOM 2252 N N . GLY A 1 295 ? 4.469 -0.853 -15.449 1.00 81.12 295 GLY A N 1
ATOM 2253 C CA . GLY A 1 295 ? 4.344 -1.767 -16.605 1.00 81.12 295 GLY A CA 1
ATOM 2254 C C . GLY A 1 295 ? 5.485 -1.783 -17.633 1.00 81.12 295 GLY A C 1
ATOM 2255 O O . GLY A 1 295 ? 6.568 -2.314 -17.396 1.00 81.12 295 GLY A O 1
ATOM 2256 N N . THR A 1 296 ? 5.243 -1.218 -18.812 1.00 74.44 296 THR A N 1
ATOM 2257 C CA . THR A 1 296 ? 6.240 -1.026 -19.886 1.00 74.44 296 THR A CA 1
ATOM 2258 C C . THR A 1 296 ? 7.089 0.240 -19.698 1.00 74.44 296 THR A C 1
ATOM 2260 O O . THR A 1 296 ? 7.859 0.632 -20.574 1.00 74.44 296 THR A O 1
ATOM 2263 N N . ASN A 1 297 ? 6.979 0.882 -18.533 1.00 77.44 297 ASN A N 1
ATOM 2264 C CA . ASN A 1 297 ? 7.629 2.146 -18.217 1.00 77.44 297 ASN A CA 1
ATOM 2265 C C . ASN A 1 297 ? 9.073 1.926 -17.731 1.00 77.44 297 ASN A C 1
ATOM 2267 O O . ASN A 1 297 ? 9.318 1.124 -16.833 1.00 77.44 297 ASN A O 1
ATOM 2271 N N . HIS A 1 298 ? 10.034 2.685 -18.263 1.00 82.00 298 HIS A N 1
ATOM 2272 C CA . HIS A 1 298 ? 11.427 2.652 -17.795 1.00 82.00 298 HIS A CA 1
ATOM 2273 C C . HIS A 1 298 ? 11.760 3.817 -16.852 1.00 82.00 298 HIS A C 1
ATOM 2275 O O . HIS A 1 298 ? 11.324 4.951 -17.055 1.00 82.00 298 HIS A O 1
ATOM 2281 N N . LEU A 1 299 ? 12.574 3.530 -15.835 1.00 87.56 299 LEU A N 1
ATOM 2282 C CA . LEU A 1 299 ? 13.055 4.482 -14.832 1.00 87.56 299 LEU A CA 1
ATOM 2283 C C . LEU A 1 299 ? 14.294 5.234 -15.344 1.00 87.56 299 LEU A C 1
ATOM 2285 O O . LEU A 1 299 ? 15.207 4.612 -15.888 1.00 87.56 299 LEU A O 1
ATOM 2289 N N . ASN A 1 300 ? 14.390 6.546 -15.106 1.00 91.00 300 ASN A N 1
ATOM 2290 C CA . ASN A 1 300 ? 15.643 7.280 -15.310 1.00 91.00 300 ASN A CA 1
ATOM 2291 C C . ASN A 1 300 ? 16.663 6.950 -14.212 1.00 91.00 300 ASN A C 1
ATOM 2293 O O . ASN A 1 300 ? 16.885 7.745 -13.302 1.00 91.00 300 ASN A O 1
ATOM 2297 N N . VAL A 1 301 ? 17.309 5.786 -14.292 1.00 91.44 301 VAL A N 1
ATOM 2298 C CA . VAL A 1 301 ? 18.281 5.322 -13.282 1.00 91.44 301 VAL A CA 1
ATOM 2299 C C . VAL A 1 301 ? 19.524 6.218 -13.143 1.00 91.44 301 VAL A C 1
ATOM 2301 O O . VAL A 1 301 ? 20.303 6.029 -12.213 1.00 91.44 301 VAL A O 1
ATOM 2304 N N . GLY A 1 302 ? 19.728 7.181 -14.051 1.00 91.94 302 GLY A N 1
ATOM 2305 C CA . GLY A 1 302 ? 20.866 8.102 -14.049 1.00 91.94 302 GLY A CA 1
ATOM 2306 C C . GLY A 1 302 ? 20.688 9.364 -13.199 1.00 91.94 302 GLY A C 1
ATOM 2307 O O . GLY A 1 302 ? 21.664 10.097 -13.031 1.00 91.94 302 GLY A O 1
ATOM 2308 N N . HIS A 1 303 ? 19.486 9.637 -12.679 1.00 94.31 303 HIS A N 1
ATOM 2309 C CA . HIS A 1 303 ? 19.203 10.855 -11.913 1.00 94.31 303 HIS A CA 1
ATOM 2310 C C . HIS A 1 303 ? 20.004 10.902 -10.586 1.00 94.31 303 HIS A C 1
ATOM 2312 O O . HIS A 1 303 ? 20.023 9.906 -9.858 1.00 94.31 303 HIS A O 1
ATOM 2318 N N . PRO A 1 304 ? 20.641 12.037 -10.214 1.00 95.94 304 PRO A N 1
ATOM 2319 C CA . PRO A 1 304 ? 21.505 12.121 -9.028 1.00 95.94 304 PRO A CA 1
ATOM 2320 C C . PRO A 1 304 ? 20.780 11.806 -7.715 1.00 95.94 304 PRO A C 1
ATOM 2322 O O . PRO A 1 304 ? 21.377 11.239 -6.808 1.00 95.94 304 PRO A O 1
ATOM 2325 N N . GLY A 1 305 ? 19.483 12.103 -7.617 1.00 95.62 305 GLY A N 1
ATOM 2326 C CA . GLY A 1 305 ? 18.686 11.818 -6.418 1.00 95.62 305 GLY A CA 1
ATOM 2327 C C . GLY A 1 305 ? 18.306 10.347 -6.171 1.00 95.62 305 GLY A C 1
ATOM 2328 O O . GLY A 1 305 ? 17.492 10.055 -5.292 1.00 95.62 305 GLY A O 1
ATOM 2329 N N . TRP A 1 306 ? 18.872 9.414 -6.944 1.00 96.19 306 TRP A N 1
ATOM 2330 C CA . TRP A 1 306 ? 18.915 7.990 -6.590 1.00 96.19 306 TRP A CA 1
ATOM 2331 C C . TRP A 1 306 ? 20.178 7.596 -5.833 1.00 96.19 306 TRP A C 1
ATOM 2333 O O . TRP A 1 306 ? 20.272 6.460 -5.370 1.00 96.19 306 TRP A O 1
ATOM 2343 N N . LEU A 1 307 ? 21.168 8.484 -5.742 1.00 95.75 307 LEU A N 1
ATOM 2344 C CA . LEU A 1 307 ? 22.356 8.229 -4.945 1.00 95.75 307 LEU A CA 1
ATOM 2345 C C . LEU A 1 307 ? 22.009 8.286 -3.455 1.00 95.75 307 LEU A C 1
ATOM 2347 O O . LEU A 1 307 ? 21.115 9.015 -3.024 1.00 95.75 307 LEU A O 1
ATOM 2351 N N . ASP A 1 308 ? 22.740 7.495 -2.686 1.00 91.00 308 ASP A N 1
ATOM 2352 C CA . ASP A 1 308 ? 22.676 7.456 -1.227 1.00 91.00 308 ASP A CA 1
ATOM 2353 C C . ASP A 1 308 ? 23.144 8.805 -0.652 1.00 91.00 308 ASP A C 1
ATOM 2355 O O . ASP A 1 308 ? 22.390 9.533 -0.023 1.00 91.00 308 ASP A O 1
ATOM 2359 N N . TYR A 1 309 ? 24.346 9.223 -1.050 1.00 91.19 309 TYR A N 1
ATOM 2360 C CA . TYR A 1 309 ? 24.986 10.493 -0.703 1.00 91.19 309 TYR A CA 1
ATOM 2361 C C . TYR A 1 309 ? 25.731 11.065 -1.935 1.00 91.19 309 TYR A C 1
ATOM 2363 O O . TYR A 1 309 ? 25.798 10.395 -2.975 1.00 91.19 309 TYR A O 1
ATOM 2371 N N . PRO A 1 310 ? 26.306 12.286 -1.893 1.00 90.81 310 PRO A N 1
ATOM 2372 C CA . PRO A 1 310 ? 26.965 12.899 -3.052 1.00 90.81 310 PRO A CA 1
ATOM 2373 C C . PRO A 1 310 ? 28.111 12.043 -3.614 1.00 90.81 310 PRO A C 1
ATOM 2375 O O . PRO A 1 310 ? 29.130 11.830 -2.958 1.00 90.81 310 PRO A O 1
ATOM 2378 N N . GLY A 1 311 ? 27.947 11.547 -4.845 1.00 91.56 311 GLY A N 1
ATOM 2379 C CA . GLY A 1 311 ? 28.906 10.634 -5.485 1.00 91.56 311 GLY A CA 1
ATOM 2380 C C . GLY A 1 311 ? 28.968 9.226 -4.872 1.00 91.56 311 GLY A C 1
ATOM 2381 O O . GLY A 1 311 ? 29.909 8.486 -5.160 1.00 91.56 311 GLY A O 1
ATOM 2382 N N . GLY A 1 312 ? 28.001 8.867 -4.023 1.00 93.44 312 GLY A N 1
ATOM 2383 C CA . GLY A 1 312 ? 27.877 7.557 -3.390 1.00 93.44 312 GLY A CA 1
ATOM 2384 C C . GLY A 1 312 ? 27.317 6.461 -4.307 1.00 93.44 312 GLY A C 1
ATOM 2385 O O . GLY A 1 312 ? 27.195 6.652 -5.520 1.00 93.44 312 GLY A O 1
ATOM 2386 N N . PRO A 1 313 ? 26.979 5.285 -3.749 1.00 94.88 313 PRO A N 1
ATOM 2387 C CA . PRO A 1 313 ? 26.292 4.230 -4.485 1.00 94.88 313 PRO A CA 1
ATOM 2388 C C . PRO A 1 313 ? 24.845 4.629 -4.810 1.00 94.88 313 PRO A C 1
ATOM 2390 O O . PRO A 1 313 ? 24.262 5.500 -4.169 1.00 94.88 313 PRO A O 1
ATOM 2393 N N . THR A 1 314 ? 24.234 3.947 -5.781 1.00 95.19 314 THR A N 1
ATOM 2394 C CA . THR A 1 314 ? 22.788 4.065 -6.021 1.00 95.19 314 THR A CA 1
ATOM 2395 C C . THR A 1 314 ? 21.982 3.278 -4.981 1.00 95.19 314 THR A C 1
ATOM 2397 O O . THR A 1 314 ? 22.373 2.184 -4.548 1.00 95.19 314 THR A O 1
ATOM 2400 N N . ARG A 1 315 ? 20.828 3.827 -4.601 1.00 95.38 315 ARG A N 1
ATOM 2401 C CA . ARG A 1 315 ? 19.787 3.160 -3.812 1.00 95.38 315 ARG A CA 1
ATOM 2402 C C . ARG A 1 315 ? 18.890 2.263 -4.671 1.00 95.38 315 ARG A C 1
ATOM 2404 O O . ARG A 1 315 ? 18.192 1.427 -4.112 1.00 95.38 315 ARG A O 1
ATOM 2411 N N . ILE A 1 316 ? 18.954 2.347 -6.006 1.00 95.31 316 ILE A N 1
ATOM 2412 C CA . ILE A 1 316 ? 18.300 1.380 -6.908 1.00 95.31 316 ILE A CA 1
ATOM 2413 C C . ILE A 1 316 ? 19.083 0.060 -6.869 1.00 95.31 316 ILE A C 1
ATOM 2415 O O . ILE A 1 316 ? 20.140 -0.059 -7.488 1.00 95.31 316 ILE A O 1
ATOM 2419 N N . LYS A 1 317 ? 18.575 -0.931 -6.127 1.00 95.25 317 LYS A N 1
ATOM 2420 C CA . LYS A 1 317 ? 19.228 -2.241 -5.943 1.00 95.25 317 LYS A CA 1
ATOM 2421 C C . LYS A 1 317 ? 18.797 -3.274 -6.980 1.00 95.25 317 LYS A C 1
ATOM 2423 O O . LYS A 1 317 ? 19.596 -4.127 -7.358 1.00 95.25 317 LYS A O 1
ATOM 2428 N N . ALA A 1 318 ? 17.568 -3.167 -7.484 1.00 94.06 318 ALA A N 1
ATOM 2429 C CA . ALA A 1 318 ? 17.062 -3.998 -8.570 1.00 94.06 318 ALA A CA 1
ATOM 2430 C C . ALA A 1 318 ? 16.435 -3.144 -9.676 1.00 94.06 318 ALA A C 1
ATOM 2432 O O . ALA A 1 318 ? 15.716 -2.184 -9.408 1.00 94.06 318 ALA A O 1
ATOM 2433 N N . TYR A 1 319 ? 16.684 -3.537 -10.924 1.00 93.56 319 TYR A N 1
ATOM 2434 C CA . TYR A 1 319 ? 16.040 -2.995 -12.117 1.00 93.56 319 TYR A CA 1
ATOM 2435 C C . TYR A 1 319 ? 15.759 -4.179 -13.048 1.00 93.56 319 TYR A C 1
ATOM 2437 O O . TYR A 1 319 ? 16.652 -4.627 -13.769 1.00 93.56 319 TYR A O 1
ATOM 2445 N N . LYS A 1 320 ? 14.567 -4.782 -12.948 1.00 94.25 320 LYS A N 1
ATOM 2446 C CA . LYS A 1 320 ? 14.247 -6.069 -13.595 1.00 94.25 320 LYS A CA 1
ATOM 2447 C C . LYS A 1 320 ? 12.977 -5.971 -14.449 1.00 94.25 320 LYS A C 1
ATOM 2449 O O . LYS A 1 320 ? 11.980 -5.405 -14.013 1.00 94.25 320 LYS A O 1
ATOM 2454 N N . SER A 1 321 ? 13.001 -6.531 -15.655 1.00 92.00 321 SER A N 1
ATOM 2455 C CA . SER A 1 321 ? 11.807 -6.729 -16.484 1.00 92.00 321 SER A CA 1
ATOM 2456 C C . SER A 1 321 ? 11.191 -8.064 -16.097 1.00 92.00 321 SER A C 1
ATOM 2458 O O . SER A 1 321 ? 11.914 -9.054 -15.973 1.00 92.00 321 SER A O 1
ATOM 2460 N N . CYS A 1 322 ? 9.886 -8.076 -15.855 1.00 90.94 322 CYS A N 1
ATOM 2461 C CA . CYS A 1 322 ? 9.157 -9.237 -15.372 1.00 90.94 322 CYS A CA 1
ATOM 2462 C C . CYS A 1 322 ? 8.195 -9.726 -16.451 1.00 90.94 322 CYS A C 1
ATOM 2464 O O . CYS A 1 322 ? 7.141 -9.137 -16.700 1.00 90.94 322 CYS A O 1
ATOM 2466 N N . ASP A 1 323 ? 8.578 -10.828 -17.081 1.00 89.12 323 ASP A N 1
ATOM 2467 C CA . ASP A 1 323 ? 7.703 -11.597 -17.950 1.00 89.12 323 ASP A CA 1
ATOM 2468 C C . ASP A 1 323 ? 6.863 -12.568 -17.113 1.00 89.12 323 ASP A C 1
ATOM 2470 O O . ASP A 1 323 ? 7.012 -12.689 -15.901 1.00 89.12 323 ASP A O 1
ATOM 2474 N N . SER A 1 324 ? 5.987 -13.301 -17.782 1.00 79.69 324 SER A N 1
ATOM 2475 C CA . SER A 1 324 ? 4.992 -14.248 -17.266 1.00 79.69 324 SER A CA 1
ATOM 2476 C C . SER A 1 324 ? 5.522 -15.508 -16.541 1.00 79.69 324 SER A C 1
ATOM 2478 O O . SER A 1 324 ? 4.917 -16.574 -16.614 1.00 79.69 324 SER A O 1
ATOM 2480 N N . GLY A 1 325 ? 6.685 -15.448 -15.898 1.00 80.88 325 GLY A N 1
ATOM 2481 C CA . GLY A 1 325 ? 7.283 -16.581 -15.179 1.00 80.88 325 GLY A CA 1
ATOM 2482 C C . GLY A 1 325 ? 8.691 -16.343 -14.631 1.00 80.88 325 GLY A C 1
ATOM 2483 O O . GLY A 1 325 ? 9.239 -17.208 -13.950 1.00 80.88 325 GLY A O 1
ATOM 2484 N N . SER A 1 326 ? 9.294 -15.187 -14.910 1.00 88.75 326 SER A N 1
ATOM 2485 C CA . SER A 1 326 ? 10.602 -14.799 -14.382 1.00 88.75 326 SER A CA 1
ATOM 2486 C C . SER A 1 326 ? 10.815 -13.299 -14.519 1.00 88.75 326 SER A C 1
ATOM 2488 O O . SER A 1 326 ? 10.424 -12.714 -15.529 1.00 88.75 326 SER A O 1
ATOM 2490 N N . CYS A 1 327 ? 11.528 -12.710 -13.563 1.00 93.50 327 CYS A N 1
ATOM 2491 C CA . CYS A 1 327 ? 12.133 -11.400 -13.742 1.00 93.50 327 CYS A CA 1
ATOM 2492 C C . CYS A 1 327 ? 13.594 -11.547 -14.193 1.00 93.50 327 CYS A C 1
ATOM 2494 O O . CYS A 1 327 ? 14.297 -12.470 -13.783 1.00 93.50 327 CYS A O 1
ATOM 2496 N N . SER A 1 328 ? 14.057 -10.642 -15.052 1.00 94.06 328 SER A N 1
ATOM 2497 C CA . SER A 1 328 ? 15.431 -10.600 -15.560 1.00 94.06 328 SER A CA 1
ATOM 2498 C C . SER A 1 328 ? 15.988 -9.181 -15.479 1.00 94.06 328 SER A C 1
ATOM 2500 O O . SER A 1 328 ? 15.260 -8.211 -15.685 1.00 94.06 328 SER A O 1
ATOM 2502 N N . THR A 1 329 ? 17.270 -9.034 -15.143 1.00 93.00 329 THR A N 1
ATOM 2503 C CA . THR A 1 329 ? 17.902 -7.714 -14.998 1.00 93.00 329 THR A CA 1
ATOM 2504 C C . THR A 1 329 ? 17.876 -6.947 -16.317 1.00 93.00 329 THR A C 1
ATOM 2506 O O . THR A 1 329 ? 18.421 -7.403 -17.322 1.00 93.00 329 THR A O 1
ATOM 2509 N N . MET A 1 330 ? 17.286 -5.753 -16.303 1.00 87.19 330 MET A N 1
ATOM 2510 C CA . MET A 1 330 ? 17.318 -4.833 -17.433 1.00 87.19 330 MET A CA 1
ATOM 2511 C C . MET A 1 330 ? 18.662 -4.112 -17.500 1.00 87.19 330 MET A C 1
ATOM 2513 O O . MET A 1 330 ? 19.196 -3.642 -16.496 1.00 87.19 330 MET A O 1
ATOM 2517 N N . ILE A 1 331 ? 19.163 -3.935 -18.719 1.00 75.44 331 ILE A N 1
ATOM 2518 C CA . ILE A 1 331 ? 20.168 -2.915 -19.015 1.00 75.44 331 ILE A CA 1
ATOM 2519 C C . ILE A 1 331 ? 19.396 -1.626 -19.308 1.00 75.44 331 ILE A C 1
ATOM 2521 O O . ILE A 1 331 ? 18.440 -1.654 -20.079 1.00 75.44 331 ILE A O 1
ATOM 2525 N N . SER A 1 332 ? 19.788 -0.507 -18.695 1.00 63.97 332 SER A N 1
ATOM 2526 C CA . SER A 1 332 ? 19.145 0.795 -18.919 1.00 63.97 332 SER A CA 1
ATOM 2527 C C . SER A 1 332 ? 19.189 1.182 -20.403 1.00 63.97 332 SER A C 1
ATOM 2529 O O . SER A 1 332 ? 20.247 1.546 -20.918 1.00 63.97 332 SER A O 1
ATOM 2531 N N . ALA A 1 333 ? 18.039 1.117 -21.075 1.00 50.44 333 ALA A N 1
ATOM 2532 C CA . ALA A 1 333 ? 17.862 1.436 -22.487 1.00 50.44 333 ALA A CA 1
ATOM 2533 C C . ALA A 1 333 ? 16.636 2.345 -22.692 1.00 50.44 333 ALA A C 1
ATOM 2535 O O . ALA A 1 333 ? 15.734 2.408 -21.860 1.00 50.44 333 ALA A O 1
ATOM 2536 N N . THR A 1 334 ? 16.665 3.114 -23.778 1.00 52.09 334 THR A N 1
ATOM 2537 C CA . THR A 1 334 ? 15.825 4.294 -24.028 1.00 52.09 334 THR A CA 1
ATOM 2538 C C . THR A 1 334 ? 14.521 4.008 -24.790 1.00 52.09 334 THR A C 1
ATOM 2540 O O . THR A 1 334 ? 14.468 3.041 -25.548 1.00 52.09 334 THR A O 1
ATOM 2543 N N . PRO A 1 335 ? 13.521 4.917 -24.728 1.00 56.78 335 PRO A N 1
ATOM 2544 C CA . PRO A 1 335 ? 13.416 6.089 -23.856 1.00 56.78 335 PRO A CA 1
ATOM 2545 C C . PRO A 1 335 ? 12.517 5.825 -22.627 1.00 56.78 335 PRO A C 1
ATOM 2547 O O . PRO A 1 335 ? 11.517 5.117 -22.738 1.00 56.78 335 PRO A O 1
ATOM 2550 N N . PRO A 1 336 ? 12.821 6.416 -21.462 1.00 59.97 336 PRO A N 1
ATOM 2551 C CA . PRO A 1 336 ? 11.974 6.299 -20.280 1.00 59.97 336 PRO A CA 1
ATOM 2552 C C . PRO A 1 336 ? 10.624 6.998 -20.442 1.00 59.97 336 PRO A C 1
ATOM 2554 O O . PRO A 1 336 ? 10.546 8.158 -20.849 1.00 59.97 336 PRO A O 1
ATOM 2557 N N . HIS A 1 337 ? 9.556 6.280 -20.089 1.00 69.56 337 HIS A N 1
ATOM 2558 C CA . HIS A 1 337 ? 8.227 6.860 -19.938 1.00 69.56 337 HIS A CA 1
ATOM 2559 C C . HIS A 1 337 ? 8.179 7.637 -18.609 1.00 69.56 337 HIS A C 1
ATOM 2561 O O . HIS A 1 337 ? 8.645 7.113 -17.591 1.00 69.56 337 HIS A O 1
ATOM 2567 N N . PRO A 1 338 ? 7.621 8.863 -18.573 1.00 77.25 338 PRO A N 1
ATOM 2568 C CA . PRO A 1 338 ? 7.682 9.735 -17.396 1.00 77.25 338 PRO A CA 1
ATOM 2569 C C . PRO A 1 338 ? 7.148 9.101 -16.107 1.00 77.25 338 PRO A C 1
ATOM 2571 O O . PRO A 1 338 ? 7.711 9.329 -15.034 1.00 77.25 338 PRO A O 1
ATOM 2574 N N . HIS A 1 339 ? 6.134 8.242 -16.231 1.00 85.81 339 HIS A N 1
ATOM 2575 C CA . HIS A 1 339 ? 5.408 7.647 -15.111 1.00 85.81 339 HIS A CA 1
ATOM 2576 C C . HIS A 1 339 ? 6.297 6.886 -14.118 1.00 85.81 339 HIS A C 1
ATOM 2578 O O . HIS A 1 339 ? 6.264 7.170 -12.925 1.00 85.81 339 HIS A O 1
ATOM 2584 N N . ALA A 1 340 ? 7.176 5.997 -14.592 1.00 89.12 340 ALA A N 1
ATOM 2585 C CA . ALA A 1 340 ? 8.031 5.205 -13.703 1.00 89.12 340 ALA A CA 1
ATOM 2586 C C . ALA A 1 340 ? 8.951 6.073 -12.832 1.00 89.12 340 ALA A C 1
ATOM 2588 O O . ALA A 1 340 ? 9.161 5.784 -11.655 1.00 89.12 340 ALA A O 1
ATOM 2589 N N . THR A 1 341 ? 9.478 7.158 -13.406 1.00 92.44 341 THR A N 1
ATOM 2590 C CA . THR A 1 341 ? 10.371 8.085 -12.697 1.00 92.44 341 THR A CA 1
ATOM 2591 C C . THR A 1 341 ? 9.594 8.947 -11.699 1.00 92.44 341 THR A C 1
ATOM 2593 O O . THR A 1 341 ? 10.056 9.131 -10.576 1.00 92.44 341 THR A O 1
ATOM 2596 N N . GLN A 1 342 ? 8.386 9.391 -12.060 1.00 91.19 342 GLN A N 1
ATOM 2597 C CA . GLN A 1 342 ? 7.461 10.118 -11.179 1.00 91.19 342 GLN A CA 1
ATOM 2598 C C . GLN A 1 342 ? 7.057 9.290 -9.952 1.00 91.19 342 GLN A C 1
ATOM 2600 O O . GLN A 1 342 ? 7.160 9.757 -8.818 1.00 91.19 342 GLN A O 1
ATOM 2605 N N . VAL A 1 343 ? 6.648 8.040 -10.177 1.00 93.19 343 VAL A N 1
ATOM 2606 C CA . VAL A 1 343 ? 6.194 7.109 -9.135 1.00 93.19 343 VAL A CA 1
ATOM 2607 C C . VAL A 1 343 ? 7.336 6.723 -8.193 1.00 93.19 343 VAL A C 1
ATOM 2609 O O . VAL A 1 343 ? 7.186 6.810 -6.974 1.00 93.19 343 VAL A O 1
ATOM 2612 N N . ALA A 1 344 ? 8.502 6.355 -8.735 1.00 95.69 344 ALA A N 1
ATOM 2613 C CA . ALA A 1 344 ? 9.679 6.051 -7.921 1.00 95.69 344 ALA A CA 1
ATOM 2614 C C . ALA A 1 344 ? 10.163 7.274 -7.122 1.00 95.69 344 ALA A C 1
ATOM 2616 O O . ALA A 1 344 ? 10.597 7.134 -5.977 1.00 95.69 344 ALA A O 1
ATOM 2617 N N . TRP A 1 345 ? 10.058 8.478 -7.700 1.00 96.31 345 TRP A N 1
ATOM 2618 C CA . TRP A 1 345 ? 10.413 9.717 -7.014 1.00 96.31 345 TRP A CA 1
ATOM 2619 C C . TRP A 1 345 ? 9.496 9.950 -5.819 1.00 96.31 345 TRP A C 1
ATOM 2621 O O . TRP A 1 345 ? 9.994 10.118 -4.711 1.00 96.31 345 TRP A O 1
ATOM 2631 N N . ALA A 1 346 ? 8.179 9.886 -6.032 1.00 95.25 346 ALA A N 1
ATOM 2632 C CA . ALA A 1 346 ? 7.164 10.108 -5.006 1.00 95.25 346 ALA A CA 1
ATOM 2633 C C . ALA A 1 346 ? 7.348 9.168 -3.804 1.00 95.25 346 ALA A C 1
ATOM 2635 O O . ALA A 1 346 ? 7.231 9.589 -2.650 1.00 95.25 346 ALA A O 1
ATOM 2636 N N . ALA A 1 347 ? 7.712 7.913 -4.083 1.00 96.69 347 ALA A N 1
ATOM 2637 C CA . ALA A 1 347 ? 8.012 6.911 -3.076 1.00 96.69 347 ALA A CA 1
ATOM 2638 C C . ALA A 1 347 ? 9.303 7.200 -2.296 1.00 96.69 347 ALA A C 1
ATOM 2640 O O . ALA A 1 347 ? 9.271 7.182 -1.069 1.00 96.69 347 ALA A O 1
ATOM 2641 N N . ALA A 1 348 ? 10.433 7.420 -2.985 1.00 96.94 348 ALA A N 1
ATOM 2642 C CA . ALA A 1 348 ? 11.765 7.316 -2.370 1.00 96.94 348 ALA A CA 1
ATOM 2643 C C . ALA A 1 348 ? 12.887 8.165 -3.014 1.00 96.94 348 ALA A C 1
ATOM 2645 O O . ALA A 1 348 ? 14.069 7.953 -2.723 1.00 96.94 348 ALA A O 1
ATOM 2646 N N . GLY A 1 349 ? 12.575 9.123 -3.892 1.00 96.12 349 GLY A N 1
ATOM 2647 C CA . GLY A 1 349 ? 13.578 10.065 -4.413 1.00 96.12 349 GLY A CA 1
ATOM 2648 C C . GLY A 1 349 ? 14.112 10.984 -3.307 1.00 96.12 349 GLY A C 1
ATOM 2649 O O . GLY A 1 349 ? 13.340 11.421 -2.459 1.00 96.12 349 GLY A O 1
ATOM 2650 N N . SER A 1 350 ? 15.413 11.291 -3.291 1.00 95.88 350 SER A N 1
ATOM 2651 C CA . SER A 1 350 ? 15.996 12.212 -2.298 1.00 95.88 350 SER A CA 1
ATOM 2652 C C . SER A 1 350 ? 17.189 12.980 -2.856 1.00 95.88 350 SER A C 1
ATOM 2654 O O . SER A 1 350 ? 18.011 12.399 -3.558 1.00 95.88 350 SER A O 1
ATOM 2656 N N . ILE A 1 351 ? 17.308 14.267 -2.521 1.00 93.38 351 ILE A N 1
ATOM 2657 C CA . ILE A 1 351 ? 18.551 15.044 -2.702 1.00 93.38 351 ILE A CA 1
ATOM 2658 C C . ILE A 1 351 ? 18.999 15.779 -1.422 1.00 93.38 351 ILE A C 1
ATOM 2660 O O . ILE A 1 351 ? 19.821 16.695 -1.481 1.00 93.38 351 ILE A O 1
ATOM 2664 N N . GLU A 1 352 ? 18.463 15.400 -0.258 1.00 84.56 352 GLU A N 1
ATOM 2665 C CA . GLU A 1 352 ? 18.670 16.098 1.028 1.00 84.56 352 GLU A CA 1
ATOM 2666 C C . GLU A 1 352 ? 20.041 15.890 1.678 1.00 84.56 352 GLU A C 1
ATOM 2668 O O . GLU A 1 352 ? 20.387 16.593 2.624 1.00 84.56 352 GLU A O 1
ATOM 2673 N N . GLN A 1 353 ? 20.871 15.003 1.128 1.00 85.44 353 GLN A N 1
ATOM 2674 C CA . GLN A 1 353 ? 22.286 14.897 1.493 1.00 85.44 353 GLN A CA 1
ATOM 2675 C C . GLN A 1 353 ? 23.190 15.694 0.531 1.00 85.44 353 GLN A C 1
ATOM 2677 O O . GLN A 1 353 ? 24.415 15.592 0.590 1.00 85.44 353 GLN A O 1
ATOM 2682 N N . GLY A 1 354 ? 22.607 16.502 -0.366 1.00 79.38 354 GLY A N 1
ATOM 2683 C CA . GLY A 1 354 ? 23.327 17.299 -1.362 1.00 79.38 354 GLY A CA 1
ATOM 2684 C C . GLY A 1 354 ? 23.724 16.527 -2.622 1.00 79.38 354 GLY A C 1
ATOM 2685 O O . GLY A 1 354 ? 24.676 16.920 -3.296 1.00 79.38 354 GLY A O 1
ATOM 2686 N N . GLN A 1 355 ? 23.029 15.424 -2.936 1.00 92.75 355 GLN A N 1
ATOM 2687 C CA . GLN A 1 355 ? 23.296 14.569 -4.102 1.00 92.75 355 GLN A CA 1
ATOM 2688 C C . GLN A 1 355 ? 23.322 15.368 -5.420 1.00 92.75 355 GLN A C 1
ATOM 2690 O O . GLN A 1 355 ? 24.080 15.032 -6.331 1.00 92.75 355 GLN A O 1
ATOM 2695 N N . ASP A 1 356 ? 22.524 16.439 -5.505 1.00 90.38 356 ASP A N 1
ATOM 2696 C CA . ASP A 1 356 ? 22.551 17.414 -6.593 1.00 90.38 356 ASP A CA 1
ATOM 2697 C C . ASP A 1 356 ? 23.117 18.770 -6.112 1.00 90.38 356 ASP A C 1
ATOM 2699 O O . ASP A 1 356 ? 22.435 19.506 -5.389 1.00 90.38 356 ASP A O 1
ATOM 2703 N N . PRO A 1 357 ? 24.340 19.157 -6.529 1.00 83.62 357 PRO A N 1
ATOM 2704 C CA . PRO A 1 357 ? 24.978 20.395 -6.084 1.00 83.62 357 PRO A CA 1
ATOM 2705 C C . PRO A 1 357 ? 24.315 21.672 -6.629 1.00 83.62 357 PRO A C 1
ATOM 2707 O O . PRO A 1 357 ? 24.664 22.765 -6.181 1.00 83.62 357 PRO A O 1
ATOM 2710 N N . ASN A 1 358 ? 23.369 21.573 -7.574 1.00 84.94 358 ASN A N 1
ATOM 2711 C CA . ASN A 1 358 ? 22.611 22.731 -8.060 1.00 84.94 358 ASN A CA 1
ATOM 2712 C C . ASN A 1 358 ? 21.575 23.231 -7.037 1.00 84.94 358 ASN A C 1
ATOM 2714 O O . ASN A 1 358 ? 21.121 24.372 -7.140 1.00 84.94 358 ASN A O 1
ATOM 2718 N N . PHE A 1 359 ? 21.231 22.412 -6.035 1.00 83.50 359 PHE A N 1
ATOM 2719 C CA . PHE A 1 359 ? 20.274 22.736 -4.975 1.00 83.50 359 PHE A CA 1
ATOM 2720 C C . PHE A 1 359 ? 20.956 22.628 -3.601 1.00 83.50 359 PHE A C 1
ATOM 2722 O O . PHE A 1 359 ? 20.766 21.645 -2.891 1.00 83.50 359 PHE A O 1
ATOM 2729 N N . PRO A 1 360 ? 21.781 23.615 -3.200 1.00 73.00 360 PRO A N 1
ATOM 2730 C CA . PRO A 1 360 ? 22.571 23.549 -1.967 1.00 73.00 360 PRO A CA 1
ATOM 2731 C C . PRO A 1 360 ? 21.778 23.874 -0.687 1.00 73.00 360 PRO A C 1
ATOM 2733 O O . PRO A 1 360 ? 22.343 23.818 0.404 1.00 73.00 360 PRO A O 1
ATOM 2736 N N . TYR A 1 361 ? 20.505 24.268 -0.795 1.00 70.12 361 TYR A N 1
ATOM 2737 C CA . TYR A 1 361 ? 19.682 24.691 0.340 1.00 70.12 361 TYR A CA 1
ATOM 2738 C C . TYR A 1 361 ? 18.714 23.576 0.777 1.00 70.12 361 TYR A C 1
ATOM 2740 O O . TYR A 1 361 ? 17.972 23.079 -0.071 1.00 70.12 361 TYR A O 1
ATOM 2748 N N . PRO A 1 362 ? 18.622 23.231 2.080 1.00 72.31 362 PRO A N 1
ATOM 2749 C CA . PRO A 1 362 ? 17.779 22.125 2.550 1.00 72.31 362 PRO A CA 1
ATOM 2750 C C . PRO A 1 362 ? 16.300 22.218 2.148 1.00 72.31 362 PRO A C 1
ATOM 2752 O O . PRO A 1 362 ? 15.691 21.209 1.819 1.00 72.31 362 PRO A O 1
ATOM 2755 N N . GLY A 1 363 ? 15.717 23.423 2.101 1.00 69.19 363 GLY A N 1
ATOM 2756 C CA . GLY A 1 363 ? 14.332 23.605 1.640 1.00 69.19 363 GLY A CA 1
ATOM 2757 C C . GLY A 1 363 ? 14.138 23.285 0.151 1.00 69.19 363 GLY A C 1
ATOM 2758 O O . GLY A 1 363 ? 13.147 22.663 -0.227 1.00 69.19 363 GLY A O 1
ATOM 2759 N N . ASP A 1 364 ? 15.111 23.643 -0.694 1.00 67.00 364 ASP A N 1
ATOM 2760 C CA . ASP A 1 364 ? 15.105 23.280 -2.114 1.00 67.00 364 ASP A CA 1
ATOM 2761 C C . ASP A 1 364 ? 15.291 21.774 -2.313 1.00 67.00 364 ASP A C 1
ATOM 2763 O O . ASP A 1 364 ? 14.671 21.201 -3.211 1.00 67.00 364 ASP A O 1
ATOM 2767 N N . GLN A 1 365 ? 16.101 21.137 -1.468 1.00 77.12 365 GLN A N 1
ATOM 2768 C CA . GLN A 1 365 ? 16.329 19.695 -1.495 1.00 77.12 365 GLN A CA 1
ATOM 2769 C C . GLN A 1 365 ? 15.091 18.910 -1.051 1.00 77.12 365 GLN A C 1
ATOM 2771 O O . GLN A 1 365 ? 14.652 18.000 -1.755 1.00 77.12 365 GLN A O 1
ATOM 2776 N N . LEU A 1 366 ? 14.471 19.317 0.059 1.00 75.00 366 LEU A N 1
ATOM 2777 C CA . LEU A 1 366 ? 13.228 18.741 0.567 1.00 75.00 366 LEU A CA 1
ATOM 2778 C C . LEU A 1 366 ? 12.080 18.905 -0.439 1.00 75.00 366 LEU A C 1
ATOM 2780 O O . LEU A 1 366 ? 11.378 17.940 -0.719 1.00 75.00 366 LEU A O 1
ATOM 2784 N N . SER A 1 367 ? 11.941 20.070 -1.088 1.00 75.31 367 SER A N 1
ATOM 2785 C CA . SER A 1 367 ? 10.936 20.262 -2.154 1.00 75.31 367 SER A CA 1
ATOM 2786 C C . SER A 1 367 ? 11.125 19.355 -3.382 1.00 75.31 367 SER A C 1
ATOM 2788 O O . SER A 1 367 ? 10.204 19.207 -4.181 1.00 75.31 367 SER A O 1
ATOM 2790 N N . ARG A 1 368 ? 12.299 18.729 -3.530 1.00 88.88 368 ARG A N 1
ATOM 2791 C CA . ARG A 1 368 ? 12.672 17.812 -4.620 1.00 88.88 368 ARG A CA 1
ATOM 2792 C C . ARG A 1 368 ? 12.827 16.365 -4.154 1.00 88.88 368 ARG A C 1
ATOM 2794 O O . ARG A 1 368 ? 13.348 15.542 -4.904 1.00 88.88 368 ARG A O 1
ATOM 2801 N N . SER A 1 369 ? 12.369 16.042 -2.948 1.00 91.12 369 SER A N 1
ATOM 2802 C CA . SER A 1 369 ? 12.477 14.709 -2.353 1.00 91.12 369 SER A CA 1
ATOM 2803 C C . SER A 1 369 ? 11.090 14.119 -2.085 1.00 91.12 369 SER A C 1
ATOM 2805 O O . SER A 1 369 ? 10.166 14.828 -1.695 1.00 91.12 369 SER A O 1
ATOM 2807 N N . GLY A 1 370 ? 10.937 12.820 -2.328 1.00 92.94 370 GLY A N 1
ATOM 2808 C CA . GLY A 1 370 ? 9.721 12.064 -2.042 1.00 92.94 370 GLY A CA 1
ATOM 2809 C C . GLY A 1 370 ? 9.652 11.593 -0.595 1.00 92.94 370 GLY A C 1
ATOM 2810 O O . GLY A 1 370 ? 10.340 12.111 0.288 1.00 92.94 370 GLY A O 1
ATOM 2811 N N . MET A 1 371 ? 8.805 10.594 -0.344 1.00 93.81 371 MET A N 1
ATOM 2812 C CA . MET A 1 371 ? 8.414 10.209 1.011 1.00 93.81 371 MET A CA 1
ATOM 2813 C C . MET A 1 371 ? 9.505 9.486 1.813 1.00 93.81 371 MET A C 1
ATOM 2815 O O . MET A 1 371 ? 9.798 9.926 2.921 1.00 93.81 3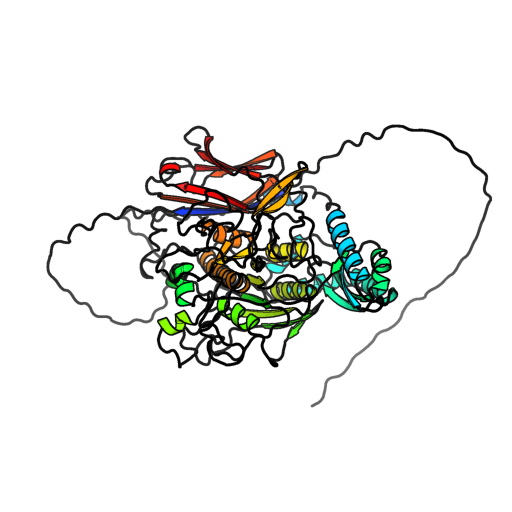71 MET A O 1
ATOM 2819 N N . LEU A 1 372 ? 10.116 8.421 1.294 1.00 94.62 372 LEU A N 1
ATOM 2820 C CA . LEU A 1 372 ? 11.004 7.529 2.050 1.00 94.62 372 LEU A CA 1
ATOM 2821 C C . LEU A 1 372 ? 12.447 7.604 1.540 1.00 94.62 372 LEU A C 1
ATOM 2823 O O . LEU A 1 372 ? 12.888 6.834 0.687 1.00 94.62 372 LEU A O 1
ATOM 2827 N N . ARG A 1 373 ? 13.154 8.616 2.035 1.00 92.06 373 ARG A N 1
ATOM 2828 C CA . ARG A 1 373 ? 14.339 9.198 1.393 1.00 92.06 373 ARG A CA 1
ATOM 2829 C C . ARG A 1 373 ? 15.573 8.304 1.343 1.00 92.06 373 ARG A C 1
ATOM 2831 O O . ARG A 1 373 ? 16.359 8.475 0.421 1.00 92.06 373 ARG A O 1
ATOM 2838 N N . GLU A 1 374 ? 15.706 7.361 2.271 1.00 92.75 374 GLU A N 1
ATOM 2839 C CA . GLU A 1 374 ? 16.893 6.499 2.412 1.00 92.75 374 GLU A CA 1
ATOM 2840 C C . GLU A 1 374 ? 16.589 5.009 2.148 1.00 92.75 374 GLU A C 1
ATOM 2842 O O . GLU A 1 374 ? 17.422 4.127 2.369 1.00 92.75 374 GLU A O 1
ATOM 2847 N N . ALA A 1 375 ? 15.387 4.706 1.644 1.00 96.00 375 ALA A N 1
ATOM 2848 C CA . ALA A 1 375 ? 15.014 3.347 1.268 1.00 96.00 375 ALA A CA 1
ATOM 2849 C C . ALA A 1 375 ? 15.797 2.828 0.055 1.00 96.00 375 ALA A C 1
ATOM 2851 O O . ALA A 1 375 ? 16.159 3.579 -0.861 1.00 96.00 375 ALA A O 1
ATOM 2852 N N . GLU A 1 376 ? 15.967 1.507 0.023 1.00 97.00 376 GLU A N 1
ATOM 2853 C CA . GLU A 1 376 ? 16.403 0.768 -1.156 1.00 97.00 376 GLU A CA 1
ATOM 2854 C C . GLU A 1 376 ? 15.245 0.605 -2.140 1.00 97.00 376 GLU A C 1
ATOM 2856 O O . GLU A 1 376 ? 14.145 0.187 -1.774 1.00 97.00 376 GLU A O 1
ATOM 2861 N N . ILE A 1 377 ? 15.506 0.902 -3.410 1.00 96.81 377 ILE A N 1
ATOM 2862 C CA . ILE A 1 377 ? 14.508 0.920 -4.476 1.00 96.81 377 ILE A CA 1
ATOM 2863 C C . ILE A 1 377 ? 14.671 -0.336 -5.335 1.00 96.81 377 ILE A C 1
ATOM 2865 O O . ILE A 1 377 ? 15.730 -0.584 -5.921 1.00 96.81 377 ILE A O 1
ATOM 2869 N N . TYR A 1 378 ? 13.596 -1.110 -5.439 1.00 97.56 378 TYR A N 1
ATOM 2870 C CA . TYR A 1 378 ? 13.504 -2.310 -6.264 1.00 97.56 378 TYR A CA 1
ATOM 2871 C C . TYR A 1 378 ? 12.509 -2.048 -7.392 1.00 97.56 378 TYR A C 1
ATOM 2873 O O . TYR A 1 378 ? 11.310 -1.948 -7.166 1.00 97.56 378 TYR A O 1
ATOM 2881 N N . PHE A 1 379 ? 12.984 -1.883 -8.620 1.00 95.88 379 PHE A N 1
ATOM 2882 C CA . PHE A 1 379 ? 12.116 -1.553 -9.745 1.00 95.88 379 PHE A CA 1
ATOM 2883 C C . PHE A 1 379 ? 11.810 -2.790 -10.592 1.00 95.88 379 PHE A C 1
ATOM 2885 O O . PHE A 1 379 ? 12.727 -3.439 -11.115 1.00 95.88 379 PHE A O 1
ATOM 2892 N N . TYR A 1 380 ? 10.520 -3.079 -10.762 1.00 95.31 380 TYR A N 1
ATOM 2893 C CA . TYR A 1 380 ? 10.019 -4.195 -11.558 1.00 95.31 380 TYR A CA 1
ATOM 2894 C C . TYR A 1 380 ? 9.130 -3.676 -12.699 1.00 95.31 380 TYR A C 1
ATOM 2896 O O . TYR A 1 380 ? 8.156 -2.966 -12.460 1.00 95.31 380 TYR A O 1
ATOM 2904 N N . SER A 1 381 ? 9.453 -4.056 -13.937 1.00 91.88 381 SER A N 1
ATOM 2905 C CA . SER A 1 381 ? 8.730 -3.667 -15.158 1.00 91.88 381 SER A CA 1
ATOM 2906 C C . SER A 1 381 ? 7.947 -4.862 -15.717 1.00 91.88 381 SER A C 1
ATOM 2908 O O . SER A 1 381 ? 8.508 -5.652 -16.487 1.00 91.88 381 SER A O 1
ATOM 2910 N N . PRO A 1 382 ? 6.687 -5.082 -15.293 1.00 89.06 382 PRO A N 1
ATOM 2911 C CA . PRO A 1 382 ? 5.889 -6.212 -15.745 1.00 89.06 382 PRO A CA 1
ATOM 2912 C C . PRO A 1 382 ? 5.374 -6.009 -17.177 1.00 89.06 382 PRO A C 1
ATOM 2914 O O . PRO A 1 382 ? 4.685 -5.037 -17.471 1.00 89.06 382 PRO A O 1
ATOM 2917 N N . GLN A 1 383 ? 5.649 -6.967 -18.065 1.00 85.00 383 GLN A N 1
ATOM 2918 C CA . GLN A 1 383 ? 5.279 -6.906 -19.495 1.00 85.00 383 GLN A CA 1
ATOM 2919 C C . GLN A 1 383 ? 3.837 -7.388 -19.791 1.00 85.00 383 GLN A C 1
ATOM 2921 O O . GLN A 1 383 ? 3.459 -7.637 -20.939 1.00 85.00 383 GLN A O 1
ATOM 2926 N N . SER A 1 384 ? 3.060 -7.642 -18.736 1.00 82.31 384 SER A N 1
ATOM 2927 C CA . SER A 1 384 ? 1.673 -8.135 -18.721 1.00 82.31 384 SER A CA 1
ATOM 2928 C C . SER A 1 384 ? 1.191 -8.212 -17.267 1.00 82.31 384 SER A C 1
ATOM 2930 O O . SER A 1 384 ? 2.025 -8.190 -16.359 1.00 82.31 384 SER A O 1
ATOM 2932 N N . ALA A 1 385 ? -0.111 -8.406 -17.019 1.00 78.88 385 ALA A N 1
ATOM 2933 C CA . ALA A 1 385 ? -0.600 -8.732 -15.671 1.00 78.88 385 ALA A CA 1
ATOM 2934 C C . ALA A 1 385 ? 0.135 -9.964 -15.092 1.00 78.88 385 ALA A C 1
ATOM 2936 O O . ALA A 1 385 ? 0.563 -9.971 -13.943 1.00 78.88 385 ALA A O 1
ATOM 2937 N N . ALA A 1 386 ? 0.413 -10.970 -15.925 1.00 82.31 386 ALA A N 1
ATOM 2938 C CA . ALA A 1 386 ? 1.225 -12.136 -15.575 1.00 82.31 386 ALA A CA 1
ATOM 2939 C C . ALA A 1 386 ? 2.652 -11.782 -15.106 1.00 82.31 386 ALA A C 1
ATOM 2941 O O . ALA A 1 386 ? 3.201 -12.394 -14.189 1.00 82.31 386 ALA A O 1
ATOM 2942 N N . GLY A 1 387 ? 3.238 -10.738 -15.694 1.00 87.62 387 GLY A N 1
ATOM 2943 C CA . GLY A 1 387 ? 4.482 -10.139 -15.221 1.00 87.62 387 GLY A CA 1
ATOM 2944 C C . GLY A 1 387 ? 4.376 -9.544 -13.813 1.00 87.62 387 GLY A C 1
ATOM 2945 O O . GLY A 1 387 ? 5.369 -9.539 -13.092 1.00 87.62 387 GLY A O 1
ATOM 2946 N N . VAL A 1 388 ? 3.192 -9.089 -13.380 1.00 88.56 388 VAL A N 1
ATOM 2947 C CA . VAL A 1 388 ? 2.949 -8.577 -12.016 1.00 88.56 388 VAL A CA 1
ATOM 2948 C C . VAL A 1 388 ? 3.046 -9.713 -10.992 1.00 88.56 388 VAL A C 1
ATOM 2950 O O . VAL A 1 388 ? 3.688 -9.543 -9.959 1.00 88.56 388 VAL A O 1
ATOM 2953 N N . VAL A 1 389 ? 2.520 -10.907 -11.298 1.00 90.88 389 VAL A N 1
ATOM 2954 C CA . VAL A 1 389 ? 2.699 -12.110 -10.455 1.00 90.88 389 VAL A CA 1
ATOM 2955 C C . VAL A 1 389 ? 4.182 -12.491 -10.341 1.00 90.88 389 VAL A C 1
ATOM 2957 O O . VAL A 1 389 ? 4.661 -12.827 -9.253 1.00 90.88 389 VAL A O 1
ATOM 2960 N N . SER A 1 390 ? 4.947 -12.379 -11.432 1.00 91.75 390 SER A N 1
ATOM 2961 C CA . SER A 1 390 ? 6.408 -12.526 -11.383 1.00 91.75 390 SER A CA 1
ATOM 2962 C C . SER A 1 390 ? 7.097 -11.425 -10.575 1.00 91.75 390 SER A C 1
ATOM 2964 O O . SER A 1 390 ? 8.008 -11.738 -9.814 1.00 91.75 390 SER A O 1
ATOM 2966 N N . ALA A 1 391 ? 6.650 -10.171 -10.661 1.00 94.00 391 ALA A N 1
ATOM 2967 C CA . ALA A 1 391 ? 7.178 -9.079 -9.846 1.00 94.00 391 ALA A CA 1
ATOM 2968 C C . ALA A 1 391 ? 6.922 -9.309 -8.346 1.00 94.00 391 ALA A C 1
ATOM 2970 O O . ALA A 1 391 ? 7.820 -9.091 -7.540 1.00 94.00 391 ALA A O 1
ATOM 2971 N N . PHE A 1 392 ? 5.749 -9.823 -7.955 1.00 95.06 392 PHE A N 1
ATOM 2972 C CA . PHE A 1 392 ? 5.468 -10.222 -6.569 1.00 95.06 392 PHE A CA 1
ATOM 2973 C C . PHE A 1 392 ? 6.365 -11.379 -6.092 1.00 95.06 392 PHE A C 1
ATOM 2975 O O . PHE A 1 392 ? 6.884 -11.344 -4.976 1.00 95.06 392 PHE A O 1
ATOM 2982 N N . GLN A 1 393 ? 6.595 -12.387 -6.940 1.00 93.56 393 GLN A N 1
ATOM 2983 C CA . GLN A 1 393 ? 7.542 -13.477 -6.663 1.00 93.56 393 GLN A CA 1
ATOM 2984 C C . GLN A 1 393 ? 8.964 -12.954 -6.439 1.00 93.56 393 GLN A C 1
ATOM 2986 O O . GLN A 1 393 ? 9.638 -13.349 -5.483 1.00 93.56 393 GLN A O 1
ATOM 2991 N N . GLU A 1 394 ? 9.412 -12.046 -7.298 1.00 95.31 394 GLU A N 1
ATOM 2992 C CA . GLU A 1 394 ? 10.734 -11.440 -7.206 1.00 95.31 394 GLU A CA 1
ATOM 2993 C C . GLU A 1 394 ? 10.852 -10.530 -5.976 1.00 95.31 394 GLU A C 1
ATOM 2995 O O . GLU A 1 394 ? 11.847 -10.610 -5.267 1.00 95.31 394 GLU A O 1
ATOM 3000 N N . ALA A 1 395 ? 9.806 -9.774 -5.630 1.00 95.12 395 ALA A N 1
ATOM 3001 C CA . ALA A 1 395 ? 9.748 -8.951 -4.421 1.00 95.12 395 ALA A CA 1
ATOM 3002 C C . ALA A 1 395 ? 9.889 -9.777 -3.129 1.00 95.12 395 ALA A C 1
ATOM 3004 O O . ALA A 1 395 ? 10.646 -9.409 -2.229 1.00 95.12 395 ALA A O 1
ATOM 3005 N N . ILE A 1 396 ? 9.210 -10.928 -3.041 1.00 92.56 396 ILE A N 1
ATOM 3006 C CA . ILE A 1 396 ? 9.362 -11.863 -1.911 1.00 92.56 396 ILE A CA 1
ATOM 3007 C C . ILE A 1 396 ? 10.792 -12.415 -1.844 1.00 92.56 396 ILE A C 1
ATOM 3009 O O . ILE A 1 396 ? 11.351 -12.546 -0.752 1.00 92.56 396 ILE A O 1
ATOM 3013 N N . THR A 1 397 ? 11.384 -12.714 -3.003 1.00 90.12 397 THR A N 1
ATOM 3014 C CA . THR A 1 397 ? 12.758 -13.222 -3.146 1.00 90.12 397 THR A CA 1
ATOM 3015 C C . THR A 1 397 ? 13.769 -12.183 -2.642 1.00 90.12 397 THR A C 1
ATOM 3017 O O . THR A 1 397 ? 14.450 -12.421 -1.638 1.00 90.12 397 THR A O 1
ATOM 3020 N N . ASP A 1 398 ? 13.743 -10.990 -3.245 1.00 92.06 398 ASP A N 1
ATOM 3021 C CA . ASP A 1 398 ? 14.571 -9.811 -2.949 1.00 92.06 398 ASP A CA 1
ATOM 3022 C C . ASP A 1 398 ? 14.374 -9.260 -1.521 1.00 92.06 398 ASP A C 1
ATOM 3024 O O . ASP A 1 398 ? 15.188 -8.485 -1.024 1.00 92.06 398 ASP A O 1
ATOM 3028 N N . GLY A 1 399 ? 13.318 -9.681 -0.821 1.00 91.81 399 GLY A N 1
ATOM 3029 C CA . GLY A 1 399 ? 13.123 -9.374 0.593 1.00 91.81 399 GLY A CA 1
ATOM 3030 C C . GLY A 1 399 ? 12.272 -8.136 0.886 1.00 91.81 399 GLY A C 1
ATOM 3031 O O . GLY A 1 399 ? 12.176 -7.778 2.055 1.00 91.81 399 GLY A O 1
ATOM 3032 N N . VAL A 1 400 ? 11.627 -7.555 -0.128 1.00 95.12 400 VAL A N 1
ATOM 3033 C CA . VAL A 1 400 ? 10.860 -6.292 -0.112 1.00 95.12 400 VAL A CA 1
ATOM 3034 C C . VAL A 1 400 ? 9.951 -6.117 1.121 1.00 95.12 400 VAL A C 1
ATOM 3036 O O . VAL A 1 400 ? 9.376 -7.080 1.630 1.00 95.12 400 VAL A O 1
ATOM 3039 N N . ASP A 1 401 ? 9.814 -4.876 1.597 1.00 95.56 401 ASP A N 1
ATOM 3040 C CA . ASP A 1 401 ? 8.959 -4.461 2.720 1.00 95.56 401 ASP A CA 1
ATOM 3041 C C . ASP A 1 401 ? 7.594 -3.921 2.267 1.00 95.56 401 ASP A C 1
ATOM 3043 O O . ASP A 1 401 ? 6.561 -4.202 2.885 1.00 95.56 401 ASP A O 1
ATOM 3047 N N . VAL A 1 402 ? 7.598 -3.124 1.195 1.00 97.69 402 VAL A N 1
ATOM 3048 C CA . VAL A 1 402 ? 6.420 -2.441 0.645 1.00 97.69 402 VAL A CA 1
ATOM 3049 C C . VAL A 1 402 ? 6.433 -2.560 -0.874 1.00 97.69 402 VAL A C 1
ATOM 3051 O O . VAL A 1 402 ? 7.451 -2.295 -1.505 1.00 97.69 402 VAL A O 1
ATOM 3054 N N . PHE A 1 403 ? 5.306 -2.940 -1.465 1.00 97.81 403 PHE A N 1
ATOM 3055 C CA . PHE A 1 403 ? 5.129 -3.098 -2.905 1.00 97.81 403 PHE A CA 1
ATOM 3056 C C . PHE A 1 403 ? 4.141 -2.052 -3.414 1.00 97.81 403 PHE A C 1
ATOM 3058 O O . PHE A 1 403 ? 2.982 -2.046 -3.008 1.00 97.81 403 PHE A O 1
ATOM 3065 N N . ASN A 1 404 ? 4.583 -1.159 -4.292 1.00 97.75 404 ASN A N 1
ATOM 3066 C CA . ASN A 1 404 ? 3.738 -0.132 -4.885 1.00 97.75 404 ASN A CA 1
ATOM 3067 C C . ASN A 1 404 ? 3.360 -0.477 -6.326 1.00 97.75 404 ASN A C 1
ATOM 3069 O O . ASN A 1 404 ? 4.231 -0.566 -7.194 1.00 97.75 404 ASN A O 1
ATOM 3073 N N . TYR A 1 405 ? 2.055 -0.589 -6.572 1.00 94.06 405 TYR A N 1
ATOM 3074 C CA . TYR A 1 405 ? 1.465 -0.804 -7.886 1.00 94.06 405 TYR A CA 1
ATOM 3075 C C . TYR A 1 405 ? 0.616 0.409 -8.295 1.00 94.06 405 TYR A C 1
ATOM 3077 O O . TYR A 1 405 ? -0.566 0.536 -7.975 1.00 94.06 405 TYR A O 1
ATOM 3085 N N . SER A 1 406 ? 1.253 1.334 -9.009 1.00 90.62 406 SER A N 1
ATOM 3086 C CA . SER A 1 406 ? 0.684 2.635 -9.390 1.00 90.62 406 SER A CA 1
ATOM 3087 C C . SER A 1 406 ? -0.179 2.612 -10.653 1.00 90.62 406 SER A C 1
ATOM 3089 O O . SER A 1 406 ? -0.565 3.663 -11.157 1.00 90.62 406 SER A O 1
ATOM 3091 N N . THR A 1 407 ? -0.496 1.434 -11.179 1.00 84.25 407 THR A N 1
ATOM 3092 C CA . THR A 1 407 ? -1.265 1.261 -12.417 1.00 84.25 407 THR A CA 1
ATOM 3093 C C . THR A 1 407 ? -2.486 0.381 -12.161 1.00 84.25 407 THR A C 1
ATOM 3095 O O . THR A 1 407 ? -2.569 -0.290 -11.134 1.00 84.25 407 THR A O 1
ATOM 3098 N N . GLY A 1 408 ? -3.468 0.420 -13.062 1.00 78.25 408 GLY A N 1
ATOM 3099 C CA . GLY A 1 408 ? -4.552 -0.560 -13.064 1.00 78.25 408 GLY A CA 1
ATOM 3100 C C . GLY A 1 408 ? -4.077 -1.862 -13.700 1.00 78.25 408 GLY A C 1
ATOM 3101 O O . GLY A 1 408 ? -3.295 -1.831 -14.652 1.00 78.25 408 GLY A O 1
ATOM 3102 N N . MET A 1 409 ? -4.563 -2.999 -13.202 1.00 75.19 409 MET A N 1
ATOM 3103 C CA . MET A 1 409 ? -4.375 -4.276 -13.877 1.00 75.19 409 MET A CA 1
ATOM 3104 C C . MET A 1 409 ? -5.310 -4.345 -15.079 1.00 75.19 409 MET A C 1
ATOM 3106 O O . MET A 1 409 ? -6.507 -4.621 -15.010 1.00 75.19 409 MET A O 1
ATOM 3110 N N . SER A 1 410 ? -4.705 -4.005 -16.193 1.00 58.00 410 SER A N 1
ATOM 3111 C CA . SER A 1 410 ? -5.272 -3.910 -17.513 1.00 58.00 410 SER A CA 1
ATOM 3112 C C . SER A 1 410 ? -5.654 -5.288 -18.073 1.00 58.00 410 SER A C 1
ATOM 3114 O O . SER A 1 410 ? -5.024 -6.313 -17.788 1.00 58.00 410 SER A O 1
ATOM 3116 N N . GLY A 1 411 ? -6.763 -5.340 -18.817 1.00 59.84 411 GLY A N 1
ATOM 3117 C CA . GLY A 1 411 ? -7.388 -6.600 -19.243 1.00 59.84 411 GLY A CA 1
ATOM 3118 C C . GLY A 1 411 ? -8.179 -7.320 -18.140 1.00 59.84 411 GLY A C 1
ATOM 3119 O O . GLY A 1 411 ? -8.793 -8.342 -18.419 1.00 59.84 411 GLY A O 1
ATOM 3120 N N . CYS A 1 412 ? -8.226 -6.768 -16.924 1.00 64.81 412 CYS A N 1
ATOM 3121 C CA . CYS A 1 412 ? -9.026 -7.256 -15.795 1.00 64.81 412 CYS A CA 1
ATOM 3122 C C . CYS A 1 412 ? -10.258 -6.370 -15.519 1.00 64.81 412 CYS A C 1
ATOM 3124 O O . CYS A 1 412 ? -10.794 -6.382 -14.419 1.00 64.81 412 CYS A O 1
ATOM 3126 N N . GLY A 1 413 ? -10.679 -5.547 -16.487 1.00 55.19 413 GLY A N 1
ATOM 3127 C CA . GLY A 1 413 ? -11.736 -4.545 -16.308 1.00 55.19 413 GLY A CA 1
ATOM 3128 C C . GLY A 1 413 ? -11.235 -3.235 -15.686 1.00 55.19 413 GLY A C 1
ATOM 3129 O O . GLY A 1 413 ? -11.456 -2.966 -14.514 1.00 55.19 413 GLY A O 1
ATOM 3130 N N . GLU A 1 414 ? -10.631 -2.356 -16.491 1.00 54.50 414 GLU A N 1
ATOM 3131 C CA . GLU A 1 414 ? -10.224 -0.999 -16.062 1.00 54.50 414 GLU A CA 1
ATOM 3132 C C . GLU A 1 414 ? -11.412 -0.082 -15.698 1.00 54.50 414 GLU A C 1
ATOM 3134 O O . GLU A 1 414 ? -11.231 1.005 -15.151 1.00 54.50 414 GLU A O 1
ATOM 3139 N N . VAL A 1 415 ? -12.641 -0.502 -16.006 1.00 50.41 415 VAL A N 1
ATOM 3140 C CA . VAL A 1 415 ? -13.879 0.170 -15.605 1.00 50.41 415 VAL A CA 1
ATOM 3141 C C . VAL A 1 415 ? -14.857 -0.899 -15.133 1.00 50.41 415 VAL A C 1
ATOM 3143 O O . VAL A 1 415 ? -15.264 -1.754 -15.916 1.00 50.41 415 VAL A O 1
ATOM 3146 N N . GLY A 1 416 ? -15.251 -0.835 -13.860 1.00 52.09 416 GLY A N 1
ATOM 3147 C CA . GLY A 1 416 ? -16.221 -1.769 -13.283 1.00 52.09 416 GLY A CA 1
ATOM 3148 C C . GLY A 1 416 ? -15.631 -3.076 -12.745 1.00 52.09 416 GLY A C 1
ATOM 3149 O O . GLY A 1 416 ? -16.356 -4.063 -12.688 1.00 52.09 416 GLY A O 1
ATOM 3150 N N . ALA A 1 417 ? -14.370 -3.086 -12.288 1.00 61.69 417 ALA A N 1
ATOM 3151 C CA . ALA A 1 417 ? -13.738 -4.245 -11.635 1.00 61.69 417 ALA A CA 1
ATOM 3152 C C . ALA A 1 417 ? -14.441 -4.728 -10.349 1.00 61.69 417 ALA A C 1
ATOM 3154 O O . ALA A 1 417 ? -14.046 -5.721 -9.751 1.00 61.69 417 ALA A O 1
ATOM 3155 N N . CYS A 1 418 ? -15.484 -4.036 -9.897 1.00 76.62 418 CYS A N 1
ATOM 3156 C CA . CYS A 1 418 ? -16.150 -4.248 -8.619 1.00 76.62 418 CYS A CA 1
ATOM 3157 C C . CYS A 1 418 ? -17.112 -5.453 -8.609 1.00 76.62 418 CYS A C 1
ATOM 3159 O O . CYS A 1 418 ? -18.114 -5.441 -7.894 1.00 76.62 418 CYS A O 1
ATOM 3161 N N . ASP A 1 419 ? -16.812 -6.489 -9.396 1.00 80.69 419 ASP A N 1
ATOM 3162 C CA . ASP A 1 419 ? -17.379 -7.819 -9.201 1.00 80.69 419 ASP A CA 1
ATOM 3163 C C . ASP A 1 419 ? -16.684 -8.458 -7.980 1.00 80.69 419 ASP A C 1
ATOM 3165 O O . ASP A 1 419 ? -15.457 -8.605 -7.986 1.00 80.69 419 ASP A O 1
ATOM 3169 N N . PRO A 1 420 ? -17.420 -8.863 -6.925 1.00 78.38 420 PRO A N 1
ATOM 3170 C CA . PRO A 1 420 ? -16.831 -9.495 -5.741 1.00 78.38 420 PRO A CA 1
ATOM 3171 C C . PRO A 1 420 ? -16.090 -10.808 -6.049 1.00 78.38 420 PRO A C 1
ATOM 3173 O O . PRO A 1 420 ? -15.301 -11.281 -5.230 1.00 78.38 420 PRO A O 1
ATOM 3176 N N . ARG A 1 421 ? -16.346 -11.402 -7.217 1.00 80.62 421 ARG A N 1
ATOM 3177 C CA . ARG A 1 421 ? -15.764 -12.661 -7.689 1.00 80.62 421 ARG A CA 1
ATOM 3178 C C . ARG A 1 421 ? -14.544 -12.469 -8.584 1.00 80.62 421 ARG A C 1
ATOM 3180 O O . ARG A 1 421 ? -13.990 -13.452 -9.066 1.00 80.62 421 ARG A O 1
ATOM 3187 N N . MET A 1 422 ? -14.136 -11.227 -8.846 1.00 80.75 422 MET A N 1
ATOM 3188 C CA . MET A 1 422 ? -13.008 -10.957 -9.726 1.00 80.75 422 MET A CA 1
ATOM 3189 C C . MET A 1 422 ? -11.702 -11.501 -9.132 1.00 80.75 422 MET A C 1
ATOM 3191 O O . MET A 1 422 ? -11.192 -10.990 -8.130 1.00 80.75 422 MET A O 1
ATOM 3195 N N . ASP A 1 423 ? -11.137 -12.513 -9.791 1.00 82.12 423 ASP A N 1
ATOM 3196 C CA . ASP A 1 423 ? -9.743 -12.925 -9.644 1.00 82.12 423 ASP A CA 1
ATOM 3197 C C . ASP A 1 423 ? -9.060 -12.880 -11.010 1.00 82.12 423 ASP A C 1
ATOM 3199 O O . ASP A 1 423 ? -9.156 -13.806 -11.819 1.00 82.12 423 ASP A O 1
ATOM 3203 N N . CYS A 1 424 ? -8.382 -11.773 -11.300 1.00 77.81 424 CYS A N 1
ATOM 3204 C CA . CYS A 1 424 ? -7.588 -11.718 -12.512 1.00 77.81 424 CYS A CA 1
ATOM 3205 C C . CYS A 1 424 ? -6.298 -12.490 -12.268 1.00 77.81 424 CYS A C 1
ATOM 3207 O O . CYS A 1 424 ? -5.514 -12.111 -11.404 1.00 77.81 424 CYS A O 1
ATOM 3209 N N . ILE A 1 425 ? -6.078 -13.563 -13.027 1.00 76.88 425 ILE A N 1
ATOM 3210 C CA . ILE A 1 425 ? -4.833 -14.343 -13.037 1.00 76.88 425 ILE A CA 1
ATOM 3211 C C . ILE A 1 425 ? -4.317 -14.742 -11.632 1.00 76.88 425 ILE A C 1
ATOM 3213 O O . ILE A 1 425 ? -3.119 -14.676 -11.352 1.00 76.88 425 ILE A O 1
ATOM 3217 N N . GLY A 1 426 ? -5.205 -15.192 -10.740 1.00 80.69 426 GLY A N 1
ATOM 3218 C CA . GLY A 1 426 ? -4.812 -15.677 -9.409 1.00 80.69 426 GLY A CA 1
ATOM 3219 C C . GLY A 1 426 ? -4.188 -14.597 -8.517 1.00 80.69 426 GLY A C 1
ATOM 3220 O O . GLY A 1 426 ? -3.437 -14.903 -7.580 1.00 80.69 426 GLY A O 1
ATOM 3221 N N . ILE A 1 427 ? -4.439 -13.320 -8.811 1.00 85.50 427 ILE A N 1
ATOM 3222 C CA . ILE A 1 427 ? -3.918 -12.199 -8.035 1.00 85.50 427 ILE A CA 1
ATOM 3223 C C . ILE A 1 427 ? -4.541 -12.153 -6.644 1.00 85.50 427 ILE A C 1
ATOM 3225 O O . ILE A 1 427 ? -3.841 -11.757 -5.717 1.00 85.50 427 ILE A O 1
ATOM 3229 N N . ASN A 1 428 ? -5.771 -12.630 -6.433 1.00 88.38 428 ASN A N 1
ATOM 3230 C CA . ASN A 1 428 ? -6.340 -12.723 -5.083 1.00 88.38 428 ASN A CA 1
ATOM 3231 C C . ASN A 1 428 ? -5.460 -13.614 -4.186 1.00 88.38 428 ASN A C 1
ATOM 3233 O O . ASN A 1 428 ? -5.041 -13.208 -3.097 1.00 88.38 428 ASN A O 1
ATOM 3237 N N . ALA A 1 429 ? -5.082 -14.795 -4.687 1.00 85.06 429 ALA A N 1
ATOM 3238 C CA . ALA A 1 429 ? -4.147 -15.693 -4.009 1.00 85.06 429 ALA A CA 1
ATOM 3239 C C . ALA A 1 429 ? -2.734 -15.086 -3.885 1.00 85.06 429 ALA A C 1
ATOM 3241 O O . ALA A 1 429 ? -2.091 -15.228 -2.843 1.00 85.06 429 ALA A O 1
ATOM 3242 N N . THR A 1 430 ? -2.263 -14.372 -4.912 1.00 90.12 430 THR A N 1
ATOM 3243 C CA . THR A 1 430 ? -0.953 -13.693 -4.916 1.00 90.12 430 THR A CA 1
ATOM 3244 C C . THR A 1 430 ? -0.872 -12.575 -3.876 1.00 90.12 430 THR A C 1
ATOM 3246 O O . THR A 1 430 ? 0.092 -12.523 -3.121 1.00 90.12 430 THR A O 1
ATOM 3249 N N . LEU A 1 431 ? -1.875 -11.703 -3.775 1.00 92.12 431 LEU A N 1
ATOM 3250 C CA . LEU A 1 431 ? -1.918 -10.615 -2.794 1.00 92.12 431 LEU A CA 1
ATOM 3251 C C . LEU A 1 431 ? -2.007 -11.158 -1.373 1.00 92.12 431 LEU A C 1
ATOM 3253 O O . LEU A 1 431 ? -1.286 -10.688 -0.494 1.00 92.12 431 LEU A O 1
ATOM 3257 N N . LYS A 1 432 ? -2.827 -12.195 -1.153 1.00 90.75 432 LYS A N 1
ATOM 3258 C CA . LYS A 1 432 ? -2.866 -12.899 0.130 1.00 90.75 432 LYS A CA 1
ATOM 3259 C C . LYS A 1 432 ? -1.486 -13.449 0.499 1.00 90.75 432 LYS A C 1
ATOM 3261 O O . LYS A 1 432 ? -1.024 -13.206 1.610 1.00 90.75 432 LYS A O 1
ATOM 3266 N N . ALA A 1 433 ? -0.817 -14.124 -0.434 1.00 88.88 433 ALA A N 1
ATOM 3267 C CA . ALA A 1 433 ? 0.539 -14.633 -0.256 1.00 88.88 433 ALA A CA 1
ATOM 3268 C C . ALA A 1 433 ? 1.566 -13.528 0.054 1.00 88.88 433 ALA A C 1
ATOM 3270 O O . ALA A 1 433 ? 2.434 -13.708 0.903 1.00 88.88 433 ALA A O 1
ATOM 3271 N N . VAL A 1 434 ? 1.467 -12.375 -0.604 1.00 92.62 434 VAL A N 1
ATOM 3272 C CA . VAL A 1 434 ? 2.354 -11.215 -0.412 1.00 92.62 434 VAL A CA 1
ATOM 3273 C C . VAL A 1 434 ? 2.120 -10.558 0.957 1.00 92.62 434 VAL A C 1
ATOM 3275 O O . VAL A 1 434 ? 3.082 -10.235 1.656 1.00 92.62 434 VAL A O 1
ATOM 3278 N N . ALA A 1 435 ? 0.864 -10.455 1.400 1.00 92.25 435 ALA A N 1
ATOM 3279 C CA . ALA A 1 435 ? 0.509 -9.980 2.737 1.00 92.25 435 ALA A CA 1
ATOM 3280 C C . ALA A 1 435 ? 0.940 -10.961 3.847 1.00 92.25 435 ALA A C 1
ATOM 3282 O O . ALA A 1 435 ? 1.475 -10.530 4.870 1.00 92.25 435 ALA A O 1
ATOM 3283 N N . ASP A 1 436 ? 0.774 -12.272 3.631 1.00 88.38 436 ASP A N 1
ATOM 3284 C CA . ASP A 1 436 ? 1.304 -13.348 4.489 1.00 88.38 436 ASP A CA 1
ATOM 3285 C C . ASP A 1 436 ? 2.847 -13.323 4.531 1.00 88.38 436 ASP A C 1
ATOM 3287 O O . ASP A 1 436 ? 3.466 -13.505 5.582 1.00 88.38 436 ASP A O 1
ATOM 3291 N N . ALA A 1 437 ? 3.495 -12.946 3.422 1.00 87.81 437 ALA A N 1
ATOM 3292 C CA . ALA A 1 437 ? 4.931 -12.687 3.386 1.00 87.81 437 ALA A CA 1
ATOM 3293 C C . ALA A 1 437 ? 5.369 -11.409 4.135 1.00 87.81 437 ALA A C 1
ATOM 3295 O O . ALA A 1 437 ? 6.568 -11.118 4.234 1.00 87.81 437 ALA A O 1
ATOM 3296 N N . GLY A 1 438 ? 4.427 -10.647 4.693 1.00 91.69 438 GLY A N 1
ATOM 3297 C CA . GLY A 1 438 ? 4.721 -9.433 5.440 1.00 91.69 438 GLY A CA 1
ATOM 3298 C C . GLY A 1 438 ? 5.050 -8.232 4.562 1.00 91.69 438 GLY A C 1
ATOM 3299 O O . GLY A 1 438 ? 5.737 -7.322 5.028 1.00 91.69 438 GLY A O 1
ATOM 3300 N N . ILE A 1 439 ? 4.604 -8.232 3.304 1.00 95.88 439 ILE A N 1
ATOM 3301 C CA . ILE A 1 439 ? 4.789 -7.135 2.352 1.00 95.88 439 ILE A CA 1
ATOM 3302 C C . ILE A 1 439 ? 3.470 -6.370 2.229 1.00 95.88 439 ILE A C 1
ATOM 3304 O O . ILE A 1 439 ? 2.435 -6.953 1.909 1.00 95.88 439 ILE A O 1
ATOM 3308 N N . VAL A 1 440 ? 3.492 -5.059 2.475 1.00 96.88 440 VAL A N 1
ATOM 3309 C CA . VAL A 1 440 ? 2.298 -4.224 2.264 1.00 96.88 440 VAL A CA 1
ATOM 3310 C C . VAL A 1 440 ? 2.195 -3.877 0.787 1.00 96.88 440 VAL A C 1
ATOM 3312 O O . VAL A 1 440 ? 3.089 -3.223 0.255 1.00 96.88 440 VAL A O 1
ATOM 3315 N N . THR A 1 441 ? 1.106 -4.278 0.134 1.00 97.56 441 THR A N 1
ATOM 3316 C CA . THR A 1 441 ? 0.820 -3.855 -1.243 1.00 97.56 441 THR A CA 1
ATOM 3317 C C . THR A 1 441 ? 0.002 -2.572 -1.222 1.00 97.56 441 THR A C 1
ATOM 3319 O O . THR A 1 441 ? -1.072 -2.544 -0.634 1.00 97.56 441 THR A O 1
ATOM 3322 N N . THR A 1 442 ? 0.483 -1.522 -1.878 1.00 97.56 442 THR A N 1
ATOM 3323 C CA . THR A 1 442 ? -0.255 -0.277 -2.147 1.00 97.56 442 THR A CA 1
ATOM 3324 C C . THR A 1 442 ? -0.673 -0.253 -3.611 1.00 97.56 442 THR A C 1
ATOM 3326 O O . THR A 1 442 ? 0.104 -0.653 -4.480 1.00 97.56 442 THR A O 1
ATOM 3329 N N . ALA A 1 443 ? -1.907 0.167 -3.887 1.00 95.00 443 ALA A N 1
ATOM 3330 C CA . ALA A 1 443 ? -2.485 0.130 -5.225 1.00 95.00 443 ALA A CA 1
ATOM 3331 C C . ALA A 1 443 ? -3.275 1.408 -5.544 1.00 95.00 443 ALA A C 1
ATOM 3333 O O . ALA A 1 443 ? -4.040 1.904 -4.716 1.00 95.00 443 ALA A O 1
ATOM 3334 N N . CYS A 1 444 ? -3.113 1.920 -6.763 1.00 92.56 444 CYS A N 1
ATOM 3335 C CA . CYS A 1 444 ? -3.897 3.031 -7.314 1.00 92.56 444 CYS A CA 1
ATOM 3336 C C . CYS A 1 444 ? -5.381 2.628 -7.408 1.00 92.56 444 CYS A C 1
ATOM 3338 O O . CYS A 1 444 ? -5.712 1.715 -8.161 1.00 92.56 444 CYS A O 1
ATOM 3340 N N . GLY A 1 445 ? -6.279 3.305 -6.683 1.00 89.44 445 GLY A N 1
ATOM 3341 C CA . GLY A 1 445 ? -7.727 3.033 -6.725 1.00 89.44 445 GLY A CA 1
ATOM 3342 C C . GLY A 1 445 ? -8.369 3.263 -8.100 1.00 89.44 445 GLY A C 1
ATOM 3343 O O . GLY A 1 445 ? -9.391 2.674 -8.415 1.00 89.44 445 GLY A O 1
ATOM 3344 N N . GLY A 1 446 ? -7.741 4.091 -8.928 1.00 86.25 446 GLY A N 1
ATOM 3345 C CA . GLY A 1 446 ? -8.029 4.364 -10.334 1.00 86.25 446 GLY A CA 1
ATOM 3346 C C . GLY A 1 446 ? -8.288 5.842 -10.645 1.00 86.25 446 GLY A C 1
ATOM 3347 O O . GLY A 1 446 ? -8.556 6.635 -9.742 1.00 86.25 446 GLY A O 1
ATOM 3348 N N . ASN A 1 447 ? -8.209 6.212 -11.928 1.00 83.12 447 ASN A N 1
ATOM 3349 C CA . ASN A 1 447 ? -8.433 7.575 -12.437 1.00 83.12 447 ASN A CA 1
ATOM 3350 C C . ASN A 1 447 ? -9.603 7.611 -13.453 1.00 83.12 447 ASN A C 1
ATOM 3352 O O . ASN A 1 447 ? -9.391 7.835 -14.645 1.00 83.12 447 ASN A O 1
ATOM 3356 N N . CYS A 1 448 ? -10.833 7.328 -13.011 1.00 76.81 448 CYS A N 1
ATOM 3357 C CA . CYS A 1 448 ? -12.008 7.152 -13.879 1.00 76.81 448 CYS A CA 1
ATOM 3358 C C . CYS A 1 448 ? -13.098 8.246 -13.774 1.00 76.81 448 CYS A C 1
ATOM 3360 O O . CYS A 1 448 ? -14.245 8.017 -14.162 1.00 76.81 448 CYS A O 1
ATOM 3362 N N . GLY A 1 449 ? -12.770 9.450 -13.295 1.00 69.50 449 GLY A N 1
ATOM 3363 C CA . GLY A 1 449 ? -13.630 10.634 -13.465 1.00 69.50 449 GLY A CA 1
ATOM 3364 C C . GLY A 1 449 ? -14.800 10.784 -12.485 1.00 69.50 449 GLY A C 1
ATOM 3365 O O . GLY A 1 449 ? -15.763 11.481 -12.805 1.00 69.50 449 GLY A O 1
ATOM 3366 N N . GLY A 1 450 ? -14.768 10.112 -11.327 1.00 61.81 450 GLY A N 1
ATOM 3367 C CA . GLY A 1 450 ? -15.585 10.412 -10.139 1.00 61.81 450 GLY A CA 1
ATOM 3368 C C . GLY A 1 450 ? -17.123 10.325 -10.233 1.00 61.81 450 GLY A C 1
ATOM 3369 O O . GLY A 1 450 ? -17.794 10.477 -9.210 1.00 61.81 450 GLY A O 1
ATOM 3370 N N . GLY A 1 451 ? -17.720 10.111 -11.404 1.00 56.31 451 GLY A N 1
ATOM 3371 C CA . GLY A 1 451 ? -19.148 10.335 -11.672 1.00 56.31 451 GLY A CA 1
ATOM 3372 C C . GLY A 1 451 ? -20.144 9.274 -11.177 1.00 56.31 451 GLY A C 1
ATOM 3373 O O . GLY A 1 451 ? -20.999 8.864 -11.958 1.00 56.31 451 GLY A O 1
ATOM 3374 N N . GLY A 1 452 ? -20.094 8.828 -9.915 1.00 62.62 452 GLY A N 1
ATOM 3375 C CA . GLY A 1 452 ? -21.100 7.897 -9.382 1.00 62.62 452 GLY A CA 1
ATOM 3376 C C . GLY A 1 452 ? -20.902 7.442 -7.932 1.00 62.62 452 GLY A C 1
ATOM 3377 O O . GLY A 1 452 ? -19.878 7.712 -7.313 1.00 62.62 452 GLY A O 1
ATOM 3378 N N . THR A 1 453 ? -21.911 6.741 -7.399 1.00 61.75 453 THR A N 1
ATOM 3379 C CA . THR A 1 453 ? -21.842 5.962 -6.142 1.00 61.75 453 THR A CA 1
ATOM 3380 C C . THR A 1 453 ? -21.544 4.478 -6.374 1.00 61.75 453 THR A C 1
ATOM 3382 O O . THR A 1 453 ? -21.175 3.770 -5.436 1.00 61.75 453 THR A O 1
ATOM 3385 N N . ALA A 1 454 ? -21.724 4.000 -7.610 1.00 73.06 454 ALA A N 1
ATOM 3386 C CA . ALA A 1 454 ? -21.303 2.672 -8.025 1.00 73.06 454 ALA A CA 1
ATOM 3387 C C . ALA A 1 454 ? -19.774 2.612 -8.023 1.00 73.06 454 ALA A C 1
ATOM 3389 O O . ALA A 1 454 ? -19.129 3.515 -8.556 1.00 73.06 454 ALA A O 1
ATOM 3390 N N . CYS A 1 455 ? -19.217 1.555 -7.435 1.00 84.56 455 CYS A N 1
ATOM 3391 C CA . CYS A 1 455 ? -17.781 1.329 -7.459 1.00 84.56 455 CYS A CA 1
ATOM 3392 C C . CYS A 1 455 ? -17.281 1.224 -8.904 1.00 84.56 455 CYS A C 1
ATOM 3394 O O . CYS A 1 455 ? -17.854 0.523 -9.742 1.00 84.56 455 CYS A O 1
ATOM 3396 N N . ASN A 1 456 ? -16.206 1.953 -9.176 1.00 83.50 456 ASN A N 1
ATOM 3397 C CA . ASN A 1 456 ? -15.517 1.999 -10.461 1.00 83.50 456 ASN A CA 1
ATOM 3398 C C . ASN A 1 456 ? -13.994 1.850 -10.301 1.00 83.50 456 ASN A C 1
ATOM 3400 O O . ASN A 1 456 ? -13.249 2.138 -11.233 1.00 83.50 456 ASN A O 1
ATOM 3404 N N . GLU A 1 457 ? -13.552 1.398 -9.126 1.00 86.44 457 GLU A N 1
ATOM 3405 C CA . GLU A 1 457 ? -12.149 1.203 -8.771 1.00 86.44 457 GLU A CA 1
ATOM 3406 C C . GLU A 1 457 ? -11.442 0.173 -9.663 1.00 86.44 457 GLU A C 1
ATOM 3408 O O . GLU A 1 457 ? -12.063 -0.734 -10.217 1.00 86.44 457 GLU A O 1
ATOM 3413 N N . TRP A 1 458 ? -10.124 0.318 -9.795 1.00 86.12 458 TRP A N 1
ATOM 3414 C CA . TRP A 1 458 ? -9.267 -0.586 -10.556 1.00 86.12 458 TRP A CA 1
ATOM 3415 C C . TRP A 1 458 ? -8.870 -1.815 -9.740 1.00 86.12 458 TRP A C 1
ATOM 3417 O O . TRP A 1 458 ? -8.548 -1.744 -8.554 1.00 86.12 458 TRP A O 1
ATOM 3427 N N . TYR A 1 459 ? -8.789 -2.958 -10.413 1.00 84.62 459 TYR A N 1
ATOM 3428 C CA . TYR A 1 459 ? -8.073 -4.118 -9.894 1.00 84.62 459 TYR A CA 1
ATOM 3429 C C . TYR A 1 459 ? -6.556 -3.818 -9.890 1.00 84.62 459 TYR A C 1
ATOM 3431 O O . TYR A 1 459 ? -6.078 -3.206 -10.847 1.00 84.62 459 TYR A O 1
ATOM 3439 N N . PRO A 1 460 ? -5.763 -4.187 -8.862 1.00 89.75 460 PRO A N 1
ATOM 3440 C CA . PRO A 1 460 ? -6.103 -4.982 -7.681 1.00 89.75 460 PRO A CA 1
ATOM 3441 C C . PRO A 1 460 ? -6.600 -4.172 -6.473 1.00 89.75 460 PRO A C 1
ATOM 3443 O O . PRO A 1 460 ? -6.802 -4.762 -5.415 1.00 89.75 460 PRO A O 1
ATOM 3446 N N . ALA A 1 461 ? -6.750 -2.847 -6.572 1.00 90.31 461 ALA A N 1
ATOM 3447 C CA . ALA A 1 461 ? -6.995 -1.989 -5.410 1.00 90.31 461 ALA A CA 1
ATOM 3448 C C . ALA A 1 461 ? -8.246 -2.397 -4.614 1.00 90.31 461 ALA A C 1
ATOM 3450 O O . ALA A 1 461 ? -8.196 -2.408 -3.388 1.00 90.31 461 ALA A O 1
ATOM 3451 N N . ILE A 1 462 ? -9.303 -2.864 -5.288 1.00 88.81 462 ILE A N 1
ATOM 3452 C CA . ILE A 1 462 ? -10.531 -3.372 -4.647 1.00 88.81 462 ILE A CA 1
ATOM 3453 C C . ILE A 1 462 ? -10.302 -4.482 -3.602 1.00 88.81 462 ILE A C 1
ATOM 3455 O O . ILE A 1 462 ? -11.186 -4.755 -2.791 1.00 88.81 462 ILE A O 1
ATOM 3459 N N . ARG A 1 463 ? -9.157 -5.179 -3.635 1.00 91.25 463 ARG A N 1
ATOM 3460 C CA . ARG A 1 463 ? -8.876 -6.336 -2.778 1.00 91.25 463 ARG A CA 1
ATOM 3461 C C . ARG A 1 463 ? -8.502 -5.915 -1.363 1.00 91.25 463 ARG A C 1
ATOM 3463 O O . ARG A 1 463 ? -7.713 -5.004 -1.149 1.00 91.25 463 ARG A O 1
ATOM 3470 N N . SER A 1 464 ? -9.021 -6.644 -0.376 1.00 91.62 464 SER A N 1
ATOM 3471 C CA . SER A 1 464 ? -8.801 -6.368 1.053 1.00 91.62 464 SER A CA 1
ATOM 3472 C C . SER A 1 464 ? -7.330 -6.479 1.478 1.00 91.62 464 SER A C 1
ATOM 3474 O O . SER A 1 464 ? -6.886 -5.813 2.412 1.00 91.62 464 SER A O 1
ATOM 3476 N N . GLU A 1 465 ? -6.585 -7.308 0.751 1.00 94.25 465 GLU A N 1
ATOM 3477 C CA . GLU A 1 465 ? -5.159 -7.587 0.856 1.00 94.25 465 GLU A CA 1
ATOM 3478 C C . GLU A 1 465 ? -4.279 -6.469 0.269 1.00 94.25 465 GLU A C 1
ATOM 3480 O O . GLU A 1 465 ? -3.084 -6.409 0.562 1.00 94.25 465 GLU A O 1
ATOM 3485 N N . ALA A 1 466 ? -4.862 -5.581 -0.542 1.00 94.38 466 ALA A N 1
ATOM 3486 C CA . ALA A 1 466 ? -4.223 -4.382 -1.057 1.00 94.38 466 ALA A CA 1
ATOM 3487 C C . ALA A 1 466 ? -4.699 -3.138 -0.286 1.00 94.38 466 ALA A C 1
ATOM 3489 O O . ALA A 1 466 ? -5.861 -2.981 0.098 1.00 94.38 466 ALA A O 1
ATOM 3490 N N . LEU A 1 467 ? -3.779 -2.203 -0.078 1.00 96.06 467 LEU A N 1
ATOM 3491 C CA . LEU A 1 467 ? -4.090 -0.854 0.357 1.00 96.06 467 LEU A CA 1
ATOM 3492 C C . LEU A 1 467 ? -4.456 -0.020 -0.873 1.00 96.06 467 LEU A C 1
ATOM 3494 O O . LEU A 1 467 ? -3.579 0.534 -1.535 1.00 96.06 467 LEU A O 1
ATOM 3498 N N . ALA A 1 468 ? -5.752 0.058 -1.172 1.00 95.06 468 ALA A N 1
ATOM 3499 C CA . ALA A 1 468 ? -6.288 0.994 -2.153 1.00 95.06 468 ALA A CA 1
ATOM 3500 C C . ALA A 1 468 ? -6.032 2.441 -1.724 1.00 95.06 468 ALA A C 1
ATOM 3502 O O . ALA A 1 468 ? -6.427 2.851 -0.626 1.00 95.06 468 ALA A O 1
ATOM 3503 N N . VAL A 1 469 ? -5.424 3.212 -2.618 1.00 95.38 469 VAL A N 1
ATOM 3504 C CA . VAL A 1 469 ? -5.112 4.623 -2.414 1.00 95.38 469 VAL A CA 1
ATOM 3505 C C . VAL A 1 469 ? -5.806 5.464 -3.473 1.00 95.38 469 VAL A C 1
ATOM 3507 O O . VAL A 1 469 ? -5.638 5.229 -4.670 1.00 95.38 469 VAL A O 1
ATOM 3510 N N . SER A 1 470 ? -6.551 6.474 -3.032 1.00 92.75 470 SER A N 1
ATOM 3511 C CA . SER A 1 470 ? -7.118 7.504 -3.906 1.00 92.75 470 SER A CA 1
ATOM 3512 C C . SER A 1 470 ? -6.413 8.857 -3.704 1.00 92.75 470 SER A C 1
ATOM 3514 O O . SER A 1 470 ? -5.621 9.035 -2.775 1.00 92.75 470 SER A O 1
ATOM 3516 N N . ALA A 1 471 ? -6.630 9.795 -4.625 1.00 89.31 471 ALA A N 1
ATOM 3517 C CA . ALA A 1 471 ? -5.874 11.041 -4.733 1.00 89.31 471 ALA A CA 1
ATOM 3518 C C . ALA A 1 471 ? -6.677 12.276 -4.310 1.00 89.31 471 ALA A C 1
ATOM 3520 O O . ALA A 1 471 ? -7.811 12.487 -4.740 1.00 89.31 471 ALA A O 1
ATOM 3521 N N . LEU A 1 472 ? -6.026 13.142 -3.536 1.00 86.00 472 LEU A N 1
ATOM 3522 C CA . LEU A 1 472 ? -6.444 14.523 -3.294 1.00 86.00 472 LEU A CA 1
ATOM 3523 C C . LEU A 1 472 ? -5.968 15.429 -4.437 1.00 86.00 472 LEU A C 1
ATOM 3525 O O . LEU A 1 472 ? -4.796 15.340 -4.817 1.00 86.00 472 LEU A O 1
ATOM 3529 N N . ALA A 1 473 ? -6.818 16.340 -4.913 1.00 76.12 473 ALA A N 1
ATOM 3530 C CA . ALA A 1 473 ? -6.447 17.355 -5.905 1.00 76.12 473 ALA A CA 1
ATOM 3531 C C . ALA A 1 473 ? -5.796 18.588 -5.268 1.00 76.12 473 ALA A C 1
ATOM 3533 O O . ALA A 1 473 ? -6.268 19.107 -4.259 1.00 76.12 473 ALA A O 1
ATOM 3534 N N . SER A 1 474 ? -4.767 19.123 -5.923 1.00 62.66 474 SER A N 1
ATOM 3535 C CA . SER A 1 474 ? -4.044 20.335 -5.520 1.00 62.66 474 SER A CA 1
ATOM 3536 C C . SER A 1 474 ? -4.697 21.630 -6.035 1.00 62.66 474 SER A C 1
ATOM 3538 O O . SER A 1 474 ? -4.019 22.651 -6.187 1.00 62.66 474 SER A O 1
ATOM 3540 N N . SER A 1 475 ? -5.982 21.597 -6.407 1.00 50.81 475 SER A N 1
ATOM 3541 C CA . SER A 1 475 ? -6.641 22.663 -7.184 1.00 50.81 475 SER A CA 1
ATOM 3542 C C . SER A 1 475 ? -6.776 23.993 -6.433 1.00 50.81 475 SER A C 1
ATOM 3544 O O . SER A 1 475 ? -6.995 25.028 -7.067 1.00 50.81 475 SER A O 1
ATOM 3546 N N . ILE A 1 476 ? -6.586 23.988 -5.111 1.00 46.53 476 ILE A N 1
ATOM 3547 C CA . ILE A 1 476 ? -6.561 25.185 -4.275 1.00 46.53 476 ILE A CA 1
ATOM 3548 C C . ILE A 1 476 ? -5.212 25.266 -3.536 1.00 46.53 476 ILE A C 1
ATOM 3550 O O . ILE A 1 476 ? -4.986 24.518 -2.586 1.00 46.53 476 ILE A O 1
ATOM 3554 N N . PRO A 1 477 ? -4.305 26.195 -3.904 1.00 43.75 477 PRO A N 1
ATOM 3555 C CA . PRO A 1 477 ? -3.103 26.497 -3.129 1.00 43.75 477 PRO A CA 1
ATOM 3556 C C . PRO A 1 477 ? -3.452 27.395 -1.927 1.00 43.75 477 PRO A C 1
ATOM 3558 O O . PRO A 1 477 ? -2.894 28.480 -1.747 1.00 43.75 477 PRO A O 1
ATOM 3561 N N . THR A 1 478 ? -4.427 26.974 -1.125 1.00 46.97 478 THR A N 1
ATOM 3562 C CA . THR A 1 478 ? -4.774 27.604 0.151 1.00 46.97 478 THR A CA 1
ATOM 3563 C C . THR A 1 478 ? -3.774 27.178 1.222 1.00 46.97 478 THR A C 1
ATOM 3565 O O . THR A 1 478 ? -3.504 25.987 1.350 1.00 46.97 478 THR A O 1
ATOM 3568 N N . PRO A 1 479 ? -3.250 28.107 2.043 1.00 38.59 479 PRO A N 1
ATOM 3569 C CA . PRO A 1 479 ? -2.579 27.764 3.293 1.00 38.59 479 PRO A CA 1
ATOM 3570 C C . PRO A 1 479 ? -3.625 27.215 4.274 1.00 38.59 479 PRO A C 1
ATOM 3572 O O . PRO A 1 479 ? -4.243 27.960 5.032 1.00 38.59 479 PRO A O 1
ATOM 3575 N N . GLY A 1 480 ? -3.884 25.916 4.188 1.00 48.47 480 GLY A N 1
ATOM 3576 C CA . GLY A 1 480 ? -4.989 25.252 4.865 1.00 48.47 480 GLY A CA 1
ATOM 3577 C C . GLY A 1 480 ? -5.168 23.846 4.313 1.00 48.47 480 GLY A C 1
ATOM 3578 O O . GLY A 1 480 ? -4.833 23.572 3.162 1.00 48.47 480 GLY A O 1
ATOM 3579 N N . TRP A 1 481 ? -5.687 22.945 5.139 1.00 54.44 481 TRP A N 1
ATOM 3580 C CA . TRP A 1 481 ? -5.866 21.532 4.808 1.00 54.44 481 TRP A CA 1
ATOM 3581 C C . TRP A 1 481 ? -7.143 21.315 3.981 1.00 54.44 481 TRP A C 1
ATOM 3583 O O . TRP A 1 481 ? -7.901 20.375 4.200 1.00 54.44 481 TRP A O 1
ATOM 3593 N N . ASP A 1 482 ? -7.375 22.191 3.008 1.00 57.62 482 ASP A N 1
ATOM 3594 C CA . ASP A 1 482 ? -8.638 22.339 2.285 1.00 57.62 482 ASP A CA 1
ATOM 3595 C C . ASP A 1 482 ? -8.609 21.530 0.974 1.00 57.62 482 ASP A C 1
ATOM 3597 O O . ASP A 1 482 ? -8.998 21.998 -0.093 1.00 57.62 482 ASP A O 1
ATOM 3601 N N . LEU A 1 483 ? -8.069 20.311 1.059 1.00 67.69 483 LEU A N 1
ATOM 3602 C CA . LEU A 1 483 ? -7.845 19.426 -0.082 1.00 67.69 483 LEU A CA 1
ATOM 3603 C C . LEU A 1 483 ? -9.036 18.486 -0.271 1.00 67.69 483 LEU A C 1
ATOM 3605 O O . LEU A 1 483 ? -9.290 17.616 0.567 1.00 67.69 483 LEU A O 1
ATOM 3609 N N . GLU A 1 484 ? -9.734 18.651 -1.390 1.00 78.12 484 GLU A N 1
ATOM 3610 C CA . GLU A 1 484 ? -10.796 17.753 -1.841 1.00 78.12 484 GLU A CA 1
ATOM 3611 C C . GLU A 1 484 ? -10.211 16.538 -2.589 1.00 78.12 484 GLU A C 1
ATOM 3613 O O . GLU A 1 484 ? -9.099 16.574 -3.127 1.00 78.12 484 GLU A O 1
ATOM 3618 N N . LEU A 1 485 ? -10.978 15.447 -2.651 1.00 81.62 485 LEU A N 1
ATOM 3619 C CA . LEU A 1 485 ? -10.746 14.350 -3.591 1.00 81.62 485 LEU A CA 1
ATOM 3620 C C . LEU A 1 485 ? -10.651 14.907 -5.012 1.00 81.62 485 LEU A C 1
ATOM 3622 O O . LEU A 1 485 ? -11.490 15.710 -5.424 1.00 81.62 485 LEU A O 1
ATOM 3626 N N . SER A 1 486 ? -9.669 14.443 -5.784 1.00 82.38 486 SER A N 1
ATOM 3627 C CA . SER A 1 486 ? -9.592 14.810 -7.196 1.00 82.38 486 SER A CA 1
ATOM 3628 C C . SER A 1 486 ? -10.856 14.365 -7.930 1.00 82.38 486 SER A C 1
ATOM 3630 O O . SER A 1 486 ? -11.359 13.263 -7.712 1.00 82.38 486 SER A O 1
ATOM 3632 N N . SER A 1 487 ? -11.374 15.212 -8.826 1.00 80.12 487 SER A N 1
ATOM 3633 C CA . SER A 1 487 ? -12.519 14.872 -9.684 1.00 80.12 487 SER A CA 1
ATOM 3634 C C . SER A 1 487 ? -12.275 13.618 -10.515 1.00 80.12 487 SER A C 1
ATOM 3636 O O . SER A 1 487 ? -13.223 12.946 -10.921 1.00 80.12 487 SER A O 1
ATOM 3638 N N . ASP A 1 488 ? -11.002 13.317 -10.760 1.00 78.25 488 ASP A N 1
ATOM 3639 C CA . ASP A 1 488 ? -10.579 12.346 -11.749 1.00 78.25 488 ASP A CA 1
ATOM 3640 C C . ASP A 1 488 ? -10.431 10.943 -11.155 1.00 78.25 488 ASP A C 1
ATOM 3642 O O . ASP A 1 488 ? -10.297 9.989 -11.915 1.00 78.25 488 ASP A O 1
ATOM 3646 N N . VAL A 1 489 ? -10.501 10.775 -9.828 1.00 84.81 489 VAL A N 1
ATOM 3647 C CA . VAL A 1 489 ? -10.311 9.464 -9.186 1.00 84.81 489 VAL A CA 1
ATOM 3648 C C . VAL A 1 489 ? -11.522 8.542 -9.279 1.00 84.81 489 VAL A C 1
ATOM 3650 O O . VAL A 1 489 ? -12.676 8.967 -9.376 1.00 84.81 489 VAL A O 1
ATOM 3653 N N . CYS A 1 490 ? -11.240 7.248 -9.191 1.00 84.94 490 CYS A N 1
ATOM 3654 C CA . CYS A 1 490 ? -12.225 6.230 -8.874 1.00 84.94 490 CYS A CA 1
ATOM 3655 C C . CYS A 1 490 ? -12.568 6.231 -7.379 1.00 84.94 490 CYS A C 1
ATOM 3657 O O . CYS A 1 490 ? -11.770 6.641 -6.530 1.00 84.94 490 CYS A O 1
ATOM 3659 N N . ARG A 1 491 ? -13.791 5.796 -7.078 1.00 83.38 491 ARG A N 1
ATOM 3660 C CA . ARG A 1 491 ? -14.371 5.744 -5.735 1.00 83.38 491 ARG A CA 1
ATOM 3661 C C . ARG A 1 491 ? -15.567 4.801 -5.701 1.00 83.38 491 ARG A C 1
ATOM 3663 O O . ARG A 1 491 ? -16.145 4.469 -6.736 1.00 83.38 491 ARG A O 1
ATOM 3670 N N . GLY A 1 492 ? -16.020 4.485 -4.496 1.00 79.81 492 GLY A N 1
ATOM 3671 C CA . GLY A 1 492 ? -17.349 3.950 -4.263 1.00 79.81 492 GLY A CA 1
ATOM 3672 C C . GLY A 1 492 ? -17.351 2.605 -3.561 1.00 79.81 492 GLY A C 1
ATOM 3673 O O . GLY A 1 492 ? -16.360 2.098 -3.047 1.00 79.81 492 GLY A O 1
ATOM 3674 N N . ASN A 1 493 ? -18.548 2.044 -3.511 1.00 87.56 493 ASN A N 1
ATOM 3675 C CA . ASN A 1 493 ? -18.860 0.922 -2.648 1.00 87.56 493 ASN A CA 1
ATOM 3676 C C . ASN A 1 493 ? -18.631 -0.414 -3.359 1.00 87.56 493 ASN A C 1
ATOM 3678 O O . ASN A 1 493 ? -19.396 -0.762 -4.263 1.00 87.56 493 ASN A O 1
ATOM 3682 N N . VAL A 1 494 ? -17.613 -1.168 -2.939 1.00 90.06 494 VAL A N 1
ATOM 3683 C CA . VAL A 1 494 ? -17.397 -2.539 -3.415 1.00 90.06 494 VAL A CA 1
ATOM 3684 C C . VAL A 1 494 ? -18.533 -3.406 -2.859 1.00 90.06 494 VAL A C 1
ATOM 3686 O O . VAL A 1 494 ? -18.714 -3.454 -1.637 1.00 90.06 494 VAL A O 1
ATOM 3689 N N . PRO A 1 495 ? -19.342 -4.061 -3.708 1.00 90.88 495 PRO A N 1
ATOM 3690 C CA . PRO A 1 495 ? -20.399 -4.944 -3.240 1.00 90.88 495 PRO A CA 1
ATOM 3691 C C . PRO A 1 495 ? -19.800 -6.188 -2.581 1.00 90.88 495 PRO A C 1
ATOM 3693 O O . PRO A 1 495 ? -18.826 -6.760 -3.061 1.00 90.88 495 PRO A O 1
ATOM 3696 N N . VAL A 1 496 ? -20.421 -6.629 -1.492 1.00 91.88 496 VAL A N 1
ATOM 3697 C CA . VAL A 1 496 ? -20.082 -7.865 -0.779 1.00 91.88 496 VAL A CA 1
ATOM 3698 C C . VAL A 1 496 ? -21.353 -8.660 -0.512 1.00 91.88 496 VAL A C 1
ATOM 3700 O O . VAL A 1 496 ? -22.445 -8.098 -0.442 1.00 91.88 496 VAL A O 1
ATOM 3703 N N . THR A 1 497 ? -21.239 -9.972 -0.346 1.00 92.38 497 THR A N 1
ATOM 3704 C CA . THR A 1 497 ? -22.312 -10.808 0.204 1.00 92.38 497 THR A CA 1
ATOM 3705 C C . THR A 1 497 ? -21.783 -11.529 1.433 1.00 92.38 497 THR A C 1
ATOM 3707 O O . THR A 1 497 ? -20.676 -12.060 1.414 1.00 92.38 497 THR A O 1
ATOM 3710 N N . THR A 1 498 ? -22.538 -11.495 2.530 1.00 89.62 498 THR A N 1
ATOM 3711 C CA . THR A 1 498 ? -22.134 -12.170 3.768 1.00 89.62 498 THR A CA 1
ATOM 3712 C C . THR A 1 498 ? -22.384 -13.674 3.685 1.00 89.62 498 THR A C 1
ATOM 3714 O O . THR A 1 498 ? -23.216 -14.129 2.900 1.00 89.62 498 THR A O 1
ATOM 3717 N N . VAL A 1 499 ? -21.768 -14.457 4.575 1.00 84.56 499 VAL A N 1
ATOM 3718 C CA . VAL A 1 499 ? -22.072 -15.898 4.754 1.00 84.56 499 VAL A CA 1
ATOM 3719 C C . VAL A 1 499 ? -23.577 -16.167 4.989 1.00 84.56 499 VAL A C 1
ATOM 3721 O O . VAL A 1 499 ? -24.080 -17.249 4.686 1.00 84.56 499 VAL A O 1
ATOM 3724 N N . GLY A 1 500 ? -24.332 -15.180 5.492 1.00 84.50 500 GLY A N 1
ATOM 3725 C CA . GLY A 1 500 ? -25.791 -15.244 5.642 1.00 84.50 500 GLY A CA 1
ATOM 3726 C C . GLY A 1 500 ? -26.598 -15.016 4.353 1.00 84.50 500 GLY A C 1
ATOM 3727 O O . GLY A 1 500 ? -27.826 -15.085 4.396 1.00 84.50 500 GLY A O 1
ATOM 3728 N N . GLY A 1 501 ? -25.943 -14.728 3.224 1.00 87.50 501 GLY A N 1
ATOM 3729 C CA . GLY A 1 501 ? -26.572 -14.400 1.941 1.00 87.50 501 GLY A CA 1
ATOM 3730 C C . GLY A 1 501 ? -27.075 -12.955 1.829 1.00 87.50 501 GLY A C 1
ATOM 3731 O O . GLY A 1 501 ? -27.839 -12.651 0.914 1.00 87.50 501 GLY A O 1
ATOM 3732 N N . LEU A 1 502 ? -26.688 -12.063 2.748 1.00 90.56 502 LEU A N 1
ATOM 3733 C CA . LEU A 1 502 ? -27.058 -10.649 2.688 1.00 90.56 502 LEU A CA 1
ATOM 3734 C C . LEU A 1 502 ? -26.072 -9.888 1.801 1.00 90.56 502 LEU A C 1
ATOM 3736 O O . LEU A 1 502 ? -24.887 -9.820 2.120 1.00 90.56 502 LEU A O 1
ATOM 3740 N N . THR A 1 503 ? -26.562 -9.275 0.725 1.00 91.12 503 THR A N 1
ATOM 3741 C CA . THR A 1 503 ? -25.768 -8.342 -0.082 1.00 91.12 503 THR A CA 1
ATOM 3742 C C . THR A 1 503 ? -25.670 -6.984 0.612 1.00 91.12 503 THR A C 1
ATOM 3744 O O . THR A 1 503 ? -26.679 -6.408 1.022 1.00 91.12 503 THR A O 1
ATOM 3747 N N . ALA A 1 504 ? -24.450 -6.471 0.720 1.00 91.19 504 ALA A N 1
ATOM 3748 C CA . ALA A 1 504 ? -24.101 -5.193 1.321 1.00 91.19 504 ALA A CA 1
ATOM 3749 C C . ALA A 1 504 ? -22.903 -4.573 0.574 1.00 91.19 504 ALA A C 1
ATOM 3751 O O . ALA A 1 504 ? -22.602 -4.970 -0.553 1.00 91.19 504 ALA A O 1
ATOM 3752 N N . THR A 1 505 ? -22.228 -3.592 1.175 1.00 91.19 505 THR A N 1
ATOM 3753 C CA . THR A 1 505 ? -21.054 -2.934 0.587 1.00 91.19 505 THR A CA 1
ATOM 3754 C C . THR A 1 505 ? -19.947 -2.696 1.612 1.00 91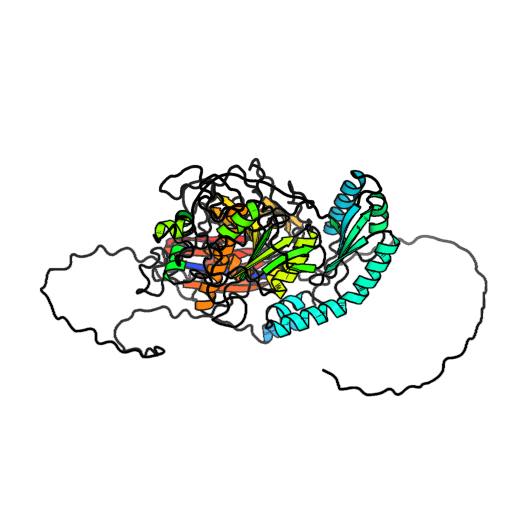.19 505 THR A C 1
ATOM 3756 O O . THR A 1 505 ? -20.203 -2.592 2.814 1.00 91.19 505 THR A O 1
ATOM 3759 N N . THR A 1 506 ? -18.715 -2.590 1.115 1.00 91.06 506 THR A N 1
ATOM 3760 C CA . THR A 1 506 ? -17.518 -2.163 1.848 1.00 91.06 506 THR A CA 1
ATOM 3761 C C . THR A 1 506 ? -16.836 -1.020 1.091 1.00 91.06 506 THR A C 1
ATOM 3763 O O . THR A 1 506 ? -16.913 -0.957 -0.137 1.00 91.06 506 THR A O 1
ATOM 3766 N N . ALA A 1 507 ? -16.134 -0.137 1.802 1.00 89.44 507 ALA A N 1
ATOM 3767 C CA . ALA A 1 507 ? -15.291 0.876 1.168 1.00 89.44 507 ALA A CA 1
ATOM 3768 C C . ALA A 1 507 ? -14.115 0.200 0.439 1.00 89.44 507 ALA A C 1
ATOM 3770 O O . ALA A 1 507 ? -13.354 -0.546 1.071 1.00 89.44 507 ALA A O 1
ATOM 3771 N N . GLY A 1 508 ? -13.977 0.443 -0.869 1.00 89.00 508 GLY A N 1
ATOM 3772 C CA . GLY A 1 508 ? -12.873 -0.079 -1.680 1.00 89.00 508 GLY A CA 1
ATOM 3773 C C . GLY A 1 508 ? -11.577 0.691 -1.434 1.00 89.00 508 GLY A C 1
ATOM 3774 O O . GLY A 1 508 ? -10.579 0.093 -1.023 1.00 89.00 508 GLY A O 1
ATOM 3775 N N . ILE A 1 509 ? -11.629 2.025 -1.503 1.00 93.06 509 ILE A N 1
ATOM 3776 C CA . ILE A 1 509 ? -10.564 2.923 -1.031 1.00 93.06 509 ILE A CA 1
ATOM 3777 C C . ILE A 1 509 ? -10.262 2.690 0.459 1.00 93.06 509 ILE A C 1
ATOM 3779 O O . ILE A 1 509 ? -11.152 2.656 1.309 1.00 93.06 509 ILE A O 1
ATOM 3783 N N . GLY A 1 510 ? -8.977 2.520 0.789 1.00 94.38 510 GLY A N 1
ATOM 3784 C CA . GLY A 1 510 ? -8.502 2.378 2.166 1.00 94.38 510 GLY A CA 1
ATOM 3785 C C . GLY A 1 510 ? -8.047 3.703 2.771 1.00 94.38 510 GLY A C 1
ATOM 3786 O O . GLY A 1 510 ? -8.282 3.951 3.953 1.00 94.38 510 GLY A O 1
ATOM 3787 N N . ILE A 1 511 ? -7.400 4.553 1.974 1.00 94.94 511 ILE A N 1
ATOM 3788 C CA . ILE A 1 511 ? -6.856 5.844 2.407 1.00 94.94 511 ILE A CA 1
ATOM 3789 C C . ILE A 1 511 ? -6.734 6.797 1.211 1.00 94.94 511 ILE A C 1
ATOM 3791 O O . ILE A 1 511 ? -6.639 6.353 0.063 1.00 94.94 511 ILE A O 1
ATOM 3795 N N . VAL A 1 512 ? -6.684 8.105 1.462 1.00 93.00 512 VAL A N 1
ATOM 3796 C CA . VAL A 1 512 ? -6.351 9.109 0.437 1.00 93.00 512 VAL A CA 1
ATOM 3797 C C . VAL A 1 512 ? -5.045 9.821 0.757 1.00 93.00 512 VAL A C 1
ATOM 3799 O O . VAL A 1 512 ? -4.686 10.006 1.919 1.00 93.00 512 VAL A O 1
ATOM 3802 N N . ALA A 1 513 ? -4.318 10.234 -0.274 1.00 92.25 513 ALA A N 1
ATOM 3803 C CA . ALA A 1 513 ? -3.066 10.969 -0.125 1.00 92.25 513 ALA A CA 1
ATOM 3804 C C . ALA A 1 513 ? -2.939 12.070 -1.192 1.00 92.25 513 ALA A C 1
ATOM 3806 O O . ALA A 1 513 ? -3.682 12.054 -2.180 1.00 92.25 513 ALA A O 1
ATOM 3807 N N . PRO A 1 514 ? -2.019 13.038 -1.010 1.00 88.69 514 PRO A N 1
ATOM 3808 C CA . PRO A 1 514 ? -1.672 14.008 -2.044 1.00 88.69 514 PRO A CA 1
ATOM 3809 C C . PRO A 1 514 ? -1.368 13.285 -3.367 1.00 88.69 514 PRO A C 1
ATOM 3811 O O . PRO A 1 514 ? -0.432 12.497 -3.428 1.00 88.69 514 PRO A O 1
ATOM 3814 N N . GLY A 1 515 ? -2.187 13.480 -4.404 1.00 84.81 515 GLY A N 1
ATOM 3815 C CA . GLY A 1 515 ? -2.061 12.722 -5.658 1.00 84.81 515 GLY A CA 1
ATOM 3816 C C . GLY A 1 515 ? -1.481 13.498 -6.826 1.00 84.81 515 GLY A C 1
ATOM 3817 O O . GLY A 1 515 ? -1.448 12.994 -7.931 1.00 84.81 515 GLY A O 1
ATOM 3818 N N . ASP A 1 516 ? -1.038 14.716 -6.597 1.00 82.62 516 ASP A N 1
ATOM 3819 C CA . ASP A 1 516 ? -0.662 15.689 -7.613 1.00 82.62 516 ASP A CA 1
ATOM 3820 C C . ASP A 1 516 ? 0.819 16.056 -7.344 1.00 82.62 516 ASP A C 1
ATOM 3822 O O . ASP A 1 516 ? 1.119 16.376 -6.205 1.00 82.62 516 ASP A O 1
ATOM 3826 N N . ILE A 1 517 ? 1.798 16.007 -8.266 1.00 83.75 517 ILE A N 1
ATOM 3827 C CA . ILE A 1 517 ? 3.227 16.295 -7.938 1.00 83.75 517 ILE A CA 1
ATOM 3828 C C . ILE A 1 517 ? 4.047 17.135 -8.946 1.00 83.75 517 ILE A C 1
ATOM 3830 O O . ILE A 1 517 ? 4.074 16.883 -10.140 1.00 83.75 517 ILE A O 1
ATOM 3834 N N . ARG A 1 518 ? 4.848 18.080 -8.436 1.00 85.62 518 ARG A N 1
ATOM 3835 C CA . ARG A 1 518 ? 5.855 18.921 -9.111 1.00 85.62 518 ARG A CA 1
ATOM 3836 C C . ARG A 1 518 ? 7.230 18.738 -8.480 1.00 85.62 518 ARG A C 1
ATOM 3838 O O . ARG A 1 518 ? 7.354 18.230 -7.372 1.00 85.62 518 ARG A O 1
ATOM 3845 N N . ASN A 1 519 ? 8.250 19.262 -9.157 1.00 86.69 519 ASN A N 1
ATOM 3846 C CA . ASN A 1 519 ? 9.660 19.185 -8.761 1.00 86.69 519 ASN A CA 1
ATOM 3847 C C . ASN A 1 519 ? 10.163 17.736 -8.619 1.00 86.69 519 ASN A C 1
ATOM 3849 O O . ASN A 1 519 ? 11.182 17.489 -7.976 1.00 86.69 519 ASN A O 1
ATOM 3853 N N . TYR A 1 520 ? 9.470 16.795 -9.263 1.00 91.75 520 TYR A N 1
ATOM 3854 C CA . TYR A 1 520 ? 9.875 15.404 -9.374 1.00 91.75 520 TYR A CA 1
ATOM 3855 C C . TYR A 1 520 ? 10.991 15.238 -10.404 1.00 91.75 520 TYR A C 1
ATOM 3857 O O . TYR A 1 520 ? 11.182 16.089 -11.279 1.00 91.75 520 TYR A O 1
ATOM 3865 N N . PHE A 1 521 ? 11.724 14.131 -10.302 1.00 94.25 521 PHE A N 1
ATOM 3866 C CA . PHE A 1 521 ? 12.836 13.823 -11.199 1.00 94.25 521 PHE A CA 1
ATOM 3867 C C . PHE A 1 521 ? 12.346 13.632 -12.642 1.00 94.25 521 PHE A C 1
ATOM 3869 O O . PHE A 1 521 ? 11.424 12.859 -12.908 1.00 94.25 521 PHE A O 1
ATOM 3876 N N . ASP A 1 522 ? 12.971 14.323 -13.589 1.00 90.62 522 ASP A N 1
ATOM 3877 C CA . ASP A 1 522 ? 12.686 14.171 -15.010 1.00 90.62 522 ASP A CA 1
ATOM 3878 C C . ASP A 1 522 ? 13.104 12.773 -15.488 1.00 90.62 522 ASP A C 1
ATOM 3880 O O . ASP A 1 522 ? 14.193 12.269 -15.208 1.00 90.62 522 ASP A O 1
ATOM 3884 N N . SER A 1 523 ? 12.222 12.132 -16.248 1.00 85.06 523 SER A N 1
ATOM 3885 C CA . SER A 1 523 ? 12.533 10.890 -16.948 1.00 85.06 523 SER A CA 1
ATOM 3886 C C . SER A 1 523 ? 13.613 11.063 -18.018 1.00 85.06 523 SER A C 1
ATOM 3888 O O . SER A 1 523 ? 14.412 10.165 -18.240 1.00 85.06 523 SER A O 1
ATOM 3890 N N . THR A 1 524 ? 13.650 12.196 -18.715 1.00 84.94 524 THR A N 1
ATOM 3891 C CA . THR A 1 524 ? 14.491 12.374 -19.909 1.00 84.94 524 THR A CA 1
ATOM 3892 C C . THR A 1 524 ? 15.831 13.048 -19.634 1.00 84.94 524 THR A C 1
ATOM 3894 O O . THR A 1 524 ? 16.737 12.970 -20.465 1.00 84.94 524 THR A O 1
ATOM 3897 N N . SER A 1 525 ? 15.981 13.687 -18.473 1.00 88.88 525 SER A N 1
ATOM 3898 C CA . SER A 1 525 ? 17.190 14.398 -18.067 1.00 88.88 525 SER A CA 1
ATOM 3899 C C . SER A 1 525 ? 17.476 14.200 -16.580 1.00 88.88 525 SER A C 1
ATOM 3901 O O . SER A 1 525 ? 16.601 13.830 -15.806 1.00 88.88 525 SER A O 1
ATOM 3903 N N . ASN A 1 526 ? 18.701 14.495 -16.150 1.00 91.12 526 ASN A N 1
ATOM 3904 C CA . ASN A 1 526 ? 19.073 14.504 -14.731 1.00 91.12 526 ASN A CA 1
ATOM 3905 C C . ASN A 1 526 ? 18.627 15.807 -14.030 1.00 91.12 526 ASN A C 1
ATOM 3907 O O . ASN A 1 526 ? 19.405 16.418 -13.304 1.00 91.12 526 ASN A O 1
ATOM 3911 N N . GLY A 1 527 ? 17.414 16.270 -14.338 1.00 92.12 527 GLY A N 1
ATOM 3912 C CA . GLY A 1 527 ? 16.811 17.497 -13.825 1.00 92.12 527 GLY A CA 1
ATOM 3913 C C . GLY A 1 527 ? 15.406 17.253 -13.274 1.00 92.12 527 GLY A C 1
ATOM 3914 O O . GLY A 1 527 ? 15.023 16.121 -13.002 1.00 92.12 527 GLY A O 1
ATOM 3915 N N . TYR A 1 528 ? 14.618 18.319 -13.122 1.00 90.81 528 TYR A N 1
ATOM 3916 C CA . TYR A 1 528 ? 13.344 18.283 -12.395 1.00 90.81 528 TYR A CA 1
ATOM 3917 C C . TYR A 1 528 ? 12.227 18.901 -13.223 1.00 90.81 528 TYR A C 1
ATOM 3919 O O . TYR A 1 528 ? 12.427 19.916 -13.896 1.00 90.81 528 TYR A O 1
ATOM 3927 N N . VAL A 1 529 ? 11.030 18.334 -13.119 1.00 84.94 529 VAL A N 1
ATOM 3928 C CA . VAL A 1 529 ? 9.852 18.823 -13.834 1.00 84.94 529 VAL A CA 1
ATOM 3929 C C . VAL A 1 529 ? 8.985 19.664 -12.900 1.00 84.94 529 VAL A C 1
ATOM 3931 O O . VAL A 1 529 ? 8.398 19.168 -11.944 1.00 84.94 529 VAL A O 1
ATOM 3934 N N . ALA A 1 530 ? 8.879 20.961 -13.185 1.00 78.81 530 ALA A N 1
ATOM 3935 C CA . ALA A 1 530 ? 8.057 21.891 -12.403 1.00 78.81 530 ALA A CA 1
ATOM 3936 C C . ALA A 1 530 ? 6.547 21.847 -12.755 1.00 78.81 530 ALA A C 1
ATOM 3938 O O . ALA A 1 530 ? 5.737 22.479 -12.075 1.00 78.81 530 ALA A O 1
ATOM 3939 N N . THR A 1 531 ? 6.164 21.149 -13.832 1.00 74.81 531 THR A N 1
ATOM 3940 C CA . THR A 1 531 ? 4.801 21.116 -14.405 1.00 74.81 531 THR A CA 1
ATOM 3941 C C . THR A 1 531 ? 3.955 19.933 -13.938 1.00 74.81 531 THR A C 1
ATOM 3943 O O . THR A 1 531 ? 4.491 18.985 -13.382 1.00 74.81 531 THR A O 1
ATOM 3946 N N . GLY A 1 532 ? 2.637 20.031 -14.165 1.00 75.25 532 GLY A N 1
ATOM 3947 C CA . GLY A 1 532 ? 1.581 19.066 -13.812 1.00 75.25 532 GLY A CA 1
ATOM 3948 C C . GLY A 1 532 ? 1.913 17.580 -13.999 1.00 75.25 532 GLY A C 1
ATOM 3949 O O . GLY A 1 532 ? 2.152 17.195 -15.144 1.00 75.25 532 GLY A O 1
ATOM 3950 N N . VAL A 1 533 ? 1.819 16.751 -12.948 1.00 77.38 533 VAL A N 1
ATOM 3951 C CA . VAL A 1 533 ? 1.447 15.330 -13.075 1.00 77.38 533 VAL A CA 1
ATOM 3952 C C . VAL A 1 533 ? 0.719 14.782 -11.838 1.00 77.38 533 VAL A C 1
ATOM 3954 O O . VAL A 1 533 ? 1.252 14.798 -10.734 1.00 77.38 533 VAL A O 1
ATOM 3957 N N . GLY A 1 534 ? -0.472 14.202 -12.023 1.00 83.31 534 GLY A N 1
ATOM 3958 C CA . GLY A 1 534 ? -1.290 13.761 -10.889 1.00 83.31 534 GLY A CA 1
ATOM 3959 C C . GLY A 1 534 ? -2.342 12.685 -11.166 1.00 83.31 534 GLY A C 1
ATOM 3960 O O . GLY A 1 534 ? -2.668 12.397 -12.315 1.00 83.31 534 GLY A O 1
ATOM 3961 N N . GLY A 1 535 ? -2.839 12.066 -10.099 1.00 84.69 535 GLY A N 1
ATOM 3962 C CA . GLY A 1 535 ? -3.743 10.915 -10.062 1.00 84.69 535 GLY A CA 1
ATOM 3963 C C . GLY A 1 535 ? -3.416 9.966 -8.898 1.00 84.69 535 GLY A C 1
ATOM 3964 O O . GLY A 1 535 ? -2.438 10.152 -8.170 1.00 84.69 535 GLY A O 1
ATOM 3965 N N . CYS A 1 536 ? -4.192 8.890 -8.716 1.00 90.12 536 CYS A N 1
ATOM 3966 C CA . CYS A 1 536 ? -3.900 7.915 -7.651 1.00 90.12 536 CYS A CA 1
ATOM 3967 C C . CYS A 1 536 ? -2.540 7.225 -7.799 1.00 90.12 536 CYS A C 1
ATOM 3969 O O . CYS A 1 536 ? -2.011 6.697 -6.824 1.00 90.12 536 CYS A O 1
ATOM 3971 N N . SER A 1 537 ? -1.957 7.246 -8.997 1.00 89.81 537 SER A N 1
ATOM 3972 C CA . SER A 1 537 ? -0.680 6.602 -9.290 1.00 89.81 537 SER A CA 1
ATOM 3973 C C . SER A 1 537 ? 0.484 7.315 -8.612 1.00 89.81 537 SER A C 1
ATOM 3975 O O . SER A 1 537 ? 1.536 6.720 -8.413 1.00 89.81 537 SER A O 1
ATOM 3977 N N . ILE A 1 538 ? 0.271 8.568 -8.215 1.00 91.88 538 ILE A N 1
ATOM 3978 C CA . ILE A 1 538 ? 1.170 9.403 -7.425 1.00 91.88 538 ILE A CA 1
ATOM 3979 C C . ILE A 1 538 ? 0.819 9.328 -5.931 1.00 91.88 538 ILE A C 1
ATOM 3981 O O . ILE A 1 538 ? 1.712 9.276 -5.088 1.00 91.88 538 ILE A O 1
ATOM 3985 N N . ALA A 1 539 ? -0.469 9.237 -5.587 1.00 93.44 539 ALA A N 1
ATOM 3986 C CA . ALA A 1 539 ? -0.905 9.065 -4.200 1.00 93.44 539 ALA A CA 1
ATOM 3987 C C . ALA A 1 539 ? -0.448 7.714 -3.607 1.00 93.44 539 ALA A C 1
ATOM 3989 O O . ALA A 1 539 ? 0.026 7.661 -2.471 1.00 93.44 539 ALA A O 1
ATOM 3990 N N . ALA A 1 540 ? -0.542 6.624 -4.377 1.00 95.75 540 ALA A N 1
ATOM 3991 C CA . ALA A 1 540 ? -0.117 5.282 -3.973 1.00 95.75 540 ALA A CA 1
ATOM 3992 C C . ALA A 1 540 ? 1.359 5.198 -3.510 1.00 95.75 540 ALA A C 1
ATOM 3994 O O . ALA A 1 540 ? 1.581 4.728 -2.393 1.00 95.75 540 ALA A O 1
ATOM 3995 N N . PRO A 1 541 ? 2.365 5.710 -4.251 1.00 96.94 541 PRO A N 1
ATOM 3996 C CA . PRO A 1 541 ? 3.766 5.656 -3.839 1.00 96.94 541 PRO A CA 1
ATOM 3997 C C . PRO A 1 541 ? 4.053 6.578 -2.654 1.00 96.94 541 PRO A C 1
ATOM 3999 O O . PRO A 1 541 ? 4.906 6.253 -1.829 1.00 96.94 541 PRO A O 1
ATOM 4002 N N . ILE A 1 542 ? 3.311 7.683 -2.509 1.00 96.06 542 ILE A N 1
ATOM 4003 C CA . ILE A 1 542 ? 3.374 8.523 -1.306 1.00 96.06 542 ILE A CA 1
ATOM 4004 C C . ILE A 1 542 ? 2.948 7.714 -0.073 1.00 96.06 542 ILE A C 1
ATOM 4006 O O . ILE A 1 542 ? 3.652 7.701 0.940 1.00 96.06 542 ILE A O 1
ATOM 4010 N N . VAL A 1 543 ? 1.849 6.964 -0.179 1.00 97.44 543 VAL A N 1
ATOM 4011 C CA . VAL A 1 543 ? 1.411 6.036 0.871 1.00 97.44 543 VAL A CA 1
ATOM 4012 C C . VAL A 1 543 ? 2.413 4.905 1.088 1.00 97.44 543 VAL A C 1
ATOM 4014 O O . VAL A 1 543 ? 2.705 4.571 2.234 1.00 97.44 543 VAL A O 1
ATOM 4017 N N . ALA A 1 544 ? 2.999 4.352 0.027 1.00 97.94 544 ALA A N 1
ATOM 4018 C CA . ALA A 1 544 ? 4.013 3.305 0.123 1.00 97.94 544 ALA A CA 1
ATOM 4019 C C . ALA A 1 544 ? 5.244 3.764 0.925 1.00 97.94 544 ALA A C 1
ATOM 4021 O O . ALA A 1 544 ? 5.701 3.060 1.828 1.00 97.94 544 ALA A O 1
ATOM 4022 N N . GLY A 1 545 ? 5.736 4.977 0.655 1.00 96.81 545 GLY A N 1
ATOM 4023 C CA . GLY A 1 545 ? 6.810 5.586 1.434 1.00 96.81 545 GLY A CA 1
ATOM 4024 C C . GLY A 1 545 ? 6.406 5.843 2.891 1.00 96.81 545 GLY A C 1
ATOM 4025 O O . GLY A 1 545 ? 7.173 5.539 3.804 1.00 96.81 545 GLY A O 1
ATOM 4026 N N . GLY A 1 546 ? 5.173 6.307 3.129 1.00 95.75 546 GLY A N 1
ATOM 4027 C CA . GLY A 1 546 ? 4.611 6.467 4.475 1.00 95.75 546 GLY A CA 1
ATOM 4028 C C . GLY A 1 546 ? 4.538 5.158 5.274 1.00 95.75 546 GLY A C 1
ATOM 4029 O O . GLY A 1 546 ? 4.918 5.128 6.443 1.00 95.75 546 GLY A O 1
ATOM 4030 N N . VAL A 1 547 ? 4.136 4.053 4.637 1.00 96.69 547 VAL A N 1
ATOM 4031 C CA . VAL A 1 547 ? 4.137 2.707 5.239 1.00 96.69 547 VAL A CA 1
ATOM 4032 C C . VAL A 1 547 ? 5.555 2.246 5.588 1.00 96.69 547 VAL A C 1
ATOM 4034 O O . VAL A 1 547 ? 5.753 1.628 6.634 1.00 96.69 547 VAL A O 1
ATOM 4037 N N . GLY A 1 548 ? 6.547 2.541 4.745 1.00 95.81 548 GLY A N 1
ATOM 4038 C CA . GLY A 1 548 ? 7.942 2.203 5.029 1.00 95.81 548 GLY A CA 1
ATOM 4039 C C . GLY A 1 548 ? 8.522 2.989 6.210 1.00 95.81 548 GLY A C 1
ATOM 4040 O O . GLY A 1 548 ? 9.148 2.391 7.083 1.00 95.81 548 GLY A O 1
ATOM 4041 N N . ALA A 1 549 ? 8.231 4.291 6.306 1.00 93.19 549 ALA A N 1
ATOM 4042 C CA . ALA A 1 549 ? 8.622 5.115 7.455 1.00 93.19 549 ALA A CA 1
ATOM 4043 C C . ALA A 1 549 ? 7.933 4.639 8.749 1.00 93.19 549 ALA A C 1
ATOM 4045 O O . ALA A 1 549 ? 8.561 4.533 9.802 1.00 93.19 549 ALA A O 1
ATOM 4046 N N . LEU A 1 550 ? 6.652 4.264 8.657 1.00 93.06 550 LEU A N 1
ATOM 4047 C CA . LEU A 1 550 ? 5.904 3.670 9.763 1.00 93.06 550 LEU A CA 1
ATOM 4048 C C . LEU A 1 550 ? 6.484 2.306 10.185 1.00 93.06 550 LEU A C 1
ATOM 4050 O O . LEU A 1 550 ? 6.544 2.021 11.378 1.00 93.06 550 LEU A O 1
ATOM 4054 N N . ARG A 1 551 ? 6.963 1.466 9.254 1.00 93.50 551 ARG A N 1
ATOM 4055 C CA . ARG A 1 551 ? 7.660 0.208 9.589 1.00 93.50 551 ARG A CA 1
ATOM 4056 C C . ARG A 1 551 ? 8.932 0.463 10.389 1.00 93.50 551 ARG A C 1
ATOM 4058 O O . ARG A 1 551 ? 9.109 -0.179 11.424 1.00 93.50 551 ARG A O 1
ATOM 4065 N N . ASP A 1 552 ? 9.780 1.377 9.922 1.00 90.50 552 ASP A N 1
ATOM 4066 C CA . ASP A 1 552 ? 11.023 1.758 10.599 1.00 90.50 552 ASP A CA 1
ATOM 4067 C C . ASP A 1 552 ? 10.727 2.205 12.046 1.00 90.50 552 ASP A C 1
ATOM 4069 O O . ASP A 1 552 ? 11.227 1.619 13.015 1.00 90.50 552 ASP A O 1
ATOM 4073 N N . ALA A 1 553 ? 9.768 3.124 12.194 1.00 88.00 553 ALA A N 1
ATOM 4074 C CA . ALA A 1 553 ? 9.297 3.613 13.483 1.00 88.00 553 ALA A CA 1
ATOM 4075 C C . ALA A 1 553 ? 8.767 2.491 14.397 1.00 88.00 553 ALA A C 1
ATOM 4077 O O . ALA A 1 553 ? 9.236 2.331 15.522 1.00 88.00 553 ALA A O 1
ATOM 4078 N N . LEU A 1 554 ? 7.836 1.650 13.936 1.00 88.00 554 LEU A N 1
ATOM 4079 C CA . LEU A 1 554 ? 7.257 0.577 14.760 1.00 88.00 554 LEU A CA 1
ATOM 4080 C C . LEU A 1 554 ? 8.305 -0.477 15.168 1.00 88.00 554 LEU A C 1
ATOM 4082 O O . LEU A 1 554 ? 8.266 -0.984 16.294 1.00 88.00 554 LEU A O 1
ATOM 4086 N N . LYS A 1 555 ? 9.274 -0.788 14.294 1.00 86.56 555 LYS A N 1
ATOM 4087 C CA . LYS A 1 555 ? 10.390 -1.683 14.636 1.00 86.56 555 LYS A CA 1
ATOM 4088 C C . LYS A 1 555 ? 11.366 -1.065 15.630 1.00 86.56 555 LYS A C 1
ATOM 4090 O O . LYS A 1 555 ? 11.905 -1.808 16.449 1.00 86.56 555 LYS A O 1
ATOM 4095 N N . TYR A 1 556 ? 11.579 0.252 15.615 1.00 83.94 556 TYR A N 1
ATOM 4096 C CA . TYR A 1 556 ? 12.394 0.935 16.629 1.00 83.94 556 TYR A CA 1
ATOM 4097 C C . TYR A 1 556 ? 11.852 0.687 18.047 1.00 83.94 556 TYR A C 1
ATOM 4099 O O . TYR A 1 556 ? 12.621 0.414 18.967 1.00 83.94 556 TYR A O 1
ATOM 410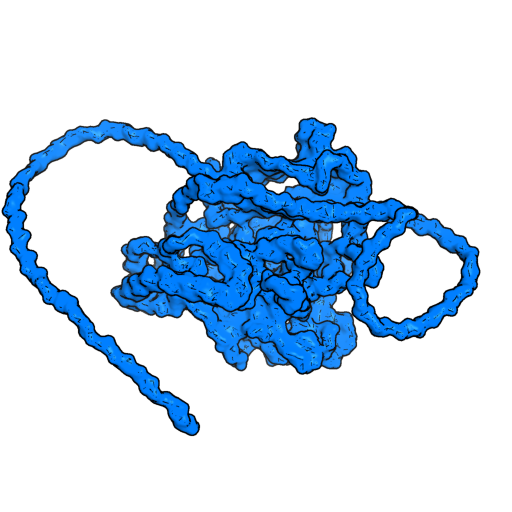7 N N . PHE A 1 557 ? 10.525 0.667 18.212 1.00 78.62 557 PHE A N 1
ATOM 4108 C CA . PHE A 1 557 ? 9.855 0.320 19.476 1.00 78.62 557 PHE A CA 1
ATOM 4109 C C . PHE A 1 557 ? 9.744 -1.193 19.747 1.00 78.62 557 PHE A C 1
ATOM 4111 O O . PHE A 1 557 ? 9.103 -1.607 20.716 1.00 78.62 557 PHE A O 1
ATOM 4118 N N . GLY A 1 558 ? 10.369 -2.034 18.918 1.00 81.00 558 GLY A N 1
ATOM 4119 C CA . GLY A 1 558 ? 10.381 -3.489 19.072 1.00 81.00 558 GLY A CA 1
ATOM 4120 C C . GLY A 1 558 ? 9.055 -4.176 18.738 1.00 81.00 558 GLY A C 1
ATOM 4121 O O . GLY A 1 558 ? 8.834 -5.307 19.178 1.00 81.00 558 GLY A O 1
ATOM 4122 N N . TRP A 1 559 ? 8.150 -3.524 18.000 1.00 82.12 559 TRP A N 1
ATOM 4123 C CA . TRP A 1 559 ? 6.873 -4.131 17.622 1.00 82.12 559 TRP A CA 1
ATOM 4124 C C . TRP A 1 559 ? 7.011 -5.020 16.382 1.00 82.12 559 TRP A C 1
ATOM 4126 O O . TRP A 1 559 ? 7.933 -4.889 15.576 1.00 82.12 559 TRP A O 1
ATOM 4136 N N . GLY A 1 560 ? 6.061 -5.944 16.227 1.00 72.50 560 GLY A N 1
ATOM 4137 C CA . GLY A 1 560 ? 6.041 -6.972 15.185 1.00 72.50 560 GLY A CA 1
ATOM 4138 C C . GLY A 1 560 ? 5.688 -6.473 13.781 1.00 72.50 560 GLY A C 1
ATOM 4139 O O . GLY A 1 560 ? 4.902 -7.126 13.103 1.00 72.50 560 GLY A O 1
ATOM 4140 N N . ALA A 1 561 ? 6.287 -5.372 13.317 1.00 81.75 561 ALA A N 1
ATOM 4141 C CA . ALA A 1 561 ? 6.040 -4.738 12.014 1.00 81.75 561 ALA A CA 1
ATOM 4142 C C . ALA A 1 561 ? 6.553 -5.544 10.791 1.00 81.75 561 ALA A C 1
ATOM 4144 O O . ALA A 1 561 ? 6.904 -4.983 9.756 1.00 81.75 561 ALA A O 1
ATOM 4145 N N . ASN A 1 562 ? 6.594 -6.873 10.919 1.00 85.62 562 ASN A N 1
ATOM 4146 C CA . ASN A 1 562 ? 6.735 -7.833 9.827 1.00 85.62 562 ASN A CA 1
ATOM 4147 C C . ASN A 1 562 ? 5.369 -8.360 9.342 1.00 85.62 562 ASN A C 1
ATOM 4149 O O . ASN A 1 562 ? 5.343 -9.121 8.384 1.00 85.62 562 ASN A O 1
ATOM 4153 N N . ASP A 1 563 ? 4.250 -8.003 9.983 1.00 89.00 563 ASP A N 1
ATOM 4154 C CA . ASP A 1 563 ? 2.900 -8.312 9.493 1.00 89.00 563 ASP A CA 1
ATOM 4155 C C . ASP A 1 563 ? 2.368 -7.138 8.645 1.00 89.00 563 ASP A C 1
ATOM 4157 O O . ASP A 1 563 ? 2.285 -5.997 9.111 1.00 89.00 563 ASP A O 1
ATOM 4161 N N . ALA A 1 564 ? 2.003 -7.410 7.388 1.00 92.50 564 ALA A N 1
ATOM 4162 C CA . ALA A 1 564 ? 1.484 -6.398 6.469 1.00 92.50 564 ALA A CA 1
ATOM 4163 C C . ALA A 1 564 ? 0.148 -5.799 6.945 1.00 92.50 564 ALA A C 1
ATOM 4165 O O . ALA A 1 564 ? -0.082 -4.595 6.825 1.00 92.50 564 ALA A O 1
ATOM 4166 N N . ARG A 1 565 ? -0.715 -6.625 7.548 1.00 91.94 565 ARG A N 1
ATOM 4167 C CA . ARG A 1 565 ? -2.029 -6.226 8.068 1.00 91.94 565 ARG A CA 1
ATOM 4168 C C . ARG A 1 565 ? -1.854 -5.328 9.280 1.00 91.94 565 ARG A C 1
ATOM 4170 O O . ARG A 1 565 ? -2.553 -4.324 9.388 1.00 91.94 565 ARG A O 1
ATOM 4177 N N . MET A 1 566 ? -0.890 -5.634 10.158 1.00 90.56 566 MET A N 1
ATOM 4178 C CA . MET A 1 566 ? -0.515 -4.732 11.253 1.00 90.56 566 MET A CA 1
ATOM 4179 C C . MET A 1 566 ? -0.162 -3.351 10.688 1.00 90.56 566 MET A C 1
ATOM 4181 O O . MET A 1 566 ? -0.746 -2.361 11.123 1.00 90.56 566 MET A O 1
ATOM 4185 N N . LEU A 1 567 ? 0.738 -3.272 9.705 1.00 93.00 567 LEU A N 1
ATOM 4186 C CA . LEU A 1 567 ? 1.170 -1.997 9.122 1.00 93.00 567 LEU A CA 1
ATOM 4187 C C . LEU A 1 567 ? 0.028 -1.207 8.478 1.00 93.00 567 LEU A C 1
ATOM 4189 O O . LEU A 1 567 ? -0.141 -0.034 8.806 1.00 93.00 567 LEU A O 1
ATOM 4193 N N . MET A 1 568 ? -0.790 -1.845 7.634 1.00 94.75 568 MET A N 1
ATOM 4194 C CA . MET A 1 568 ? -1.977 -1.211 7.039 1.00 94.75 568 MET A CA 1
ATOM 4195 C C . MET A 1 568 ? -2.912 -0.656 8.118 1.00 94.75 568 MET A C 1
ATOM 4197 O O . MET A 1 568 ? -3.346 0.488 8.045 1.00 94.75 568 MET A O 1
ATOM 4201 N N . THR A 1 569 ? -3.158 -1.430 9.173 1.00 93.25 569 THR A N 1
ATOM 4202 C CA . THR A 1 569 ? -4.047 -1.018 10.263 1.00 93.25 569 THR A CA 1
ATOM 4203 C C . THR A 1 569 ? -3.473 0.122 11.110 1.00 93.25 569 THR A C 1
ATOM 4205 O O . THR A 1 569 ? -4.205 1.012 11.534 1.00 93.25 569 THR A O 1
ATOM 4208 N N . ASN A 1 570 ? -2.157 0.133 11.338 1.00 92.81 570 ASN A N 1
ATOM 4209 C CA . ASN A 1 570 ? -1.483 1.231 12.036 1.00 92.81 570 ASN A CA 1
ATOM 4210 C C . ASN A 1 570 ? -1.450 2.507 11.174 1.00 92.81 570 ASN A C 1
ATOM 4212 O O . ASN A 1 570 ? -1.503 3.603 11.719 1.00 92.81 570 ASN A O 1
ATOM 4216 N N . LEU A 1 571 ? -1.449 2.393 9.842 1.00 94.56 571 LEU A N 1
ATOM 4217 C CA . LEU A 1 571 ? -1.653 3.538 8.953 1.00 94.56 571 LEU A CA 1
ATOM 4218 C C . LEU A 1 571 ? -3.109 4.040 8.989 1.00 94.56 571 LEU A C 1
ATOM 4220 O O . LEU A 1 571 ? -3.356 5.242 8.991 1.00 94.56 571 LEU A O 1
ATOM 4224 N N . PHE A 1 572 ? -4.082 3.132 9.052 1.00 94.38 572 PHE A N 1
ATOM 4225 C CA . PHE A 1 572 ? -5.502 3.481 9.131 1.00 94.38 572 PHE A CA 1
ATOM 4226 C C . PHE A 1 572 ? -5.875 4.226 10.420 1.00 94.38 572 PHE A C 1
ATOM 4228 O O . PHE A 1 572 ? -6.688 5.147 10.368 1.00 94.38 572 PHE A O 1
ATOM 4235 N N . VAL A 1 573 ? -5.285 3.864 11.569 1.00 90.88 573 VAL A N 1
ATOM 4236 C CA . VAL A 1 573 ? -5.562 4.553 12.847 1.00 90.88 573 VAL A CA 1
ATOM 4237 C C . VAL A 1 573 ? -4.964 5.964 12.897 1.00 90.88 573 VAL A C 1
ATOM 4239 O O . VAL A 1 573 ? -5.456 6.818 13.631 1.00 90.88 573 VAL A O 1
ATOM 4242 N N . LEU A 1 574 ? -3.933 6.208 12.084 1.00 90.19 574 LEU A N 1
ATOM 4243 C CA . LEU A 1 574 ? -3.300 7.510 11.901 1.00 90.19 574 LEU A CA 1
ATOM 4244 C C . LEU A 1 574 ? -4.107 8.458 11.007 1.00 90.19 574 LEU A C 1
ATOM 4246 O O . LEU A 1 574 ? -3.991 9.669 11.153 1.00 90.19 574 LEU A O 1
ATOM 4250 N N . ALA A 1 575 ? -4.930 7.931 10.099 1.00 90.69 575 ALA A N 1
ATOM 4251 C CA . ALA A 1 575 ? -5.657 8.743 9.131 1.00 90.69 575 ALA A CA 1
ATOM 4252 C C . ALA A 1 575 ? -6.776 9.603 9.758 1.00 90.69 575 ALA A C 1
ATOM 4254 O O . ALA A 1 575 ? -7.430 9.223 10.737 1.00 90.69 575 ALA A O 1
ATOM 4255 N N . ASP A 1 576 ? -7.028 10.764 9.154 1.00 85.12 576 ASP A N 1
ATOM 4256 C CA . ASP A 1 576 ? -7.778 11.881 9.755 1.00 85.12 576 ASP A CA 1
ATOM 4257 C C . ASP A 1 576 ? -9.309 11.873 9.551 1.00 85.12 576 ASP A C 1
ATOM 4259 O O . ASP A 1 576 ? -9.954 12.907 9.733 1.00 85.12 576 ASP A O 1
ATOM 4263 N N . ALA A 1 577 ? -9.893 10.751 9.114 1.00 86.75 577 ALA A N 1
ATOM 4264 C CA . ALA A 1 577 ? -11.335 10.561 8.901 1.00 86.75 577 ALA A CA 1
ATOM 4265 C C . ALA A 1 577 ? -12.077 11.648 8.090 1.00 86.75 577 ALA A C 1
ATOM 4267 O O . ALA A 1 577 ? -13.308 11.734 8.161 1.00 86.75 577 ALA A O 1
ATOM 4268 N N . THR A 1 578 ? -11.391 12.466 7.283 1.00 84.25 578 THR A N 1
ATOM 4269 C CA . THR A 1 578 ? -12.106 13.304 6.312 1.00 84.25 578 THR A CA 1
ATOM 4270 C C . THR A 1 578 ? -12.783 12.425 5.260 1.00 84.25 578 THR A C 1
ATOM 4272 O O . THR A 1 578 ? -12.220 11.415 4.845 1.00 84.25 578 THR A O 1
ATOM 4275 N N . ASN A 1 579 ? -13.958 12.821 4.771 1.00 81.44 579 ASN A N 1
ATOM 4276 C CA . ASN A 1 579 ? -14.569 12.246 3.562 1.00 81.44 579 ASN A CA 1
ATOM 4277 C C . ASN A 1 579 ? -13.918 12.770 2.264 1.00 81.44 579 ASN A C 1
ATOM 4279 O O . ASN A 1 579 ? -14.258 12.329 1.170 1.00 81.44 579 ASN A O 1
ATOM 4283 N N . GLY A 1 580 ? -13.020 13.759 2.366 1.00 73.38 580 GLY A N 1
ATOM 4284 C CA . GLY A 1 580 ? -12.406 14.418 1.215 1.00 73.38 580 GLY A CA 1
ATOM 4285 C C . GLY A 1 580 ? -13.397 15.205 0.344 1.00 73.38 580 GLY A C 1
ATOM 4286 O O . GLY A 1 580 ? -13.069 15.561 -0.782 1.00 73.38 580 GLY A O 1
ATOM 4287 N N . THR A 1 581 ? -14.603 15.491 0.844 1.00 70.69 581 THR A N 1
ATOM 4288 C CA . THR A 1 581 ? -15.581 16.402 0.218 1.00 70.69 581 THR A CA 1
ATOM 4289 C C . THR A 1 581 ? -15.731 17.709 0.991 1.00 70.69 581 THR A C 1
ATOM 4291 O O . THR A 1 581 ? -16.502 18.578 0.591 1.00 70.69 581 THR A O 1
ATOM 4294 N N . THR A 1 582 ? -15.082 17.823 2.149 1.00 65.50 582 THR A N 1
ATOM 4295 C CA . THR A 1 582 ? -15.065 19.031 2.973 1.00 65.50 582 THR A CA 1
ATOM 4296 C C . THR A 1 582 ? -13.655 19.285 3.498 1.00 65.50 582 THR A C 1
ATOM 4298 O O . THR A 1 582 ? -12.983 18.319 3.862 1.00 65.50 582 THR A O 1
ATOM 4301 N N . PRO A 1 583 ? -13.231 20.554 3.635 1.00 58.06 583 PRO A N 1
ATOM 4302 C CA . PRO A 1 583 ? -11.904 20.911 4.148 1.00 58.06 583 PRO A CA 1
ATOM 4303 C C . PRO A 1 583 ? -11.674 20.520 5.621 1.00 58.06 583 PRO A C 1
ATOM 4305 O O . PRO A 1 583 ? -10.541 20.475 6.095 1.00 58.06 583 PRO A O 1
ATOM 4308 N N . PHE A 1 584 ? -12.746 20.243 6.368 1.00 59.53 584 PHE A N 1
ATOM 4309 C CA . PHE A 1 584 ? -12.692 19.987 7.804 1.00 59.53 584 PHE A CA 1
ATOM 4310 C C . PHE A 1 584 ? -12.165 18.582 8.153 1.00 59.53 584 PHE A C 1
ATOM 4312 O O . PHE A 1 584 ? -12.371 17.610 7.422 1.00 59.53 584 PHE A O 1
ATOM 4319 N N . PHE A 1 585 ? -11.503 18.493 9.309 1.00 60.53 585 PHE A N 1
ATOM 4320 C CA . PHE A 1 585 ? -11.047 17.242 9.921 1.00 60.53 585 PHE A CA 1
ATOM 4321 C C . PHE A 1 585 ? -12.224 16.401 10.438 1.00 60.53 585 PHE A C 1
ATOM 4323 O O . PHE A 1 585 ? -13.253 16.957 10.821 1.00 60.53 585 PHE A O 1
ATOM 4330 N N . GLU A 1 586 ? -12.048 15.075 10.468 1.00 62.03 586 GLU A N 1
ATOM 4331 C CA . GLU A 1 586 ? -12.896 14.106 11.184 1.00 62.03 586 GLU A CA 1
ATOM 4332 C C . GLU A 1 586 ? -14.415 14.312 11.091 1.00 62.03 586 GLU A C 1
ATOM 4334 O O . GLU A 1 586 ? -15.151 14.300 12.077 1.00 62.03 586 GLU A O 1
ATOM 4339 N N . VAL A 1 587 ? -14.917 14.415 9.862 1.00 60.16 587 VAL A N 1
ATOM 4340 C CA . VAL A 1 587 ? -16.363 14.372 9.598 1.00 60.16 587 VAL A CA 1
ATOM 4341 C C . VAL A 1 587 ? -16.966 12.968 9.762 1.00 60.16 587 VAL A C 1
ATOM 4343 O O . VAL A 1 587 ? -18.183 12.851 9.926 1.00 60.16 587 VAL A O 1
ATOM 4346 N N . ASN A 1 588 ? -16.149 11.904 9.769 1.00 67.62 588 ASN A N 1
ATOM 4347 C CA . ASN A 1 588 ? -16.621 10.519 9.792 1.00 67.62 588 ASN A CA 1
ATOM 4348 C C . ASN A 1 588 ? -16.230 9.722 11.047 1.00 67.62 588 ASN A C 1
ATOM 4350 O O . ASN A 1 588 ? -15.072 9.392 11.285 1.00 67.62 588 ASN A O 1
ATOM 4354 N N . ASN A 1 589 ? -17.252 9.254 11.769 1.00 74.06 589 ASN A N 1
ATOM 4355 C CA . ASN A 1 589 ? -17.120 8.300 12.881 1.00 74.06 589 ASN A CA 1
ATOM 4356 C C . ASN A 1 589 ? -17.049 6.822 12.431 1.00 74.06 589 ASN A C 1
ATOM 4358 O O . ASN A 1 589 ? -17.191 5.923 13.254 1.00 74.06 589 ASN A O 1
ATOM 4362 N N . ARG A 1 590 ? -16.897 6.574 11.126 1.00 81.94 590 ARG A N 1
ATOM 4363 C CA . ARG A 1 590 ? -16.854 5.257 10.466 1.00 81.94 590 ARG A CA 1
ATOM 4364 C C . ARG A 1 590 ? -15.892 5.320 9.275 1.00 81.94 590 ARG A C 1
ATOM 4366 O O . ARG A 1 590 ? -15.440 6.408 8.929 1.00 81.94 590 ARG A O 1
ATOM 4373 N N . VAL A 1 591 ? -15.602 4.187 8.639 1.00 89.31 591 VAL A N 1
ATOM 4374 C CA . VAL A 1 591 ? -14.898 4.185 7.343 1.00 89.31 591 VAL A CA 1
ATOM 4375 C C . VAL A 1 591 ? -15.805 4.818 6.282 1.00 89.31 591 VAL A C 1
ATOM 4377 O O . VAL A 1 591 ? -17.007 4.551 6.253 1.00 89.31 591 VAL A O 1
ATOM 4380 N N . ASP A 1 592 ? -15.236 5.699 5.467 1.00 88.94 592 ASP A N 1
ATOM 4381 C CA . ASP A 1 592 ? -15.907 6.419 4.392 1.00 88.94 592 ASP A CA 1
ATOM 4382 C C . ASP A 1 592 ? -15.849 5.649 3.071 1.00 88.94 592 ASP A C 1
ATOM 4384 O O . ASP A 1 592 ? -14.819 5.075 2.720 1.00 88.94 592 ASP A O 1
ATOM 4388 N N . ASP A 1 593 ? -16.934 5.694 2.304 1.00 84.00 593 ASP A N 1
ATOM 4389 C CA . ASP A 1 593 ? -17.057 4.966 1.040 1.00 84.00 593 ASP A CA 1
ATOM 4390 C C . ASP A 1 593 ? -16.179 5.563 -0.088 1.00 84.00 593 ASP A C 1
ATOM 4392 O O . ASP A 1 593 ? -16.034 4.946 -1.144 1.00 84.00 593 ASP A O 1
ATOM 4396 N N . TRP A 1 594 ? -15.659 6.791 0.070 1.00 85.12 594 TRP A N 1
ATOM 4397 C CA . TRP A 1 594 ? -14.885 7.516 -0.950 1.00 85.12 594 TRP A CA 1
ATOM 4398 C C . TRP A 1 594 ? -13.426 7.741 -0.535 1.00 85.12 594 TRP A C 1
ATOM 4400 O O . TRP A 1 594 ? -12.540 7.664 -1.386 1.00 85.12 594 TRP A O 1
ATOM 4410 N N . SER A 1 595 ? -13.165 8.019 0.746 1.00 89.12 595 SER A N 1
ATOM 4411 C CA . SER A 1 595 ? -11.815 8.278 1.277 1.00 89.12 595 SER A CA 1
ATOM 4412 C C . SER A 1 595 ? -11.260 7.175 2.190 1.00 89.12 595 SER A C 1
ATOM 4414 O O . SER A 1 595 ? -10.114 7.270 2.642 1.00 89.12 595 SER A O 1
ATOM 4416 N N . GLY A 1 596 ? -12.040 6.130 2.484 1.00 92.62 596 GLY A N 1
ATOM 4417 C CA . GLY A 1 596 ? -11.652 5.072 3.412 1.00 92.62 596 GLY A CA 1
ATOM 4418 C C . GLY A 1 596 ? -11.496 5.602 4.838 1.00 92.62 596 GLY A C 1
ATOM 4419 O O . GLY A 1 596 ? -12.445 6.086 5.451 1.00 92.62 596 GLY A O 1
ATOM 4420 N N . TYR A 1 597 ? -10.291 5.513 5.398 1.00 93.00 597 TYR A N 1
ATOM 4421 C CA . TYR A 1 597 ? -9.992 6.066 6.725 1.00 93.00 597 TYR A CA 1
ATOM 4422 C C . TYR A 1 597 ? -9.688 7.576 6.729 1.00 93.00 597 TYR A C 1
ATOM 4424 O O . TYR A 1 597 ? -9.411 8.129 7.796 1.00 93.00 597 TYR A O 1
ATOM 4432 N N . GLY A 1 598 ? -9.758 8.248 5.576 1.00 91.12 598 GLY A N 1
ATOM 4433 C CA . GLY A 1 598 ? -9.413 9.660 5.410 1.00 91.12 598 GLY A CA 1
ATOM 4434 C C . GLY A 1 598 ? -8.003 9.858 4.859 1.00 91.12 598 GLY A C 1
ATOM 4435 O O . GLY A 1 598 ? -7.454 8.982 4.184 1.00 91.12 598 GLY A O 1
ATOM 4436 N N . ARG A 1 599 ? -7.416 11.030 5.107 1.00 89.00 599 ARG A N 1
ATOM 4437 C CA . ARG A 1 599 ? -6.084 11.383 4.602 1.00 89.00 599 ARG A CA 1
ATOM 4438 C C . ARG A 1 599 ? -4.997 10.667 5.375 1.00 89.00 599 ARG A C 1
ATOM 4440 O O . ARG A 1 599 ? -5.060 10.579 6.599 1.00 89.00 599 ARG A O 1
ATOM 4447 N N . MET A 1 600 ? -3.969 10.210 4.661 1.00 91.94 600 MET A N 1
ATOM 4448 C CA . MET A 1 600 ? -2.741 9.732 5.280 1.00 91.94 600 MET A CA 1
ATOM 4449 C C . MET A 1 600 ? -2.108 10.846 6.105 1.00 91.94 600 MET A C 1
ATOM 4451 O O . MET A 1 600 ? -1.773 11.908 5.584 1.00 91.94 600 MET A O 1
ATOM 4455 N N . TRP A 1 601 ? -1.917 10.560 7.388 1.00 87.69 601 TRP A N 1
ATOM 4456 C CA . TRP A 1 601 ? -1.543 11.565 8.362 1.00 87.69 601 TRP A CA 1
ATOM 4457 C C . TRP A 1 601 ? -0.622 10.955 9.422 1.00 87.69 601 TRP A C 1
ATOM 4459 O O . TRP A 1 601 ? -1.052 10.421 10.435 1.00 87.69 601 TRP A O 1
ATOM 4469 N N . LEU A 1 602 ? 0.680 10.999 9.166 1.00 87.94 602 LEU A N 1
ATOM 4470 C CA . LEU A 1 602 ? 1.732 10.310 9.911 1.00 87.94 602 LEU A CA 1
ATOM 4471 C C . LEU A 1 602 ? 2.111 11.046 11.210 1.00 87.94 602 LEU A C 1
ATOM 4473 O O . LEU A 1 602 ? 3.279 11.355 11.447 1.00 87.94 602 LEU A O 1
ATOM 4477 N N . HIS A 1 603 ? 1.112 11.328 12.051 1.00 80.62 603 HIS A N 1
ATOM 4478 C CA . HIS A 1 603 ? 1.321 11.758 13.434 1.00 80.62 603 HIS A CA 1
ATOM 4479 C C . HIS A 1 603 ? 2.234 10.757 14.159 1.00 80.62 603 HIS A C 1
ATOM 4481 O O . HIS A 1 603 ? 2.048 9.543 14.047 1.00 80.62 603 HIS A O 1
ATOM 4487 N N . TRP A 1 604 ? 3.210 11.246 14.925 1.00 80.88 604 TRP A N 1
ATOM 4488 C CA . TRP A 1 604 ? 4.094 10.370 15.697 1.00 80.88 604 TRP A CA 1
ATOM 4489 C C . TRP A 1 604 ? 4.461 10.981 17.052 1.00 80.88 604 TRP A C 1
ATOM 4491 O O . TRP A 1 604 ? 4.846 12.153 17.107 1.00 80.88 604 TRP A O 1
ATOM 4501 N N . PRO A 1 605 ? 4.378 10.223 18.165 1.00 68.81 605 PRO A N 1
ATOM 4502 C CA . PRO A 1 605 ? 4.754 10.752 19.463 1.00 68.81 605 PRO A CA 1
ATOM 4503 C C . PRO A 1 605 ? 6.270 10.950 19.497 1.00 68.81 605 PRO A C 1
ATOM 4505 O O . PRO A 1 605 ? 7.046 9.989 19.470 1.00 68.81 605 PRO A O 1
ATOM 4508 N N . ASN A 1 606 ? 6.713 12.203 19.595 1.00 64.19 606 ASN A N 1
ATOM 4509 C CA . ASN A 1 606 ? 8.125 12.477 19.822 1.00 64.19 606 ASN A CA 1
ATOM 4510 C C . ASN A 1 606 ? 8.484 12.132 21.275 1.00 64.19 606 ASN A C 1
ATOM 4512 O O . ASN A 1 606 ? 8.362 12.948 22.188 1.00 64.19 606 ASN A O 1
ATOM 4516 N N . ILE A 1 607 ? 8.943 10.901 21.475 1.00 58.53 607 ILE A N 1
ATOM 4517 C CA . ILE A 1 607 ? 9.461 10.411 22.756 1.00 58.53 607 ILE A CA 1
ATOM 4518 C C . ILE A 1 607 ? 10.796 11.057 23.158 1.00 58.53 607 ILE A C 1
ATOM 4520 O O . ILE A 1 607 ? 11.232 10.896 24.297 1.00 58.53 607 ILE A O 1
ATOM 4524 N N . ASN A 1 608 ? 11.469 11.753 22.237 1.00 57.75 608 ASN A N 1
ATOM 4525 C CA . ASN A 1 608 ? 12.780 12.339 22.451 1.00 57.75 608 ASN A CA 1
ATOM 4526 C C . ASN A 1 608 ? 12.676 13.868 22.469 1.00 57.75 608 ASN A C 1
ATOM 4528 O O . ASN A 1 608 ? 12.804 14.533 21.445 1.00 57.75 608 ASN A O 1
ATOM 4532 N N . ALA A 1 609 ? 12.518 14.442 23.662 1.00 54.09 609 ALA A N 1
ATOM 4533 C CA . ALA A 1 609 ? 12.449 15.893 23.846 1.00 54.09 609 ALA A CA 1
ATOM 4534 C C . ALA A 1 609 ? 13.689 16.661 23.323 1.00 54.09 609 ALA A C 1
ATOM 4536 O O . ALA A 1 609 ? 13.612 17.871 23.128 1.00 54.09 609 ALA A O 1
ATOM 4537 N N . ALA A 1 610 ? 14.822 15.986 23.076 1.00 50.84 610 ALA A N 1
ATOM 4538 C CA . ALA A 1 610 ? 16.001 16.589 22.452 1.00 50.84 610 ALA A CA 1
ATOM 4539 C C . ALA A 1 610 ? 15.943 16.620 20.908 1.00 50.84 610 ALA A C 1
ATOM 4541 O O . ALA A 1 610 ? 16.722 17.343 20.294 1.00 50.84 610 ALA A O 1
ATOM 4542 N N . ALA A 1 611 ? 15.036 15.863 20.281 1.00 54.22 611 ALA A N 1
ATOM 4543 C CA . ALA A 1 611 ? 14.878 15.783 18.826 1.00 54.22 611 ALA A CA 1
ATOM 4544 C C . ALA A 1 611 ? 14.000 16.903 18.231 1.00 54.22 611 ALA A C 1
ATOM 4546 O O . ALA A 1 611 ? 13.925 17.059 17.016 1.00 54.22 611 ALA A O 1
ATOM 4547 N N . GLY A 1 612 ? 13.330 17.696 19.072 1.00 56.59 612 GLY A N 1
ATOM 4548 C CA . GLY A 1 612 ? 12.465 18.799 18.651 1.00 56.59 612 GLY A CA 1
ATOM 4549 C C . GLY A 1 612 ? 11.199 18.902 19.504 1.00 56.59 612 GLY A C 1
ATOM 4550 O O . GLY A 1 612 ? 11.049 18.152 20.472 1.00 56.59 612 GLY A O 1
ATOM 4551 N N . PRO A 1 613 ? 10.265 19.811 19.166 1.00 56.09 613 PRO A N 1
ATOM 4552 C CA . PRO A 1 613 ? 8.942 19.799 19.776 1.00 56.09 613 PRO A CA 1
ATOM 4553 C C . PRO A 1 613 ? 8.259 18.457 19.500 1.00 56.09 613 PRO A C 1
ATOM 4555 O O . PRO A 1 613 ? 8.447 17.854 18.439 1.00 56.09 613 PRO A O 1
ATOM 4558 N N . SER A 1 614 ? 7.453 17.983 20.447 1.00 59.19 614 SER A N 1
ATOM 4559 C CA . SER A 1 614 ? 6.553 16.877 20.156 1.00 59.19 614 SER A CA 1
ATOM 4560 C C . SER A 1 614 ? 5.444 17.318 19.222 1.00 59.19 614 SER A C 1
ATOM 4562 O O . SER A 1 614 ? 5.050 18.486 19.199 1.00 59.19 614 SER A O 1
ATOM 4564 N N . ASP A 1 615 ? 4.919 16.353 18.478 1.00 68.50 615 ASP A N 1
ATOM 4565 C CA . ASP A 1 615 ? 3.605 16.476 17.879 1.00 68.50 615 ASP A CA 1
ATOM 4566 C C . ASP A 1 615 ? 2.607 16.900 18.976 1.00 68.50 615 ASP A C 1
ATOM 4568 O O . ASP A 1 615 ? 2.451 16.169 19.961 1.00 68.50 615 ASP A O 1
ATOM 4572 N N . PRO A 1 616 ? 1.999 18.100 18.900 1.00 64.44 616 PRO A N 1
ATOM 4573 C CA . PRO A 1 616 ? 1.163 18.606 19.985 1.00 64.44 616 PRO A CA 1
ATOM 4574 C C . PRO A 1 616 ? -0.107 17.767 20.166 1.00 64.44 616 PRO A C 1
ATOM 4576 O O . PRO A 1 616 ? -0.680 17.770 21.254 1.00 64.44 616 PRO A O 1
ATOM 4579 N N . TRP A 1 617 ? -0.505 17.024 19.129 1.00 65.94 617 TRP A N 1
ATOM 4580 C CA . TRP A 1 617 ? -1.654 16.121 19.124 1.00 65.94 617 TRP A CA 1
ATOM 4581 C C . TRP A 1 617 ? -1.354 14.778 19.805 1.00 65.94 617 TRP A C 1
ATOM 4583 O O . TRP A 1 617 ? -2.271 14.118 20.273 1.00 65.94 617 TRP A O 1
ATOM 4593 N N . LEU A 1 618 ? -0.074 14.405 19.942 1.00 72.25 618 LEU A N 1
ATOM 4594 C CA . LEU A 1 618 ? 0.383 13.195 20.643 1.00 72.25 618 LEU A CA 1
ATOM 4595 C C . LEU A 1 618 ? 1.241 13.528 21.874 1.00 72.25 618 LEU A C 1
ATOM 4597 O O . LEU A 1 618 ? 2.236 12.866 22.177 1.00 72.25 618 LEU A O 1
ATOM 4601 N N . ALA A 1 619 ? 0.836 14.570 22.602 1.00 72.94 619 ALA A N 1
ATOM 4602 C CA . ALA A 1 619 ? 1.353 14.855 23.934 1.00 72.94 619 ALA A CA 1
ATOM 4603 C C . ALA A 1 619 ? 0.968 13.747 24.938 1.00 72.94 619 ALA A C 1
ATOM 4605 O O . ALA A 1 619 ? 0.048 12.960 24.718 1.00 72.94 619 ALA A O 1
ATOM 4606 N N . ALA A 1 620 ? 1.685 13.680 26.062 1.00 69.25 620 ALA A N 1
ATOM 4607 C CA . ALA A 1 620 ? 1.335 12.770 27.147 1.00 69.25 620 ALA A CA 1
ATOM 4608 C C . ALA A 1 620 ? 0.128 13.303 27.957 1.00 69.25 620 ALA A C 1
ATOM 4610 O O . ALA A 1 620 ? 0.110 14.496 28.278 1.00 69.25 620 ALA A O 1
ATOM 4611 N N . PRO A 1 621 ? -0.812 12.436 28.390 1.00 75.56 621 PRO A N 1
ATOM 4612 C CA . PRO A 1 621 ? -0.799 10.976 28.262 1.00 75.56 621 PRO A CA 1
ATOM 4613 C C . PRO A 1 621 ? -1.234 10.480 26.872 1.00 75.56 621 PRO A C 1
ATOM 4615 O O . PRO A 1 621 ? -2.363 10.702 26.456 1.00 75.56 621 PRO A O 1
ATOM 4618 N N . PHE A 1 622 ? -0.367 9.715 26.206 1.00 78.69 622 PHE A N 1
ATOM 4619 C CA . PHE A 1 622 ? -0.703 8.970 24.992 1.00 78.69 622 PHE A CA 1
ATOM 4620 C C . PHE A 1 622 ? -0.459 7.473 25.207 1.00 78.69 622 PHE A C 1
ATOM 4622 O O . PHE A 1 622 ? 0.298 7.062 26.091 1.00 78.69 622 PHE A O 1
ATOM 4629 N N . GLY A 1 623 ? -1.090 6.655 24.375 1.00 77.19 623 GLY A N 1
ATOM 4630 C CA . GLY A 1 623 ? -0.935 5.211 24.351 1.00 77.19 623 GLY A CA 1
ATOM 4631 C C . GLY A 1 623 ? -1.125 4.674 22.941 1.00 77.19 623 GLY A C 1
ATOM 4632 O O . GLY A 1 623 ? -1.759 5.297 22.093 1.00 77.19 623 GLY A O 1
ATOM 4633 N N . TRP A 1 624 ? -0.570 3.497 22.684 1.00 83.56 624 TRP A N 1
ATOM 4634 C CA . TRP A 1 624 ? -0.732 2.821 21.407 1.00 83.56 624 TRP A CA 1
ATOM 4635 C C . TRP A 1 624 ? -0.760 1.315 21.632 1.00 83.56 624 TRP A C 1
ATOM 4637 O O . TRP A 1 624 ? -0.007 0.788 22.454 1.00 83.56 624 TRP A O 1
ATOM 4647 N N . GLY A 1 625 ? -1.621 0.616 20.899 1.00 82.06 625 GLY A N 1
ATOM 4648 C CA . GLY A 1 625 ? -1.681 -0.838 20.906 1.00 82.06 625 GLY A CA 1
ATOM 4649 C C . GLY A 1 625 ? -2.075 -1.411 19.552 1.00 82.06 625 GLY A C 1
ATOM 4650 O O . GLY A 1 625 ? -2.651 -0.737 18.707 1.00 82.06 625 GLY A O 1
ATOM 4651 N N . TRP A 1 626 ? -1.788 -2.689 19.357 1.00 85.38 626 TRP A N 1
ATOM 4652 C CA . TRP A 1 626 ? -2.327 -3.486 18.260 1.00 85.38 626 TRP A CA 1
ATOM 4653 C C . TRP A 1 626 ? -2.514 -4.914 18.767 1.00 85.38 626 TRP A C 1
ATOM 4655 O O . TRP A 1 626 ? -1.780 -5.346 19.661 1.00 85.38 626 TRP A O 1
ATOM 4665 N N . ARG A 1 627 ? -3.492 -5.647 18.233 1.00 85.62 627 ARG A N 1
ATOM 4666 C CA . ARG A 1 627 ? -3.604 -7.097 18.454 1.00 85.62 627 ARG A CA 1
ATOM 4667 C C . ARG A 1 627 ? -4.221 -7.761 17.217 1.00 85.62 627 ARG A C 1
ATOM 4669 O O . ARG A 1 627 ? -4.728 -7.093 16.314 1.00 85.62 627 ARG A O 1
ATOM 4676 N N . THR A 1 628 ? -4.205 -9.089 17.217 1.00 87.44 628 THR A N 1
ATOM 4677 C CA . THR A 1 628 ? -4.832 -9.931 16.194 1.00 87.44 628 THR A CA 1
ATOM 4678 C C . THR A 1 628 ? -5.622 -11.041 16.874 1.00 87.44 628 THR A C 1
ATOM 4680 O O . THR A 1 628 ? -5.150 -11.629 17.848 1.00 87.44 628 THR A O 1
ATOM 4683 N N . PHE A 1 629 ? -6.809 -11.348 16.357 1.00 84.62 629 PHE A N 1
ATOM 4684 C CA . PHE A 1 629 ? -7.668 -12.431 16.836 1.00 84.62 629 PHE A CA 1
ATOM 4685 C C . PHE A 1 629 ? -8.082 -13.352 15.688 1.00 84.62 629 PHE A C 1
ATOM 4687 O O . PHE A 1 629 ? -8.035 -12.970 14.522 1.00 84.62 629 PHE A O 1
ATOM 4694 N N . VAL A 1 630 ? -8.545 -14.554 16.023 1.00 87.50 630 VAL A N 1
ATOM 4695 C CA . VAL A 1 630 ? -9.385 -15.361 15.129 1.00 87.50 630 VAL A CA 1
ATOM 4696 C C . VAL A 1 630 ? -10.781 -15.374 15.735 1.00 87.50 630 VAL A C 1
ATOM 4698 O O . VAL A 1 630 ? -10.921 -15.686 16.919 1.00 87.50 630 VAL A O 1
ATOM 4701 N N . ILE A 1 631 ? -11.788 -15.008 14.942 1.00 87.25 631 ILE A N 1
ATOM 4702 C CA . ILE A 1 631 ? -13.191 -14.969 15.360 1.00 87.25 631 ILE A CA 1
ATOM 4703 C C . ILE A 1 631 ? -13.985 -15.957 14.504 1.00 87.25 631 ILE A C 1
ATOM 4705 O O . ILE A 1 631 ? -13.923 -15.925 13.275 1.00 87.25 631 ILE A O 1
ATOM 4709 N N . TYR A 1 632 ? -14.723 -16.844 15.166 1.00 88.88 632 TYR A N 1
ATOM 4710 C CA . TYR A 1 632 ? -15.667 -17.770 14.540 1.00 88.88 632 TYR A CA 1
ATOM 4711 C C . TYR A 1 632 ? -17.098 -17.212 14.572 1.00 88.88 632 TYR A C 1
ATOM 4713 O O . TYR A 1 632 ? -17.436 -16.382 15.419 1.00 88.88 632 TYR A O 1
ATOM 4721 N N . GLN A 1 633 ? -17.970 -17.714 13.693 1.00 87.31 633 GLN A N 1
ATOM 4722 C CA . GLN A 1 633 ? -19.407 -17.414 13.732 1.00 87.31 633 GLN A CA 1
ATOM 4723 C C . GLN A 1 633 ? -20.009 -17.676 15.129 1.00 87.31 633 GLN A C 1
ATOM 4725 O O . GLN A 1 633 ? -19.788 -18.728 15.733 1.00 87.31 633 GLN A O 1
ATOM 4730 N N . GLY A 1 634 ? -20.775 -16.710 15.641 1.00 89.56 634 GLY A N 1
ATOM 4731 C CA . GLY A 1 634 ? -21.378 -16.724 16.975 1.00 89.56 634 GLY A CA 1
ATOM 4732 C C . GLY A 1 634 ? -20.411 -16.437 18.133 1.00 89.56 634 GLY A C 1
ATOM 4733 O O . GLY A 1 634 ? -20.849 -16.376 19.284 1.00 89.56 634 GLY A O 1
ATOM 4734 N N . GLN A 1 635 ? -19.110 -16.262 17.878 1.00 94.62 635 GLN A N 1
ATOM 4735 C CA . GLN A 1 635 ? -18.132 -15.947 18.917 1.00 94.62 635 GLN A CA 1
ATOM 4736 C C . GLN A 1 635 ? -18.153 -14.454 19.254 1.00 94.62 635 GLN A C 1
ATOM 4738 O O . GLN A 1 635 ? -18.172 -13.593 18.377 1.00 94.62 635 GLN A O 1
ATOM 4743 N N . THR A 1 636 ? -18.069 -14.149 20.548 1.00 95.12 636 THR A N 1
ATOM 4744 C CA . THR A 1 636 ? -17.745 -12.810 21.050 1.00 95.12 636 THR A CA 1
ATOM 4745 C C . THR A 1 636 ? -16.342 -12.821 21.650 1.00 95.12 636 THR A C 1
ATOM 4747 O O . THR A 1 636 ? -16.008 -13.724 22.417 1.00 95.12 636 THR A O 1
ATOM 4750 N N . VAL A 1 637 ? -15.527 -11.826 21.304 1.00 93.81 637 VAL A N 1
ATOM 4751 C CA . VAL A 1 637 ? -14.198 -11.580 21.878 1.00 93.81 637 VAL A CA 1
ATOM 4752 C C . VAL A 1 637 ? -14.214 -10.202 22.527 1.00 93.81 637 VAL A C 1
ATOM 4754 O O . VAL A 1 637 ? -14.650 -9.234 21.906 1.00 93.81 637 VAL A O 1
ATOM 4757 N N . GLU A 1 638 ? -13.743 -10.110 23.769 1.00 93.75 638 GLU A N 1
ATOM 4758 C CA . GLU A 1 638 ? -13.626 -8.855 24.515 1.00 93.75 638 GLU A CA 1
ATOM 4759 C C . GLU A 1 638 ? -12.196 -8.654 25.006 1.00 93.75 638 GLU A C 1
ATOM 4761 O O . GLU A 1 638 ? -11.530 -9.614 25.395 1.00 93.75 638 GLU A O 1
ATOM 4766 N N . TRP A 1 639 ? -11.727 -7.407 25.014 1.00 90.06 639 TRP A N 1
ATOM 4767 C CA . TRP A 1 639 ? -10.412 -7.055 25.546 1.00 90.06 639 TRP A CA 1
ATOM 4768 C C . TRP A 1 639 ? -10.409 -5.643 26.128 1.00 90.06 639 TRP A C 1
ATOM 4770 O O . TRP A 1 639 ? -11.106 -4.750 25.639 1.00 90.06 639 TRP A O 1
ATOM 4780 N N . SER A 1 640 ? -9.606 -5.449 27.176 1.00 86.69 640 SER A N 1
ATOM 4781 C CA . SER A 1 640 ? -9.351 -4.127 27.739 1.00 86.69 640 SER A CA 1
ATOM 4782 C C . SER A 1 640 ? -8.479 -3.308 26.800 1.00 86.69 640 SER A C 1
ATOM 4784 O O . SER A 1 640 ? -7.644 -3.845 26.062 1.00 86.69 640 SER A O 1
ATOM 4786 N N . VAL A 1 641 ? -8.634 -1.994 26.864 1.00 72.12 641 VAL A N 1
ATOM 4787 C CA . VAL A 1 641 ? -7.891 -1.072 26.016 1.00 72.12 641 VAL A CA 1
ATOM 4788 C C . VAL A 1 641 ? -6.951 -0.273 26.895 1.00 72.12 641 VAL A C 1
ATOM 4790 O O . VAL A 1 641 ? -7.399 0.395 27.811 1.00 72.12 641 VAL A O 1
ATOM 4793 N N . GLY A 1 642 ? -5.642 -0.393 26.666 1.00 71.25 642 GLY A N 1
ATOM 4794 C CA . GLY A 1 642 ? -4.635 0.129 27.591 1.00 71.25 642 GLY A CA 1
ATOM 4795 C C . GLY A 1 642 ? -4.613 -0.663 28.904 1.00 71.25 642 GLY A C 1
ATOM 4796 O O . GLY A 1 642 ? -3.695 -1.447 29.136 1.00 71.25 642 GLY A O 1
ATOM 4797 N N . SER A 1 643 ? -5.640 -0.504 29.742 1.00 79.44 643 SER A N 1
ATOM 4798 C CA . SER A 1 643 ? -5.791 -1.191 31.027 1.00 79.44 643 SER A CA 1
ATOM 4799 C C . SER A 1 643 ? -7.249 -1.566 31.326 1.00 79.44 643 SER A C 1
ATOM 4801 O O . SER A 1 643 ? -8.165 -1.165 30.621 1.00 79.44 643 SER A O 1
ATOM 4803 N N . SER A 1 644 ? -7.483 -2.335 32.393 1.00 87.25 644 SER A N 1
ATOM 4804 C CA . SER A 1 644 ? -8.834 -2.584 32.920 1.00 87.25 644 SER A CA 1
ATOM 4805 C C . SER A 1 644 ? -9.347 -1.475 33.854 1.00 87.25 644 SER A C 1
ATOM 4807 O O . SER A 1 644 ? -10.399 -1.639 34.471 1.00 87.25 644 SER A O 1
ATOM 4809 N N . ALA A 1 645 ? -8.570 -0.406 34.054 1.00 90.19 645 ALA A N 1
ATOM 4810 C CA . ALA A 1 645 ? -8.932 0.724 34.901 1.00 90.19 645 ALA A CA 1
ATOM 4811 C C . ALA A 1 645 ? -9.691 1.796 34.100 1.00 90.19 645 ALA A C 1
ATOM 4813 O O . ALA A 1 645 ? -9.821 1.709 32.883 1.00 90.19 645 ALA A O 1
ATOM 4814 N N . ALA A 1 646 ? -10.196 2.809 34.803 1.00 91.94 646 ALA A N 1
ATOM 4815 C CA . ALA A 1 646 ? -10.807 3.968 34.171 1.00 91.94 646 ALA A CA 1
ATOM 4816 C C . ALA A 1 646 ? -9.753 4.823 33.451 1.00 91.94 646 ALA A C 1
ATOM 4818 O O . ALA A 1 646 ? -8.695 5.107 34.018 1.00 91.94 646 ALA A O 1
ATOM 4819 N N . GLU A 1 647 ? -10.065 5.270 32.236 1.00 89.81 647 GLU A N 1
ATOM 4820 C CA . GLU A 1 647 ? -9.148 6.071 31.429 1.00 89.81 647 GLU A CA 1
ATOM 4821 C C . GLU A 1 647 ? -8.853 7.447 32.052 1.00 89.81 647 GLU A C 1
ATOM 4823 O O . GLU A 1 647 ? -9.764 8.084 32.603 1.00 89.81 647 GLU A O 1
ATOM 4828 N N . PRO A 1 648 ? -7.602 7.949 31.971 1.00 87.38 648 PRO A N 1
ATOM 4829 C CA . PRO A 1 648 ? -7.232 9.236 32.548 1.00 87.38 648 PRO A CA 1
ATOM 4830 C C . PRO A 1 648 ? -8.071 10.389 31.991 1.00 87.38 648 PRO A C 1
ATOM 4832 O O . PRO A 1 648 ? -8.292 10.501 30.789 1.00 87.38 648 PRO A O 1
ATOM 4835 N N . SER A 1 649 ? -8.441 11.344 32.844 1.00 86.69 649 SER A N 1
ATOM 4836 C CA . SER A 1 649 ? -9.185 12.542 32.422 1.00 86.69 649 SER A CA 1
ATOM 4837 C C . SER A 1 649 ? -8.395 13.505 31.522 1.00 86.69 649 SER A C 1
ATOM 4839 O O . SER A 1 649 ? -8.948 14.507 31.084 1.00 86.69 649 SER A O 1
ATOM 4841 N N . GLY A 1 650 ? -7.100 13.247 31.306 1.00 83.44 650 GLY A N 1
ATOM 4842 C CA . GLY A 1 650 ? -6.248 13.976 30.362 1.00 83.44 650 GLY A CA 1
ATOM 4843 C C . GLY A 1 650 ? -6.271 13.411 28.939 1.00 83.44 650 GLY A C 1
ATOM 4844 O O . GLY A 1 650 ? -5.635 13.986 28.064 1.00 83.44 650 GLY A O 1
ATOM 4845 N N . ILE A 1 651 ? -6.976 12.300 28.707 1.00 83.62 651 ILE A N 1
ATOM 4846 C CA . ILE A 1 651 ? -7.237 11.777 27.367 1.00 83.62 651 ILE A CA 1
ATOM 4847 C C . ILE A 1 651 ? -8.207 12.706 26.636 1.00 83.62 651 ILE A C 1
ATOM 4849 O O . ILE A 1 651 ? -9.272 13.049 27.154 1.00 83.62 651 ILE A O 1
ATOM 4853 N N . THR A 1 652 ? -7.847 13.078 25.412 1.00 82.44 652 THR A N 1
ATOM 4854 C CA . THR A 1 652 ? -8.622 13.976 24.553 1.00 82.44 652 THR A CA 1
ATOM 4855 C C . THR A 1 652 ? -9.260 13.262 23.373 1.00 82.44 652 THR A C 1
ATOM 4857 O O . THR A 1 652 ? -10.230 13.789 22.838 1.00 82.44 652 THR A O 1
ATOM 4860 N N . GLU A 1 653 ? -8.751 12.094 22.968 1.00 84.69 653 GLU A N 1
ATOM 4861 C CA . GLU A 1 653 ? -9.122 11.471 21.694 1.00 84.69 653 GLU A CA 1
ATOM 4862 C C . GLU A 1 653 ? -8.738 9.977 21.633 1.00 84.69 653 GLU A C 1
ATOM 4864 O O . GLU A 1 653 ? -7.631 9.597 22.029 1.00 84.69 653 GLU A O 1
ATOM 4869 N N . TRP A 1 654 ? -9.640 9.118 21.143 1.00 85.38 654 TRP A N 1
ATOM 4870 C CA . TRP A 1 654 ? -9.448 7.664 21.004 1.00 85.38 654 TRP A CA 1
ATOM 4871 C C . TRP A 1 654 ? -9.765 7.183 19.587 1.00 85.38 654 TRP A C 1
ATOM 4873 O O . TRP A 1 654 ? -10.932 7.142 19.190 1.00 85.38 654 TRP A O 1
ATOM 4883 N N . LYS A 1 655 ? -8.739 6.737 18.849 1.00 88.44 655 LYS A N 1
ATOM 4884 C CA . LYS A 1 655 ? -8.853 6.245 17.467 1.00 88.44 655 LYS A CA 1
ATOM 4885 C C . LYS A 1 655 ? -8.646 4.743 17.375 1.00 88.44 655 LYS A C 1
ATOM 4887 O O . LYS A 1 655 ? -7.751 4.161 17.990 1.00 88.44 655 LYS A O 1
ATOM 4892 N N . TRP A 1 656 ? -9.477 4.137 16.538 1.00 88.31 656 TRP A N 1
ATOM 4893 C CA . TRP A 1 656 ? -9.516 2.708 16.282 1.00 88.31 656 TRP A CA 1
ATOM 4894 C C . TRP A 1 656 ? -9.563 2.447 14.795 1.00 88.31 656 TRP A C 1
ATOM 4896 O O . TRP A 1 656 ? -10.445 2.966 14.111 1.00 88.31 656 TRP A O 1
ATOM 4906 N N . ALA A 1 657 ? -8.682 1.574 14.326 1.00 91.94 657 ALA A N 1
ATOM 4907 C CA . ALA A 1 657 ? -8.791 0.986 13.005 1.00 91.94 657 ALA A CA 1
ATOM 4908 C C . ALA A 1 657 ? -8.722 -0.531 13.099 1.00 91.94 657 ALA A C 1
ATOM 4910 O O . ALA A 1 657 ? -7.999 -1.092 13.924 1.00 91.94 657 ALA A O 1
ATOM 4911 N N . LEU A 1 658 ? -9.481 -1.195 12.240 1.00 91.81 658 LEU A N 1
ATOM 4912 C CA . LEU A 1 658 ? -9.596 -2.641 12.216 1.00 91.81 658 LEU A CA 1
ATOM 4913 C C . LEU A 1 658 ? -9.859 -3.105 10.790 1.00 91.81 658 LEU A C 1
ATOM 4915 O O . LEU A 1 658 ? -10.649 -2.507 10.062 1.00 91.81 658 LEU A O 1
ATOM 4919 N N . MET A 1 659 ? -9.204 -4.187 10.393 1.00 93.19 659 MET A N 1
ATOM 4920 C CA . MET A 1 659 ? -9.453 -4.853 9.124 1.00 93.19 659 MET A CA 1
ATOM 4921 C C . MET A 1 659 ? -9.430 -6.369 9.287 1.00 93.19 659 MET A C 1
ATOM 4923 O O . MET A 1 659 ? -8.730 -6.921 10.140 1.00 93.19 659 MET A O 1
ATOM 4927 N N . TRP A 1 660 ? -10.143 -7.046 8.404 1.00 92.25 660 TRP A N 1
ATOM 4928 C CA . TRP A 1 660 ? -9.876 -8.437 8.070 1.00 92.25 660 TRP A CA 1
ATOM 4929 C C . TRP A 1 660 ? -9.775 -8.578 6.552 1.00 92.25 660 TRP A C 1
ATOM 4931 O O . TRP A 1 660 ? -10.132 -7.669 5.802 1.00 92.25 660 TRP A O 1
ATOM 4941 N N . THR A 1 661 ? -9.213 -9.697 6.108 1.00 89.25 661 THR A N 1
ATOM 4942 C CA . THR A 1 661 ? -9.055 -10.013 4.686 1.00 89.25 661 THR A CA 1
ATOM 4943 C C . THR A 1 661 ? -9.930 -11.201 4.333 1.00 89.25 661 THR A C 1
ATOM 4945 O O . THR A 1 661 ? -9.836 -12.219 5.021 1.00 89.25 661 THR A O 1
ATOM 4948 N N . GLU A 1 662 ? -10.713 -11.090 3.265 1.00 87.50 662 GLU A N 1
ATOM 4949 C CA . GLU A 1 662 ? -11.551 -12.173 2.741 1.00 87.50 662 GLU A CA 1
ATOM 4950 C C . GLU A 1 662 ? -11.148 -12.475 1.298 1.00 87.50 662 GLU A C 1
ATOM 4952 O O . GLU A 1 662 ? -11.119 -11.581 0.451 1.00 87.50 662 GLU A O 1
ATOM 4957 N N . SER A 1 663 ? -10.859 -13.744 0.999 1.00 79.88 663 SER A N 1
ATOM 4958 C CA . SER A 1 663 ? -10.501 -14.166 -0.360 1.00 79.88 663 SER A CA 1
ATOM 4959 C C . SER A 1 663 ? -11.706 -14.157 -1.307 1.00 79.88 663 SER A C 1
ATOM 4961 O O . SER A 1 663 ? -11.546 -13.854 -2.486 1.00 79.88 663 SER A O 1
ATOM 4963 N N . ASP A 1 664 ? -12.908 -14.405 -0.787 1.00 84.19 664 ASP A N 1
ATOM 4964 C CA . ASP A 1 664 ? -14.169 -14.416 -1.532 1.00 84.19 664 ASP A CA 1
ATOM 4965 C C . ASP A 1 664 ? -15.124 -13.353 -0.966 1.00 84.19 664 ASP A C 1
ATOM 4967 O O . ASP A 1 664 ? -15.663 -13.494 0.134 1.00 84.19 664 ASP A O 1
ATOM 4971 N N . PHE A 1 665 ? -15.364 -12.280 -1.726 1.00 89.19 665 PHE A N 1
ATOM 4972 C CA . PHE A 1 665 ? -16.278 -11.211 -1.312 1.00 89.19 665 PHE A CA 1
ATOM 4973 C C . PHE A 1 665 ? -17.763 -11.607 -1.428 1.00 89.19 665 PHE A C 1
ATOM 4975 O O . PHE A 1 665 ? -18.639 -10.821 -1.064 1.00 89.19 665 PHE A O 1
ATOM 4982 N N . THR A 1 666 ? -18.081 -12.819 -1.894 1.00 88.88 666 THR A N 1
ATOM 4983 C CA . THR A 1 666 ? -19.436 -13.390 -1.856 1.00 88.88 666 THR A CA 1
ATOM 4984 C C . THR A 1 666 ? -19.738 -14.189 -0.584 1.00 88.88 666 THR A C 1
ATOM 4986 O O . THR A 1 666 ? -20.897 -14.547 -0.363 1.00 88.88 666 THR A O 1
ATOM 4989 N N . GLN A 1 667 ? -18.734 -14.419 0.274 1.00 88.12 667 GLN A N 1
ATOM 4990 C CA . GLN A 1 667 ? -18.854 -15.146 1.546 1.00 88.12 667 GLN A CA 1
ATOM 4991 C C . GLN A 1 667 ? -18.164 -14.410 2.711 1.00 88.12 667 GLN A C 1
ATOM 4993 O O . GLN A 1 667 ? -17.488 -15.014 3.541 1.00 88.12 667 GLN A O 1
ATOM 4998 N N . VAL A 1 668 ? -18.359 -13.093 2.799 1.00 90.81 668 VAL A N 1
ATOM 4999 C CA . VAL A 1 668 ? -17.744 -12.235 3.826 1.00 90.81 668 VAL A CA 1
ATOM 5000 C C . VAL A 1 668 ? -18.241 -12.574 5.236 1.00 90.81 668 VAL A C 1
ATOM 5002 O O . VAL A 1 668 ? -19.451 -12.706 5.465 1.00 90.81 668 VAL A O 1
ATOM 5005 N N . ALA A 1 669 ? -17.325 -12.663 6.207 1.00 90.31 669 ALA A N 1
ATOM 5006 C CA . ALA A 1 669 ? -17.690 -12.738 7.617 1.00 90.31 669 ALA A CA 1
ATOM 5007 C C . ALA A 1 669 ? -18.327 -11.428 8.106 1.00 90.31 669 ALA A C 1
ATOM 5009 O O . ALA A 1 669 ? -17.807 -10.336 7.881 1.00 90.31 669 ALA A O 1
ATOM 5010 N N . ASP A 1 670 ? -19.444 -11.548 8.817 1.00 90.19 670 ASP A N 1
ATOM 5011 C CA . ASP A 1 670 ? -20.153 -10.424 9.421 1.00 90.19 670 ASP A CA 1
ATOM 5012 C C . ASP A 1 670 ? -19.636 -10.195 10.850 1.00 90.19 670 ASP A C 1
ATOM 5014 O O . ASP A 1 670 ? -19.783 -11.061 11.720 1.00 90.19 670 ASP A O 1
ATOM 5018 N N . ILE A 1 671 ? -18.970 -9.054 11.071 1.00 91.12 671 ILE A N 1
ATOM 5019 C CA . ILE A 1 671 ? -18.338 -8.698 12.347 1.00 91.12 671 ILE A CA 1
ATOM 5020 C C . ILE A 1 671 ? -18.856 -7.339 12.829 1.00 91.12 671 ILE A C 1
ATOM 5022 O O . ILE A 1 671 ? -18.524 -6.279 12.286 1.00 91.12 671 ILE A O 1
ATOM 5026 N N . ILE A 1 672 ? -19.610 -7.370 13.929 1.00 92.62 672 ILE A N 1
ATOM 5027 C CA . ILE A 1 672 ? -19.968 -6.176 14.701 1.00 92.62 672 ILE A CA 1
ATOM 5028 C C . ILE A 1 672 ? -18.829 -5.841 15.659 1.00 92.62 672 ILE A C 1
ATOM 5030 O O . ILE A 1 672 ? -18.323 -6.726 16.356 1.00 92.62 672 ILE A O 1
ATOM 5034 N N . ILE A 1 673 ? -18.488 -4.554 15.762 1.00 92.88 673 ILE A N 1
ATOM 5035 C CA . ILE A 1 673 ? -17.606 -4.047 16.818 1.00 92.88 673 ILE A CA 1
ATOM 5036 C C . ILE A 1 673 ? -18.303 -3.010 17.698 1.00 92.88 673 ILE A C 1
ATOM 5038 O O . ILE A 1 673 ? -19.085 -2.188 17.221 1.00 92.88 673 ILE A O 1
ATOM 5042 N N . GLU A 1 674 ? -18.001 -3.043 18.991 1.00 94.94 674 GLU A N 1
ATOM 5043 C CA . GLU A 1 674 ? -18.503 -2.123 20.010 1.00 94.94 674 GLU A CA 1
ATOM 5044 C C . GLU A 1 674 ? -17.348 -1.676 20.913 1.00 94.94 674 GLU A C 1
ATOM 5046 O O . GLU A 1 674 ? -16.526 -2.499 21.319 1.00 94.94 674 GLU A O 1
ATOM 5051 N N . ALA A 1 675 ? -17.332 -0.397 21.280 1.00 94.12 675 ALA A N 1
ATOM 5052 C CA . ALA A 1 675 ? -16.624 0.097 22.456 1.00 94.12 675 ALA A CA 1
ATOM 5053 C C . ALA A 1 675 ? -17.625 0.161 23.618 1.00 94.12 675 ALA A C 1
ATOM 5055 O O . ALA A 1 675 ? -18.719 0.707 23.458 1.00 94.12 675 ALA A O 1
ATOM 5056 N N . ILE A 1 676 ? -17.276 -0.401 24.774 1.00 96.75 676 ILE A N 1
ATOM 5057 C CA . ILE A 1 676 ? -18.160 -0.562 25.938 1.00 96.75 676 ILE A CA 1
ATOM 5058 C C . ILE A 1 676 ? -17.478 -0.078 27.221 1.00 96.75 676 ILE A C 1
ATOM 5060 O O . ILE A 1 676 ? -16.263 -0.183 27.359 1.00 96.75 676 ILE A O 1
ATOM 5064 N N . ASP A 1 677 ? -18.259 0.416 28.179 1.00 96.56 677 ASP A N 1
ATOM 5065 C CA . ASP A 1 677 ? -17.780 0.800 29.509 1.00 96.56 677 ASP A CA 1
ATOM 5066 C C . ASP A 1 677 ? -18.047 -0.320 30.523 1.00 96.56 677 ASP A C 1
ATOM 5068 O O . ASP A 1 677 ? -19.181 -0.533 30.962 1.00 96.56 677 ASP A O 1
ATOM 5072 N N . LYS A 1 678 ? -16.992 -1.043 30.918 1.00 96.50 678 LYS A N 1
ATOM 5073 C CA . LYS A 1 678 ? -17.078 -2.113 31.929 1.00 96.50 678 LYS A CA 1
ATOM 5074 C C . LYS A 1 678 ? -17.431 -1.591 33.322 1.00 96.50 678 LYS A C 1
ATOM 5076 O O . LYS A 1 678 ? -17.965 -2.351 34.127 1.00 96.50 678 LYS A O 1
ATOM 5081 N N . CYS A 1 679 ? -17.151 -0.322 33.617 1.00 95.44 679 CYS A N 1
ATOM 5082 C CA . CYS A 1 679 ? -17.453 0.274 34.918 1.00 95.44 679 CYS A CA 1
ATOM 5083 C C . CYS A 1 679 ? -18.902 0.775 35.019 1.00 95.44 679 CYS A C 1
ATOM 5085 O O . CYS A 1 679 ? -19.396 0.968 36.128 1.00 95.44 679 CYS A O 1
ATOM 5087 N N . ASP A 1 680 ? -19.606 0.879 33.888 1.00 96.19 680 ASP A N 1
ATOM 5088 C CA . ASP A 1 680 ? -21.036 1.198 33.783 1.00 96.19 680 ASP A CA 1
ATOM 5089 C C . ASP A 1 680 ? -21.836 0.012 33.199 1.00 96.19 680 ASP A C 1
ATOM 5091 O O . ASP A 1 680 ? -22.698 0.162 32.334 1.00 96.19 680 ASP A O 1
ATOM 5095 N N . GLY A 1 681 ? -21.508 -1.209 33.643 1.00 95.12 681 GLY A N 1
ATOM 5096 C CA . GLY A 1 681 ? -22.303 -2.414 33.371 1.00 95.12 681 GLY A CA 1
ATOM 5097 C C . GLY A 1 681 ? -22.400 -2.818 31.896 1.00 95.12 681 GLY A C 1
ATOM 5098 O O . GLY A 1 681 ? -23.471 -3.236 31.459 1.00 95.12 681 GLY A O 1
ATOM 5099 N N . ASP A 1 682 ? -21.303 -2.702 31.143 1.00 96.31 682 ASP A N 1
ATOM 5100 C CA . ASP A 1 682 ? -21.213 -2.959 29.696 1.00 96.31 682 ASP A CA 1
ATOM 5101 C C . ASP A 1 682 ? -22.009 -1.975 28.823 1.00 96.31 682 ASP A C 1
ATOM 5103 O O . ASP A 1 682 ? -22.403 -2.313 27.700 1.00 96.31 682 ASP A O 1
ATOM 5107 N N . ARG A 1 683 ? -22.229 -0.736 29.290 1.00 97.25 683 ARG A N 1
ATOM 5108 C CA . ARG A 1 683 ? -22.857 0.305 28.465 1.00 97.25 683 ARG A CA 1
ATOM 5109 C C . ARG A 1 683 ? -22.065 0.512 27.173 1.00 97.25 683 ARG A C 1
ATOM 5111 O O . ARG A 1 683 ? -20.902 0.906 27.207 1.00 97.25 683 ARG A O 1
ATOM 5118 N N . VAL A 1 684 ? -22.721 0.307 26.031 1.00 96.50 684 VAL A N 1
ATOM 5119 C CA . VAL A 1 684 ? -22.144 0.604 24.713 1.00 96.50 684 VAL A CA 1
ATOM 5120 C C . VAL A 1 684 ? -21.918 2.111 24.591 1.00 96.50 684 VAL A C 1
ATOM 5122 O O . VAL A 1 684 ? -22.847 2.905 24.743 1.00 96.50 684 VAL A O 1
ATOM 5125 N N . LEU A 1 685 ? -20.669 2.486 24.328 1.00 94.31 685 LEU A N 1
ATOM 5126 C CA . LEU A 1 685 ? -20.228 3.854 24.075 1.00 94.31 685 LEU A CA 1
ATOM 5127 C C . LEU A 1 685 ? -20.367 4.183 22.589 1.00 94.31 685 LEU A C 1
ATOM 5129 O O . LEU A 1 685 ? -21.017 5.160 22.230 1.00 94.31 685 LEU A O 1
ATOM 5133 N N . ARG A 1 686 ? -19.812 3.323 21.727 1.00 93.56 686 ARG A N 1
ATOM 5134 C CA . ARG A 1 686 ? -19.884 3.406 20.260 1.00 93.56 686 ARG A CA 1
ATOM 5135 C C . ARG A 1 686 ? -19.970 2.008 19.654 1.00 93.56 686 ARG A C 1
ATOM 5137 O O . ARG A 1 686 ? -19.584 1.030 20.287 1.00 93.56 686 ARG A O 1
ATOM 5144 N N . SER A 1 687 ? -20.465 1.911 18.423 1.00 92.94 687 SER A N 1
ATOM 5145 C CA . SER A 1 687 ? -20.527 0.648 17.678 1.00 92.94 687 SER A CA 1
ATOM 5146 C C . SER A 1 687 ? -20.465 0.883 16.172 1.00 92.94 687 SER A C 1
ATOM 5148 O O . SER A 1 687 ? -21.009 1.876 15.690 1.00 92.94 687 SER A O 1
ATOM 5150 N N . ASP A 1 688 ? -19.846 -0.047 15.445 1.00 91.56 688 ASP A N 1
ATOM 5151 C CA . ASP A 1 688 ? -19.890 -0.124 13.985 1.00 91.56 688 ASP A CA 1
ATOM 5152 C C . ASP A 1 688 ? -20.492 -1.478 13.570 1.00 91.56 688 ASP A C 1
ATOM 5154 O O . ASP A 1 688 ? -19.846 -2.533 13.609 1.00 91.56 688 ASP A O 1
ATOM 5158 N N . VAL A 1 689 ? -21.760 -1.409 13.160 1.00 90.44 689 VAL A N 1
ATOM 5159 C CA . VAL A 1 689 ? -22.613 -2.528 12.723 1.00 90.44 689 VAL A CA 1
ATOM 5160 C C . VAL A 1 689 ? -22.731 -2.636 11.193 1.00 90.44 689 VAL A C 1
ATOM 5162 O O . VAL A 1 689 ? -23.661 -3.254 10.687 1.00 90.44 689 VAL A O 1
ATOM 5165 N N . THR A 1 690 ? -21.841 -1.986 10.435 1.00 89.19 690 THR A N 1
ATOM 5166 C CA . THR A 1 690 ? -21.798 -2.111 8.963 1.00 89.19 690 THR A CA 1
ATOM 5167 C C . THR A 1 690 ? -21.297 -3.493 8.510 1.00 89.19 690 THR A C 1
ATOM 5169 O O . THR A 1 690 ? -20.789 -4.266 9.317 1.00 89.19 690 THR A O 1
ATOM 5172 N N . PHE A 1 691 ? -21.350 -3.783 7.210 1.00 87.12 691 PHE A N 1
ATOM 5173 C CA . PHE A 1 691 ? -20.760 -4.998 6.616 1.00 87.12 691 PHE A CA 1
ATOM 5174 C C . PHE A 1 691 ? -19.374 -4.749 5.992 1.00 87.12 691 PHE A C 1
ATOM 5176 O O . PHE A 1 691 ? -18.879 -5.562 5.216 1.00 87.12 691 PHE A O 1
ATOM 5183 N N . SER A 1 692 ? -18.758 -3.605 6.306 1.00 88.62 692 SER A N 1
ATOM 5184 C CA . SER A 1 692 ? -17.452 -3.217 5.777 1.00 88.62 692 SER A CA 1
ATOM 5185 C C . SER A 1 692 ? -16.338 -4.085 6.367 1.00 88.62 692 SER A C 1
ATOM 5187 O O . SER A 1 692 ? -16.249 -4.213 7.588 1.00 88.62 692 SER A O 1
ATOM 5189 N N . LEU A 1 693 ? -15.439 -4.587 5.510 1.00 90.75 693 LEU A N 1
ATOM 5190 C CA . LEU A 1 693 ? -14.221 -5.340 5.876 1.00 90.75 693 LEU A CA 1
ATOM 5191 C C . LEU A 1 693 ? -13.209 -4.500 6.679 1.00 90.75 693 LEU A C 1
ATOM 5193 O O . LEU A 1 693 ? -12.200 -5.003 7.181 1.00 90.75 693 LEU A O 1
ATOM 5197 N N . ARG A 1 694 ? -13.457 -3.189 6.751 1.00 92.31 694 ARG A N 1
ATOM 5198 C CA . ARG A 1 694 ? -12.671 -2.177 7.452 1.00 92.31 694 ARG A CA 1
ATOM 5199 C C . ARG A 1 694 ? -13.593 -1.408 8.398 1.00 92.31 694 ARG A C 1
ATOM 5201 O O . ARG A 1 694 ? -14.669 -0.979 7.981 1.00 92.31 694 ARG A O 1
ATOM 5208 N N . LYS A 1 695 ? -13.181 -1.206 9.649 1.00 92.25 695 LYS A N 1
ATOM 5209 C CA . LYS A 1 695 ? -13.997 -0.578 10.700 1.00 92.25 695 LYS A CA 1
ATOM 5210 C C . LYS A 1 695 ? -13.222 0.519 11.420 1.00 92.25 695 LYS A C 1
ATOM 5212 O O . LYS A 1 695 ? -12.077 0.307 11.818 1.00 92.25 695 LYS A O 1
ATOM 5217 N N . ARG A 1 696 ? -13.884 1.650 11.674 1.00 90.94 696 ARG A N 1
ATOM 5218 C CA . ARG A 1 696 ? -13.356 2.750 12.494 1.00 90.94 696 ARG A CA 1
ATOM 5219 C C . ARG A 1 696 ? -14.273 2.963 13.689 1.00 90.94 696 ARG A C 1
ATOM 5221 O O . ARG A 1 696 ? -15.489 2.974 13.535 1.00 90.94 696 ARG A O 1
ATOM 5228 N N . ILE A 1 697 ? -13.687 3.185 14.859 1.00 90.19 697 ILE A N 1
ATOM 5229 C CA . ILE A 1 697 ? -14.365 3.849 15.975 1.00 90.19 697 ILE A CA 1
ATOM 5230 C C . ILE A 1 697 ? -13.531 5.074 16.341 1.00 90.19 697 ILE A C 1
ATOM 5232 O O . ILE A 1 697 ? -12.310 4.999 16.481 1.00 90.19 697 ILE A O 1
ATOM 5236 N N . HIS A 1 698 ? -14.208 6.208 16.471 1.00 89.12 698 HIS A N 1
ATOM 5237 C CA . HIS A 1 698 ? -13.643 7.423 17.027 1.00 89.12 698 HIS A CA 1
ATOM 5238 C C . HIS A 1 698 ? -14.470 7.840 18.248 1.00 89.12 698 HIS A C 1
ATOM 5240 O O . HIS A 1 698 ? -15.693 7.661 18.251 1.00 89.12 698 HIS A O 1
ATOM 5246 N N . MET A 1 699 ? -13.797 8.316 19.294 1.00 89.31 699 MET A N 1
ATOM 5247 C CA . MET A 1 699 ? -14.406 8.778 20.539 1.00 89.31 699 MET A CA 1
ATOM 5248 C C . MET A 1 699 ? -13.624 9.971 21.088 1.00 89.31 699 MET A C 1
ATOM 5250 O O . MET A 1 699 ? -12.421 9.866 21.334 1.00 89.31 699 MET A O 1
ATOM 5254 N N . ASP A 1 700 ? -14.326 11.072 21.347 1.00 89.19 700 ASP A N 1
ATOM 5255 C CA . ASP A 1 700 ? -13.735 12.260 21.968 1.00 89.19 700 ASP A CA 1
ATOM 5256 C C . ASP A 1 700 ? -13.381 11.997 23.441 1.00 89.19 700 ASP A C 1
ATOM 5258 O O . ASP A 1 700 ? -13.946 11.116 24.091 1.00 89.19 700 ASP A O 1
ATOM 5262 N N . GLY A 1 701 ? -12.534 12.835 24.043 1.00 87.38 701 GLY A N 1
ATOM 5263 C CA . GLY A 1 701 ? -12.148 12.735 25.457 1.00 87.38 701 GLY A CA 1
ATOM 5264 C C . GLY A 1 701 ? -13.341 12.662 26.421 1.00 87.38 701 GLY A C 1
ATOM 5265 O O . GLY A 1 701 ? -13.329 11.876 27.365 1.00 87.38 701 GLY A O 1
ATOM 5266 N N . SER A 1 702 ? -14.432 13.388 26.145 1.00 90.75 702 SER A N 1
ATOM 5267 C CA . SER A 1 702 ? -15.674 13.316 26.945 1.00 90.75 702 SER A CA 1
ATOM 5268 C C . SER A 1 702 ? -16.392 11.956 26.871 1.00 90.75 702 SER A C 1
ATOM 5270 O O . SER A 1 702 ? -17.199 11.606 27.739 1.00 90.75 702 SER A O 1
ATOM 5272 N N . GLU A 1 703 ? -16.084 11.157 25.851 1.00 90.94 703 GLU A N 1
ATOM 5273 C CA . GLU A 1 703 ? -16.628 9.825 25.631 1.00 90.94 703 GLU A CA 1
ATOM 5274 C C . GLU A 1 703 ? -15.780 8.704 26.235 1.00 90.94 703 GLU A C 1
ATOM 5276 O O . GLU A 1 703 ? -16.292 7.590 26.338 1.00 90.94 703 GLU A O 1
ATOM 5281 N N . VAL A 1 704 ? -14.559 8.981 26.698 1.00 90.19 704 VAL A N 1
ATOM 5282 C CA . VAL A 1 704 ? -13.645 7.969 27.267 1.00 90.19 704 VAL A CA 1
ATOM 5283 C C . VAL A 1 704 ? -13.141 8.307 28.670 1.00 90.19 704 VAL A C 1
ATOM 5285 O O . VAL A 1 704 ? -12.982 7.399 29.481 1.00 90.19 704 VAL A O 1
ATOM 5288 N N . ALA A 1 705 ? -12.959 9.586 29.007 1.00 90.81 705 ALA A N 1
ATOM 5289 C CA . ALA A 1 705 ? -12.436 10.021 30.300 1.00 90.81 705 ALA A CA 1
ATOM 5290 C C . ALA A 1 705 ? -13.246 9.453 31.479 1.00 90.81 705 ALA A C 1
ATOM 5292 O O . ALA A 1 705 ? -14.461 9.641 31.573 1.00 90.81 705 ALA A O 1
ATOM 5293 N N . GLY A 1 706 ? -12.558 8.778 32.403 1.00 91.81 706 GLY A N 1
ATOM 5294 C CA . GLY A 1 706 ? -13.163 8.164 33.585 1.00 91.81 706 GLY A CA 1
ATOM 5295 C C . GLY A 1 706 ? -13.936 6.865 33.328 1.00 91.81 706 GLY A C 1
ATOM 5296 O O . GLY A 1 706 ? -14.566 6.365 34.258 1.00 91.81 706 GLY A O 1
ATOM 5297 N N . LYS A 1 707 ? -13.891 6.308 32.111 1.00 94.06 707 LYS A N 1
ATOM 5298 C CA . LYS A 1 707 ? -14.594 5.072 31.729 1.00 94.06 707 LYS A CA 1
ATOM 5299 C C . LYS A 1 707 ? -13.635 3.902 31.617 1.00 94.06 707 LYS A C 1
ATOM 5301 O O . LYS A 1 707 ? -12.481 4.082 31.242 1.00 94.06 707 LYS A O 1
ATOM 5306 N N . CYS A 1 708 ? -14.110 2.697 31.904 1.00 94.50 708 CYS A N 1
ATOM 5307 C CA . CYS A 1 708 ? -13.297 1.487 31.804 1.00 94.50 708 CYS A CA 1
ATOM 5308 C C . CYS A 1 708 ? -13.518 0.880 30.421 1.00 94.50 708 CYS A C 1
ATOM 5310 O O . CYS A 1 708 ? -14.325 -0.040 30.255 1.00 94.50 708 CYS A O 1
ATOM 5312 N N . VAL A 1 709 ? -12.876 1.482 29.416 1.00 92.88 709 VAL A N 1
ATOM 5313 C CA . VAL A 1 709 ? -13.169 1.203 28.010 1.00 92.88 709 VAL A CA 1
ATOM 5314 C C . VAL A 1 709 ? -12.630 -0.169 27.614 1.00 92.88 709 VAL A C 1
ATOM 5316 O O . VAL A 1 709 ? -11.446 -0.479 27.742 1.00 92.88 709 VAL A O 1
ATOM 5319 N N . TYR A 1 710 ? -13.534 -1.003 27.121 1.00 94.00 710 TYR A N 1
ATOM 5320 C CA . TYR A 1 710 ? -13.255 -2.304 26.533 1.00 94.00 710 TYR A CA 1
ATOM 5321 C C . TYR A 1 710 ? -13.775 -2.315 25.106 1.00 94.00 710 TYR A C 1
ATOM 5323 O O . TYR A 1 710 ? -14.722 -1.604 24.770 1.00 94.00 710 TYR A O 1
ATOM 5331 N N . MET A 1 711 ? -13.207 -3.186 24.286 1.00 92.31 711 MET A N 1
ATOM 5332 C CA . MET A 1 711 ? -13.830 -3.548 23.022 1.00 92.31 711 MET A CA 1
ATOM 5333 C C . MET A 1 711 ? -14.558 -4.865 23.135 1.00 92.31 711 MET A C 1
ATOM 5335 O O . MET A 1 711 ? -14.175 -5.746 23.907 1.00 92.31 711 MET A O 1
ATOM 5339 N N . ARG A 1 712 ? -15.557 -5.005 22.273 1.00 94.56 712 ARG A N 1
ATOM 5340 C CA . ARG A 1 712 ? -16.243 -6.249 21.975 1.00 94.56 712 ARG A CA 1
ATOM 5341 C C . ARG A 1 712 ? -16.337 -6.403 20.461 1.00 94.56 712 ARG A C 1
ATOM 5343 O O . ARG A 1 712 ? -16.917 -5.552 19.796 1.00 94.56 712 ARG A O 1
ATOM 5350 N N . ALA A 1 713 ? -15.812 -7.500 19.929 1.00 93.50 713 ALA A N 1
ATOM 5351 C CA . ALA A 1 713 ? -16.054 -7.936 18.556 1.00 93.50 713 ALA A CA 1
ATOM 5352 C C . ALA A 1 713 ? -16.958 -9.174 18.575 1.00 93.50 713 ALA A C 1
ATOM 5354 O O . ALA A 1 713 ? -16.756 -10.069 19.399 1.00 93.50 713 ALA A O 1
ATOM 5355 N N . ARG A 1 714 ? -17.956 -9.230 17.690 1.00 94.44 714 ARG A N 1
ATOM 5356 C CA . ARG A 1 714 ? -18.907 -10.346 17.582 1.00 94.44 714 ARG A CA 1
ATOM 5357 C C . ARG A 1 714 ? -18.977 -10.820 16.133 1.00 94.44 714 ARG A C 1
ATOM 5359 O O . ARG A 1 714 ? -19.360 -10.027 15.278 1.00 94.44 714 ARG A O 1
ATOM 5366 N N . GLY A 1 715 ? -18.640 -12.082 15.874 1.00 91.62 715 GLY A N 1
ATOM 5367 C CA . GLY A 1 715 ? -18.953 -12.736 14.600 1.00 91.62 715 GLY A CA 1
ATOM 5368 C C . GLY A 1 715 ? -20.399 -13.234 14.616 1.00 91.62 715 GLY A C 1
ATOM 5369 O O . GLY A 1 715 ? -20.800 -13.857 15.603 1.00 91.62 715 GLY A O 1
ATOM 5370 N N . LEU A 1 716 ? -21.180 -12.957 13.569 1.00 88.06 716 LEU A N 1
ATOM 5371 C CA . LEU A 1 716 ? -22.618 -13.277 13.502 1.00 88.06 716 LEU A CA 1
ATOM 5372 C C . LEU A 1 716 ? -22.940 -14.612 12.810 1.00 88.06 716 LEU A C 1
ATOM 5374 O O . LEU A 1 716 ? -22.252 -14.992 11.838 1.00 88.06 716 LEU A O 1
#

Secondary structure (DSSP, 8-state):
-------------------------------------------------EEEEEEEEEEE--------PPPPP--------------------PPPSS----------------HHHHHHHHHSPPPPPP--HHHHHHHHHHHHHHHHHS-TTSEEEEEEE---SS-TTHHHHHHTS-HHHHHHHHHHHHHHHHHHHHHHHHHHHHTT-EEEEEETTTTEEEEEEEGGGHHHHTTSTT-EEEE----------B-HHHHHHHT-THHHHHHT-SSSS--SSS-TTPPPEEEEE-SSPPP-TT-GGGBSSTT--BSEEEEEEEETTEEEEPP--SPPPHHHHHHHHHHH---TTSSSTT--SHHHHHTT--S-TT-EEEEEEESSHHHHHHHHHHHHHHT-SEEEE-S--TTS-TTT---TT--STTHHHHHHHHHHTTPEEEEE---S----SB--PPTTTTSTTEEEEEEE------SSS--PBPTTS---EEEEEBTTS-EEEEES--EEEE-BB-SEEPSSSSSEE-S--BSHHHHHHHHHHHHHHHHHHHHHTT--TT-HHHHHHHHHHHS----SSSSSS---SS-BTTTBT-B---------TTSS---GGGPSS-EEEEEEEEEETT-EEEEEBSBSSPPPTT--EEEEEEEE--S-TTSB--EEEEEEEGGGTTEEEEEE-S--SEEEEEEEHHHHTT--EEEEEEE-

Sequence (716 aa):
MEHWKQGGELIDGMKRGLSGSGVHDIHATNRPRPLGRDQYTARGTRSNVGTTLCFAILVAGCAAPTSPSEPSAGSPAEALSMGGVEGERGARLEADDGGAISVFRSAVYREDLTEETLAIRRTSPRPPPLDDRTGLEVAIDFLQATAAERASDDQIRVLVTLPDPESSDWIDGVARLEETDRHAAIDRRRTRLRPSQDDMDSDLRALGARVLGRHWIHNSLIAEVPAGLIPRLLEIPNADFAIAEAEVRLGANYDGLYLSEYTNRRYLDLVGFYGESRGRVSSPSDNIKIAIVEGTNHLNVGHPGWLDYPGGPTRIKAYKSCDSGSCSTMISATPPHPHATQVAWAAAGSIEQGQDPNFPYPGDQLSRSGMLREAEIYFYSPQSAAGVVSAFQEAITDGVDVFNYSTGMSGCGEVGACDPRMDCIGINATLKAVADAGIVTTACGGNCGGGGTACNEWYPAIRSEALAVSALASSIPTPGWDLELSSDVCRGNVPVTTVGGLTATTAGIGIVAPGDIRNYFDSTSNGYVATGVGGCSIAAPIVAGGVGALRDALKYFGWGANDARMLMTNLFVLADATNGTTPFFEVNNRVDDWSGYGRMWLHWPNINAAAGPSDPWLAAPFGWGWRTFVIYQGQTVEWSVGSSAAEPSGITEWKWALMWTESDFTQVADIIIEAIDKCDGDRVLRSDVTFSLRKRIHMDGSEVAGKCVYMRARGL

Radius of gyration: 28.88 Å; chains: 1; bounding box: 87×103×79 Å